Protein 3VRD (pdb70)

B-factor: mean 13.29, std 7.55, range [4.63, 49.97]

Nearest PDB structures (foldseek):
  3vrd-assembly1_A  TM=1.006E+00  e=2.576E-30  Thermochromatium tepidum
  1fcd-assembly2_D  TM=9.834E-01  e=3.022E-23  Allochromatium vinosum
  8smr-assembly1_N  TM=8.362E-01  e=1.449E-08  Pseudomonas aeruginosa
  6q2u-assembly1_A  TM=7.845E-01  e=2.714E-07  Pseudomonas aeruginosa
  5lo9-assembly1_A  TM=7.992E-01  e=4.091E-06  Marichromatium purpuratum 984

InterPro domains:
  IPR009056 Cytochrome c-like domain [PS51007] (23-102)
  IPR024167 Cytochrome c4-like [PIRSF000005] (6-199)
  IPR036909 Cytochrome c-like domain superfamily [G3DSA:1.10.760.10] (26-103)
  IPR036909 Cytochrome c-like domain superfamily [G3DSA:1.10.760.10] (104-199)
  IPR036909 Cytochrome c-like domain superfamily [SSF46626] (32-138)
  IPR036909 Cytochrome c-like domain superfamily [SSF46626] (108-198)
  IPR050597 Cytochrome c Oxidase Subunit [PTHR33751] (10-199)

Organism: Thermochromatium tepidum (NCBI:txid1050)

Radius of gyration: 24.68 Å; Cα contacts (8 Å, |Δi|>4): 1311; chains: 2; bounding box: 66×58×65 Å

Foldseek 3Di:
DDALCSLPVVVCVQQNVLQPRQDLARKRQAQAFLVLQLVVLVCLCVQLAPDPPSVVVSVVDDSVNSNRNSVSRNPGDYDQADDDADPVLQVLLVVLCVVQPCVQQPVQQPNDPPDHRGDHQASINLNNVVVVVVCPVVSSHDDDVSNVVSVVVQCVVPNPSNVSSNSRNSSVRD/DFEEEEAAQPLQRLLLQLLLCVVPVVYAYEYEAQDQKAFDLVVLLLCLLPNDPRVVRIDGFPLVVVSVYHYHNFHFDEADLVQQWTATPVGDIDHHQFYEYEHAKDFPQCQQPQGDPVCCLQAPQSLGPDVSSVSSSVLLVPFAQLFEEEEADDDDDDLFCVSLLNQLSSLSNCVVPRQNYAYEYQYCAQATDCRLQSQVVQVVPAVPPHPSGNYHYDHPDFRHFRYDNSVQQWTAHPVGDIDHGSHYHYNGDIAADPRCVNHVQPDPVRAGEAQQQAQAGPGRGRYHYAANRHDQPPDGRHSQQSSLSSNSNSQCNSQVVVVHHRDFGKGKDKWRQSYQQFIKMWIFIWGQPPVSRHIDTDPPDTGMQDSPDDSVVGRVRNVVSVVCVVVSSVSSRD

Solvent-accessible surface area: 23220 Å² total

Secondary structure (DSSP, 8-state):
---HHHHHGGGHHHH-GGG----SSSPP-TT--HHHHHHHHHHHHHTSS--SSHHHHHTTS-HHHHHHHHHHHHHS----------GGGHHHHHHHHHHHTTTTSGGGG---TT-SS----TTS-HHHHHHHHHHHHTTSS---HHHHHHHHHHHHHHHHHHHHHHHHHHHH--/--EEEEE--SHHHHHHHHHHHHH-TTSEEEEE-S-SSEE-STTHHHHHHTSS-GGGGEE-SHHHHHTT-EEE-S-EEEEETTTTEEEETTS-EEE-SEEEE---EEE-GGGSBT--SGGGGTS---SS-SHHHHHHHHHHHHSPTT-EEEEE--SSS----HHHHHHHHHHHHHHHH-TT-EEEEE-SSSS-TTHHHHHHHHHHHS-TTSTT-SEEEE-TTTT-EEEEETTTTEEEETTS-EEE-SEEEE---EEE-HHHHHTT---TTSSB-B-TTT-BBSSSTTEEE-GGGB--TTS-SSHHHHHHHHHHHHHHHHHHHHTPPP----EEE--EEEETTEEE-EEEEEEE-TTSSSEEEPTT--EES-TT--HHHHHHHHHHHHHHHHHHHHHHH-

CATH classification: 1.10.760.10 (+1 more: 1.10.760.10)

Sequence (572 aa):
EPTAEMLANNCAGCHGTRGNSAGPASPSIAQMDPAVFVEVMEQFKSGEIQSTIMGRIAKGYSTADFQKMAEYFKKQQTYQPVKQSFDKALVAKGTKLHDKYCEKCHVESGKPLADQDEYHILAGQWTPYLRYAIEDFRAERRPMEKKMASKLKELLKAEGEDGLDALFAFYASQQGRKVVVVGGGTGGATAAKYIKLADPSIEVTLIEPNETYYTCYMSNEVIGGDRELASLRVGYDGLRAHGIQVVHDSALGIDPDKKLVKTAGGAEFAYDRCVVAPGIDLLYDKIEGYSEALAAKLPHAWKAGEQTALLRRQLESMDDGGVVIIAPPAPPFRPPGPYERASQIAHYLKAHKSKSKVIILDNSQTFSKQAQFTKGWERLYGFGTENALIEWHPGPDAAVVKTDTEAMTVETSFGETFKAAVINLIPPQRAGKIAQSASLTNDSGWCPVDIRTFESSLQPGIHVIGDACNAAPMPKSAYSANSQAKVAAAAVVALLKGEEPGTPSYLNTYSILAPGYGISIAAVYRPNAEGKAIEAVPDSGGITPVDAPDWVLEREVQYAHSWYNNIVHDTFG

Structure (mmCIF, N/CA/C/O backbone):
data_3VRD
#
_entry.id   3VRD
#
_cell.length_a   140.617
_cell.length_b   140.617
_cell.length_c   57.720
_cell.angle_alpha   90.00
_cell.angle_beta   90.00
_cell.angle_gamma   90.00
#
_symmetry.space_group_name_H-M   'I 4'
#
loop_
_entity.id
_entity.type
_entity.pdbx_description
1 polymer 'Flavocytochrome c heme subunit'
2 polymer 'Flavocytochrome c flavin subunit'
3 non-polymer 'HEME C'
4 non-polymer GLYCEROL
5 non-polymer 'NITRATE ION'
6 non-polymer 'FLAVIN-ADENINE DINUCLEOTIDE'
7 water water
#
loop_
_atom_site.group_PDB
_atom_site.id
_atom_site.type_symbol
_atom_site.label_atom_id
_atom_site.label_alt_id
_atom_site.label_comp_id
_atom_site.label_asym_id
_atom_site.label_entity_id
_atom_site.label_seq_id
_atom_site.pdbx_PDB_ins_code
_atom_site.Cartn_x
_atom_site.Cartn_y
_atom_site.Cartn_z
_atom_site.occupancy
_atom_site.B_iso_or_equiv
_atom_site.auth_seq_id
_atom_site.auth_comp_id
_atom_site.auth_asym_id
_atom_site.auth_atom_id
_atom_site.pdbx_PDB_model_num
ATOM 1 N N . GLU A 1 1 ? 14.267 89.668 26.935 1.00 19.68 1 GLU A N 1
ATOM 2 C CA . GLU A 1 1 ? 15.761 89.888 26.885 1.00 17.43 1 GLU A CA 1
ATOM 3 C C . GLU A 1 1 ? 16.395 88.701 27.650 1.00 15.33 1 GLU A C 1
ATOM 4 O O . GLU A 1 1 ? 15.830 88.228 28.614 1.00 17.20 1 GLU A O 1
ATOM 10 N N . PRO A 1 2 ? 17.592 88.239 27.173 1.00 11.47 2 PRO A N 1
ATOM 11 C CA . PRO A 1 2 ? 18.133 87.074 27.865 1.00 10.94 2 PRO A CA 1
ATOM 12 C C . PRO A 1 2 ? 18.538 87.348 29.313 1.00 9.29 2 PRO A C 1
ATOM 13 O O . PRO A 1 2 ? 19.115 88.468 29.610 1.00 11.42 2 PRO A O 1
ATOM 17 N N . THR A 1 3 ? 18.390 86.365 30.204 1.00 8.82 3 THR A N 1
ATOM 18 C CA . THR A 1 3 ? 18.846 86.496 31.576 1.00 9.02 3 THR A CA 1
ATOM 19 C C . THR A 1 3 ? 20.327 86.403 31.651 1.00 8.79 3 THR A C 1
ATOM 20 O O . THR A 1 3 ? 20.994 86.018 30.650 1.00 8.38 3 THR A O 1
ATOM 24 N N . ALA A 1 4 ? 20.869 86.887 32.794 1.00 9.04 4 ALA A N 1
ATOM 25 C CA . ALA A 1 4 ? 22.340 86.719 32.955 1.00 8.75 4 ALA A CA 1
ATOM 26 C C . ALA A 1 4 ? 22.827 85.317 32.704 1.00 8.68 4 ALA A C 1
ATOM 27 O O . ALA A 1 4 ? 23.922 85.155 32.165 1.00 9.51 4 ALA A O 1
ATOM 29 N N . GLU A 1 5 ? 22.079 84.318 33.177 1.00 9.56 5 GLU A N 1
ATOM 30 C CA . GLU A 1 5 ? 22.601 82.937 33.064 1.00 9.56 5 GLU A CA 1
ATOM 31 C C . GLU A 1 5 ? 22.444 82.496 31.561 1.00 8.24 5 GLU A C 1
ATOM 32 O O . GLU A 1 5 ? 23.344 81.772 31.054 1.00 7.29 5 GLU A O 1
ATOM 38 N N . MET A 1 6 ? 21.385 82.879 30.872 1.00 7.81 6 MET A N 1
ATOM 39 C CA . MET A 1 6 ? 21.212 82.522 29.473 1.00 7.86 6 MET A CA 1
ATOM 40 C C . MET A 1 6 ? 22.414 83.119 28.652 1.00 8.58 6 MET A C 1
ATOM 41 O O . MET A 1 6 ? 22.943 82.465 27.752 1.00 8.62 6 MET A O 1
ATOM 46 N N . LEU A 1 7 ? 22.886 84.336 29.015 1.00 7.02 7 LEU A N 1
ATOM 47 C CA . LEU A 1 7 ? 23.988 84.980 28.356 1.00 8.33 7 LEU A CA 1
ATOM 48 C C . LEU A 1 7 ? 25.285 84.257 28.787 1.00 8.34 7 LEU A C 1
ATOM 49 O O . LEU A 1 7 ? 26.034 83.777 27.918 1.00 8.95 7 LEU A O 1
ATOM 54 N N . ALA A 1 8 ? 25.512 84.071 30.095 1.00 8.00 8 ALA A N 1
ATOM 55 C CA . ALA A 1 8 ? 26.848 83.608 30.516 1.00 7.04 8 ALA A CA 1
ATOM 56 C C . ALA A 1 8 ? 27.056 82.174 30.371 1.00 7.70 8 ALA A C 1
ATOM 57 O O . ALA A 1 8 ? 28.187 81.753 30.333 1.00 8.34 8 ALA A O 1
ATOM 59 N N . ASN A 1 9 ? 25.994 81.358 30.278 1.00 8.52 9 ASN A N 1
ATOM 60 C CA . ASN A 1 9 ? 26.289 79.901 30.253 1.00 7.73 9 ASN A CA 1
ATOM 61 C C . ASN A 1 9 ? 26.934 79.510 28.963 1.00 7.87 9 ASN A C 1
ATOM 62 O O . ASN A 1 9 ? 27.638 78.473 28.957 1.00 7.78 9 ASN A O 1
ATOM 67 N N . ASN A 1 10 ? 26.863 80.330 27.942 1.00 7.59 10 ASN A N 1
ATOM 68 C CA . ASN A 1 10 ? 27.577 80.033 26.651 1.00 7.13 10 ASN A CA 1
ATOM 69 C C . ASN A 1 10 ? 29.060 80.283 26.785 1.00 7.91 10 ASN A C 1
ATOM 70 O O . ASN A 1 10 ? 29.803 79.837 25.858 1.00 9.48 10 ASN A O 1
ATOM 75 N N . CYS A 1 11 ? 29.532 80.903 27.889 1.00 6.35 11 CYS A N 1
ATOM 76 C CA . CYS A 1 11 ? 30.974 81.163 27.922 1.00 7.60 11 CYS A CA 1
ATOM 77 C C . CYS A 1 11 ? 31.761 79.943 28.431 1.00 6.97 11 CYS A C 1
ATOM 78 O O . CYS A 1 11 ? 32.988 79.892 28.323 1.00 7.10 11 CYS A O 1
ATOM 81 N N . ALA A 1 12 ? 31.053 78.991 28.986 1.00 6.05 12 ALA A N 1
ATOM 82 C CA . ALA A 1 12 ? 31.680 77.875 29.730 1.00 6.71 12 ALA A CA 1
ATOM 83 C C . ALA A 1 12 ? 32.490 76.978 28.793 1.00 6.47 12 ALA A C 1
ATOM 84 O O . ALA A 1 12 ? 33.406 76.304 29.203 1.00 6.06 12 ALA A O 1
ATOM 86 N N . GLY A 1 13 ? 32.097 76.918 27.528 1.00 6.16 13 GLY A N 1
ATOM 87 C CA . GLY A 1 13 ? 32.839 76.049 26.575 1.00 6.23 13 GLY A CA 1
ATOM 88 C C . GLY A 1 13 ? 34.327 76.481 26.517 1.00 5.64 13 GLY A C 1
ATOM 89 O O . GLY A 1 13 ? 35.166 75.582 26.378 1.00 6.15 13 GLY A O 1
ATOM 90 N N . CYS A 1 14 ? 34.656 77.772 26.582 1.00 5.98 14 CYS A N 1
ATOM 91 C CA . CYS A 1 14 ? 36.034 78.201 26.643 1.00 7.58 14 CYS A CA 1
ATOM 92 C C . CYS A 1 14 ? 36.588 78.557 28.043 1.00 7.49 14 CYS A C 1
ATOM 93 O O . CYS A 1 14 ? 37.796 78.450 28.200 1.00 9.04 14 CYS A O 1
ATOM 96 N N . HIS A 1 15 ? 35.705 78.990 28.965 1.00 6.78 15 HIS A N 1
ATOM 97 C CA . HIS A 1 15 ? 36.213 79.420 30.321 1.00 7.56 15 HIS A CA 1
ATOM 98 C C . HIS A 1 15 ? 35.851 78.491 31.464 1.00 6.93 15 HIS A C 1
ATOM 99 O O . HIS A 1 15 ? 36.238 78.754 32.569 1.00 8.84 15 HIS A O 1
ATOM 106 N N . GLY A 1 16 ? 35.080 77.405 31.170 1.00 6.26 16 GLY A N 1
ATOM 107 C CA . GLY A 1 16 ? 34.736 76.441 32.196 1.00 7.66 16 GLY A CA 1
ATOM 108 C C . GLY A 1 16 ? 33.387 76.805 32.850 1.00 8.31 16 GLY A C 1
ATOM 109 O O . GLY A 1 16 ? 32.924 77.985 32.940 1.00 8.12 16 GLY A O 1
ATOM 110 N N . THR A 1 17 ? 32.737 75.801 33.384 1.00 7.88 17 THR A N 1
ATOM 111 C CA . THR A 1 17 ? 31.529 76.094 34.160 1.00 9.97 17 THR A CA 1
ATOM 112 C C . THR A 1 17 ? 31.860 77.123 35.283 1.00 9.84 17 THR A C 1
ATOM 113 O O . THR A 1 17 ? 32.839 76.964 35.972 1.00 9.62 17 THR A O 1
ATOM 117 N N . ARG A 1 18 ? 30.960 78.101 35.428 1.00 9.36 18 ARG A N 1
ATOM 118 C CA . ARG A 1 18 ? 31.027 79.179 36.417 1.00 10.30 18 ARG A CA 1
ATOM 119 C C . ARG A 1 18 ? 32.247 80.025 36.253 1.00 10.66 18 ARG A C 1
ATOM 120 O O . ARG A 1 18 ? 32.647 80.688 37.237 1.00 11.63 18 ARG A O 1
ATOM 128 N N . GLY A 1 19 ? 32.968 79.841 35.117 1.00 8.68 19 GLY A N 1
ATOM 129 C CA . GLY A 1 19 ? 34.148 80.713 34.917 1.00 8.91 19 GLY A CA 1
ATOM 130 C C . GLY A 1 19 ? 35.402 80.072 35.500 1.00 8.74 19 GLY A C 1
ATOM 131 O O . GLY A 1 19 ? 36.465 80.747 35.519 1.00 8.60 19 GLY A O 1
ATOM 132 N N . ASN A 1 20 ? 35.404 78.818 35.978 1.00 9.82 20 ASN A N 1
ATOM 133 C CA . ASN A 1 20 ? 36.637 78.190 36.438 1.00 10.31 20 ASN A CA 1
ATOM 134 C C . ASN A 1 20 ? 37.205 77.279 35.351 1.00 9.62 20 ASN A C 1
ATOM 135 O O . ASN A 1 20 ? 36.617 76.297 34.981 1.00 9.39 20 ASN A O 1
ATOM 140 N N . SER A 1 21 ? 38.283 77.706 34.756 1.00 9.28 21 SER A N 1
ATOM 141 C CA . SER A 1 21 ? 38.728 77.049 33.513 1.00 7.96 21 SER A CA 1
ATOM 142 C C . SER A 1 21 ? 39.684 75.911 33.828 1.00 7.84 21 SER A C 1
ATOM 143 O O . SER A 1 21 ? 40.482 76.021 34.755 1.00 8.60 21 SER A O 1
ATOM 146 N N . ALA A 1 22 ? 39.551 74.833 33.073 1.00 7.11 22 ALA A N 1
ATOM 147 C CA . ALA A 1 22 ? 40.341 73.597 33.242 1.00 7.86 22 ALA A CA 1
ATOM 148 C C . ALA A 1 22 ? 41.666 73.761 32.528 1.00 8.46 22 ALA A C 1
ATOM 149 O O . ALA A 1 22 ? 42.504 72.880 32.599 1.00 10.12 22 ALA A O 1
ATOM 151 N N . GLY A 1 23 ? 41.943 74.915 31.894 1.00 7.84 23 GLY A N 1
ATOM 152 C CA . GLY A 1 23 ? 43.236 75.160 31.232 1.00 8.00 23 GLY A CA 1
ATOM 153 C C . GLY A 1 23 ? 43.354 74.351 29.953 1.00 7.58 23 GLY A C 1
ATOM 154 O O . GLY A 1 23 ? 42.444 73.599 29.533 1.00 7.56 23 GLY A O 1
ATOM 155 N N . PRO A 1 24 ? 44.512 74.419 29.291 1.00 8.18 24 PRO A N 1
ATOM 156 C CA . PRO A 1 24 ? 45.777 74.895 29.919 1.00 7.28 24 PRO A CA 1
ATOM 157 C C . PRO A 1 24 ? 45.975 76.411 29.849 1.00 7.89 24 PRO A C 1
ATOM 158 O O . PRO A 1 24 ? 46.892 76.911 30.479 1.00 9.56 24 PRO A O 1
ATOM 162 N N . ALA A 1 25 ? 45.180 77.112 29.079 1.00 7.36 25 ALA A N 1
ATOM 163 C CA . ALA A 1 25 ? 45.515 78.514 28.797 1.00 6.20 25 ALA A CA 1
ATOM 164 C C . ALA A 1 25 ? 44.322 79.443 28.888 1.00 6.81 25 ALA A C 1
ATOM 165 O O . ALA A 1 25 ? 44.524 80.601 29.226 1.00 7.86 25 ALA A O 1
ATOM 167 N N . SER A 1 26 ? 43.119 79.030 28.516 1.00 6.51 26 SER A N 1
ATOM 168 C CA . SER A 1 26 ? 42.025 80.034 28.554 1.00 7.27 26 SER A CA 1
ATOM 169 C C . SER A 1 26 ? 41.773 80.455 29.993 1.00 7.29 26 SER A C 1
ATOM 170 O O . SER A 1 26 ? 41.803 79.632 30.904 1.00 7.61 26 SER A O 1
ATOM 173 N N . PRO A 1 27 ? 41.608 81.770 30.248 1.00 6.53 27 PRO A N 1
ATOM 174 C CA . PRO A 1 27 ? 41.685 82.225 31.658 1.00 6.73 27 PRO A CA 1
ATOM 175 C C . PRO A 1 27 ? 40.428 81.832 32.481 1.00 7.38 27 PRO A C 1
ATOM 176 O O . PRO A 1 27 ? 39.292 81.825 31.934 1.00 7.05 27 PRO A O 1
ATOM 180 N N . SER A 1 28 ? 40.639 81.583 33.738 1.00 6.71 28 SER A N 1
ATOM 181 C CA . SER A 1 28 ? 39.481 81.648 34.664 1.00 7.53 28 SER A CA 1
ATOM 182 C C . SER A 1 28 ? 38.963 83.073 34.811 1.00 8.24 28 SER A C 1
ATOM 183 O O . SER A 1 28 ? 39.764 84.034 34.999 1.00 10.04 28 SER A O 1
ATOM 186 N N . ILE A 1 29 ? 37.645 83.210 34.817 1.00 8.88 29 ILE A N 1
ATOM 187 C CA . ILE A 1 29 ? 37.029 84.516 34.946 1.00 8.59 29 ILE A CA 1
ATOM 188 C C . ILE A 1 29 ? 36.078 84.562 36.137 1.00 9.77 29 ILE A C 1
ATOM 189 O O . ILE A 1 29 ? 35.442 85.574 36.357 1.00 9.19 29 ILE A O 1
ATOM 194 N N . ALA A 1 30 ? 35.957 83.425 36.814 1.00 9.28 30 ALA A N 1
ATOM 195 C CA . ALA A 1 30 ? 35.128 83.460 38.041 1.00 9.28 30 ALA A CA 1
ATOM 196 C C . ALA A 1 30 ? 35.592 84.562 39.013 1.00 9.89 30 ALA A C 1
ATOM 197 O O . ALA A 1 30 ? 36.793 84.619 39.315 1.00 10.70 30 ALA A O 1
ATOM 199 N N . GLN A 1 31 ? 34.589 85.294 39.569 1.00 10.71 31 GLN A N 1
ATOM 200 C CA . GLN A 1 31 ? 34.851 86.243 40.744 1.00 10.10 31 GLN A CA 1
ATOM 201 C C . GLN A 1 31 ? 35.588 87.443 40.249 1.00 10.88 31 GLN A C 1
ATOM 202 O O . GLN A 1 31 ? 36.173 88.138 41.084 1.00 11.09 31 GLN A O 1
ATOM 208 N N . MET A 1 32 ? 35.595 87.738 38.944 1.00 9.67 32 MET A N 1
ATOM 209 C CA . MET A 1 32 ? 36.259 88.929 38.528 1.00 9.25 32 MET A CA 1
ATOM 210 C C . MET A 1 32 ? 35.490 90.138 39.094 1.00 9.22 32 MET A C 1
ATOM 211 O O . MET A 1 32 ? 34.287 90.104 39.295 1.00 9.57 32 MET A O 1
ATOM 216 N N . ASP A 1 33 ? 36.229 91.225 39.323 1.00 8.48 33 ASP A N 1
ATOM 217 C CA . ASP A 1 33 ? 35.556 92.468 39.643 1.00 10.15 33 ASP A CA 1
ATOM 218 C C . ASP A 1 33 ? 34.693 92.931 38.540 1.00 10.37 33 ASP A C 1
ATOM 219 O O . ASP A 1 33 ? 35.138 92.923 37.393 1.00 10.25 33 ASP A O 1
ATOM 224 N N . PRO A 1 34 ? 33.436 93.337 38.816 1.00 10.60 34 PRO A N 1
ATOM 225 C CA . PRO A 1 34 ? 32.509 93.620 37.727 1.00 11.52 34 PRO A CA 1
ATOM 226 C C . PRO A 1 34 ? 32.905 94.837 36.880 1.00 10.88 34 PRO A C 1
ATOM 227 O O . PRO A 1 34 ? 32.597 94.867 35.673 1.00 12.17 34 PRO A O 1
ATOM 231 N N . ALA A 1 35 ? 33.535 95.852 37.498 1.00 10.54 35 ALA A N 1
ATOM 232 C CA . ALA A 1 35 ? 33.958 96.967 36.655 1.00 10.70 35 ALA A CA 1
ATOM 233 C C . ALA A 1 35 ? 35.139 96.591 35.716 1.00 10.12 35 ALA A C 1
ATOM 234 O O . ALA A 1 35 ? 35.208 97.071 34.556 1.00 12.36 35 ALA A O 1
ATOM 236 N N . VAL A 1 36 ? 36.058 95.808 36.260 1.00 9.71 36 VAL A N 1
ATOM 237 C CA . VAL A 1 36 ? 37.140 95.181 35.457 1.00 9.37 36 VAL A CA 1
ATOM 238 C C . VAL A 1 36 ? 36.545 94.369 34.302 1.00 10.07 36 VAL A C 1
ATOM 239 O O . VAL A 1 36 ? 36.997 94.487 33.214 1.00 9.46 36 VAL A O 1
ATOM 243 N N . PHE A 1 37 ? 35.604 93.474 34.620 1.00 8.89 37 PHE A N 1
ATOM 244 C CA . PHE A 1 37 ? 35.042 92.645 33.623 1.00 9.40 37 PHE A CA 1
ATOM 245 C C . PHE A 1 37 ? 34.402 93.440 32.513 1.00 9.34 37 PHE A C 1
ATOM 246 O O . PHE A 1 37 ? 34.595 93.139 31.364 1.00 10.06 37 PHE A O 1
ATOM 254 N N . VAL A 1 38 ? 33.539 94.429 32.842 1.00 8.34 38 VAL A N 1
ATOM 255 C CA . VAL A 1 38 ? 32.805 95.173 31.838 1.00 9.23 38 VAL A CA 1
ATOM 256 C C . VAL A 1 38 ? 33.822 95.921 31.008 1.00 8.70 38 VAL A C 1
ATOM 257 O O . VAL A 1 38 ? 33.720 95.934 29.799 1.00 10.06 38 VAL A O 1
ATOM 261 N N . GLU A 1 39 ? 34.802 96.529 31.678 1.00 9.88 39 GLU A N 1
ATOM 262 C CA . GLU A 1 39 ? 35.780 97.296 30.855 1.00 11.40 39 GLU A CA 1
ATOM 263 C C . GLU A 1 39 ? 36.567 96.395 29.873 1.00 9.25 39 GLU A C 1
ATOM 264 O O . GLU A 1 39 ? 36.790 96.830 28.713 1.00 9.32 39 GLU A O 1
ATOM 270 N N . VAL A 1 40 ? 36.971 95.207 30.322 1.00 7.25 40 VAL A N 1
ATOM 271 C CA . VAL A 1 40 ? 37.761 94.393 29.427 1.00 7.80 40 VAL A CA 1
ATOM 272 C C . VAL A 1 40 ? 36.901 93.901 28.225 1.00 8.35 40 VAL A C 1
ATOM 273 O O . VAL A 1 40 ? 37.313 93.989 27.091 1.00 7.71 40 VAL A O 1
ATOM 277 N N . MET A 1 41 ? 35.636 93.570 28.500 1.00 7.64 41 MET A N 1
ATOM 278 C CA . MET A 1 41 ? 34.742 93.177 27.430 1.00 7.87 41 MET A CA 1
ATOM 279 C C . MET A 1 41 ? 34.585 94.324 26.422 1.00 7.86 41 MET A C 1
ATOM 280 O O . MET A 1 41 ? 34.562 94.100 25.223 1.00 6.92 41 MET A O 1
ATOM 285 N N . GLU A 1 42 ? 34.334 95.562 26.954 1.00 8.42 42 GLU A N 1
ATOM 286 C CA . GLU A 1 42 ? 34.231 96.678 26.033 1.00 8.74 42 GLU A CA 1
ATOM 287 C C . GLU A 1 42 ? 35.491 96.937 25.235 1.00 8.42 42 GLU A C 1
ATOM 288 O O . GLU A 1 42 ? 35.345 97.301 24.075 1.00 9.16 42 GLU A O 1
ATOM 294 N N . GLN A 1 43 ? 36.649 96.697 25.807 1.00 8.91 43 GLN A N 1
ATOM 295 C CA . GLN A 1 43 ? 37.854 96.926 25.045 1.00 9.05 43 GLN A CA 1
ATOM 296 C C . GLN A 1 43 ? 38.196 95.814 24.038 1.00 7.84 43 GLN A C 1
ATOM 297 O O . GLN A 1 43 ? 38.756 96.056 22.973 1.00 7.31 43 GLN A O 1
ATOM 303 N N . PHE A 1 44 ? 37.711 94.619 24.334 1.00 8.01 44 PHE A N 1
ATOM 304 C CA . PHE A 1 44 ? 37.857 93.563 23.293 1.00 7.51 44 PHE A CA 1
ATOM 305 C C . PHE A 1 44 ? 36.927 93.908 22.103 1.00 7.28 44 PHE A C 1
ATOM 306 O O . PHE A 1 44 ? 37.289 93.769 20.962 1.00 7.68 44 PHE A O 1
ATOM 314 N N . LYS A 1 45 ? 35.735 94.361 22.427 1.00 7.16 45 LYS A N 1
ATOM 315 C CA . LYS A 1 45 ? 34.727 94.682 21.460 1.00 7.86 45 LYS A CA 1
ATOM 316 C C . LYS A 1 45 ? 35.139 95.868 20.551 1.00 8.70 45 LYS A C 1
ATOM 317 O O . LYS A 1 45 ? 34.955 95.867 19.276 1.00 10.17 45 LYS A O 1
ATOM 323 N N . SER A 1 46 ? 35.761 96.875 21.155 1.00 8.42 46 SER A N 1
ATOM 324 C CA . SER A 1 46 ? 36.150 98.031 20.321 1.00 9.69 46 SER A CA 1
ATOM 325 C C . SER A 1 46 ? 37.428 97.757 19.616 1.00 10.69 46 SER A C 1
ATOM 326 O O . SER A 1 46 ? 37.855 98.523 18.715 1.00 12.73 46 SER A O 1
ATOM 329 N N . GLY A 1 47 ? 38.116 96.699 19.976 1.00 9.28 47 GLY A N 1
ATOM 330 C CA . GLY A 1 47 ? 39.466 96.422 19.331 1.00 12.11 47 GLY A CA 1
ATOM 331 C C . GLY A 1 47 ? 40.637 97.154 20.021 1.00 12.50 47 GLY A C 1
ATOM 332 O O . GLY A 1 47 ? 41.825 96.981 19.646 1.00 11.36 47 GLY A O 1
ATOM 333 N N . GLU A 1 48 ? 40.364 97.873 21.108 1.00 12.97 48 GLU A N 1
ATOM 334 C CA . GLU A 1 48 ? 41.467 98.441 21.949 1.00 11.14 48 GLU A CA 1
ATOM 335 C C . GLU A 1 48 ? 42.410 97.406 22.512 1.00 11.85 48 GLU A C 1
ATOM 336 O O . GLU A 1 48 ? 43.629 97.637 22.599 1.00 14.06 48 GLU A O 1
ATOM 342 N N . ILE A 1 49 ? 41.864 96.255 22.849 1.00 10.61 49 ILE A N 1
ATOM 343 C CA . ILE A 1 49 ? 42.662 95.102 23.221 1.00 11.68 49 ILE A CA 1
ATOM 344 C C . ILE A 1 49 ? 42.677 94.150 21.986 1.00 13.15 49 ILE A C 1
ATOM 345 O O . ILE A 1 49 ? 41.583 93.718 21.506 1.00 15.39 49 ILE A O 1
ATOM 350 N N . GLN A 1 50 ? 43.852 93.809 21.465 1.00 10.60 50 GLN A N 1
ATOM 351 C CA . GLN A 1 50 ? 43.894 92.921 20.342 1.00 9.92 50 GLN A CA 1
ATOM 352 C C . GLN A 1 50 ? 43.711 91.483 20.932 1.00 9.53 50 GLN A C 1
ATOM 353 O O . GLN A 1 50 ? 44.084 91.172 22.062 1.00 11.80 50 GLN A O 1
ATOM 359 N N . SER A 1 51 ? 43.141 90.594 20.137 1.00 8.22 51 SER A N 1
ATOM 360 C CA . SER A 1 51 ? 42.771 89.319 20.785 1.00 8.60 51 SER A CA 1
ATOM 361 C C . SER A 1 51 ? 42.783 88.235 19.680 1.00 8.38 51 SER A C 1
ATOM 362 O O . SER A 1 51 ? 42.750 88.524 18.447 1.00 9.19 51 SER A O 1
ATOM 365 N N . THR A 1 52 ? 42.859 86.975 20.150 1.00 6.97 52 THR A N 1
ATOM 366 C CA . THR A 1 52 ? 42.707 85.875 19.130 1.00 7.46 52 THR A CA 1
ATOM 367 C C . THR A 1 52 ? 41.217 85.719 18.777 1.00 7.67 52 THR A C 1
ATOM 368 O O . THR A 1 52 ? 40.917 85.426 17.628 1.00 8.47 52 THR A O 1
ATOM 372 N N . ILE A 1 53 ? 40.309 85.847 19.763 1.00 6.39 53 ILE A N 1
ATOM 373 C CA . ILE A 1 53 ? 38.890 85.570 19.447 1.00 6.80 53 ILE A CA 1
ATOM 374 C C . ILE A 1 53 ? 37.940 86.395 20.296 1.00 6.45 53 ILE A C 1
ATOM 375 O O . ILE A 1 53 ? 36.802 86.552 19.905 1.00 6.70 53 ILE A O 1
ATOM 380 N N . MET A 1 54 ? 38.384 86.973 21.415 1.00 6.02 54 MET A N 1
ATOM 381 C CA . MET A 1 54 ? 37.405 87.710 22.216 1.00 7.08 54 MET A CA 1
ATOM 382 C C . MET A 1 54 ? 36.837 88.932 21.540 1.00 8.06 54 MET A C 1
ATOM 383 O O . MET A 1 54 ? 35.713 89.345 21.930 1.00 9.29 54 MET A O 1
ATOM 388 N N . GLY A 1 55 ? 37.531 89.598 20.636 1.00 6.81 55 GLY A N 1
ATOM 389 C CA . GLY A 1 55 ? 36.832 90.667 19.923 1.00 8.37 55 GLY A CA 1
ATOM 390 C C . GLY A 1 55 ? 35.674 90.164 19.077 1.00 8.14 55 GLY A C 1
ATOM 391 O O . GLY A 1 55 ? 34.597 90.770 19.048 1.00 8.18 55 GLY A O 1
ATOM 392 N N . ARG A 1 56 ? 35.888 89.027 18.391 1.00 7.09 56 ARG A N 1
ATOM 393 C CA . ARG A 1 56 ? 34.815 88.415 17.628 1.00 7.51 56 ARG A CA 1
ATOM 394 C C . ARG A 1 56 ? 33.626 88.042 18.548 1.00 6.91 56 ARG A C 1
ATOM 395 O O . ARG A 1 56 ? 32.464 88.118 18.058 1.00 7.90 56 ARG A O 1
ATOM 403 N N . ILE A 1 57 ? 33.918 87.600 19.789 1.00 6.46 57 ILE A N 1
ATOM 404 C CA . ILE A 1 57 ? 32.829 87.181 20.659 1.00 6.44 57 ILE A CA 1
ATOM 405 C C . ILE A 1 57 ? 32.135 88.413 21.265 1.00 7.38 57 ILE A C 1
ATOM 406 O O . ILE A 1 57 ? 30.910 88.530 21.281 1.00 6.57 57 ILE A O 1
ATOM 411 N N . ALA A 1 58 ? 32.939 89.276 21.876 1.00 7.18 58 ALA A N 1
ATOM 412 C CA . ALA A 1 58 ? 32.326 90.423 22.618 1.00 7.11 58 ALA A CA 1
ATOM 413 C C . ALA A 1 58 ? 31.529 91.304 21.692 1.00 8.00 58 ALA A C 1
ATOM 414 O O . ALA A 1 58 ? 30.562 91.977 22.146 1.00 8.15 58 ALA A O 1
ATOM 416 N N . LYS A 1 59 ? 31.916 91.435 20.410 1.00 7.50 59 LYS A N 1
ATOM 417 C CA . LYS A 1 59 ? 31.075 92.174 19.398 1.00 8.28 59 LYS A CA 1
ATOM 418 C C . LYS A 1 59 ? 29.622 91.677 19.274 1.00 7.60 59 LYS A C 1
ATOM 419 O O . LYS A 1 59 ? 28.742 92.426 18.924 1.00 9.20 59 LYS A O 1
ATOM 425 N N . GLY A 1 60 ? 29.358 90.471 19.719 1.00 7.51 60 GLY A N 1
ATOM 426 C CA . GLY A 1 60 ? 28.008 89.872 19.709 1.00 7.85 60 GLY A CA 1
ATOM 427 C C . GLY A 1 60 ? 27.093 90.342 20.859 1.00 8.51 60 GLY A C 1
ATOM 428 O O . GLY A 1 60 ? 25.930 89.921 20.823 1.00 9.25 60 GLY A O 1
ATOM 429 N N . TYR A 1 61 ? 27.584 91.187 21.771 1.00 7.87 61 TYR A N 1
ATOM 430 C CA . TYR A 1 61 ? 26.858 91.566 22.960 1.00 8.06 61 TYR A CA 1
ATOM 431 C C . TYR A 1 61 ? 26.820 93.020 23.161 1.00 9.06 61 TYR A C 1
ATOM 432 O O . TYR A 1 61 ? 27.680 93.763 22.626 1.00 9.15 61 TYR A O 1
ATOM 441 N N . SER A 1 62 ? 25.787 93.461 23.937 1.00 8.69 62 SER A N 1
ATOM 442 C CA . SER A 1 62 ? 25.667 94.901 24.336 1.00 9.44 62 SER A CA 1
ATOM 443 C C . SER A 1 62 ? 26.329 95.209 25.643 1.00 9.46 62 SER A C 1
ATOM 444 O O . SER A 1 62 ? 26.612 94.298 26.454 1.00 8.40 62 SER A O 1
ATOM 447 N N . THR A 1 63 ? 26.405 96.513 25.969 1.00 9.40 63 THR A N 1
ATOM 448 C CA . THR A 1 63 ? 26.831 96.933 27.304 1.00 10.92 63 THR A CA 1
ATOM 449 C C . THR A 1 63 ? 25.980 96.299 28.446 1.00 9.41 63 THR A C 1
ATOM 450 O O . THR A 1 63 ? 26.499 95.811 29.441 1.00 9.05 63 THR A O 1
ATOM 454 N N . ALA A 1 64 ? 24.658 96.311 28.232 1.00 10.28 64 ALA A N 1
ATOM 455 C CA . ALA A 1 64 ? 23.784 95.790 29.268 1.00 11.39 64 ALA A CA 1
ATOM 456 C C . ALA A 1 64 ? 24.042 94.288 29.466 1.00 9.73 64 ALA A C 1
ATOM 457 O O . ALA A 1 64 ? 24.000 93.837 30.588 1.00 10.66 64 ALA A O 1
ATOM 459 N N . ASP A 1 65 ? 24.324 93.564 28.343 1.00 10.11 65 ASP A N 1
ATOM 460 C CA . ASP A 1 65 ? 24.633 92.141 28.436 1.00 8.96 65 ASP A CA 1
ATOM 461 C C . ASP A 1 65 ? 25.977 91.938 29.229 1.00 8.87 65 ASP A C 1
ATOM 462 O O . ASP A 1 65 ? 26.047 91.124 30.126 1.00 9.40 65 ASP A O 1
ATOM 467 N N . PHE A 1 66 ? 26.952 92.824 28.980 1.00 9.11 66 PHE A N 1
ATOM 468 C CA . PHE A 1 66 ? 28.243 92.737 29.751 1.00 9.01 66 PHE A CA 1
ATOM 469 C C . PHE A 1 66 ? 27.981 92.992 31.244 1.00 9.65 66 PHE A C 1
ATOM 470 O O . PHE A 1 66 ? 28.579 92.330 32.061 1.00 10.04 66 PHE A O 1
ATOM 478 N N . GLN A 1 67 ? 27.059 93.965 31.567 1.00 9.33 67 GLN A N 1
ATOM 479 C CA . GLN A 1 67 ? 26.839 94.236 32.966 1.00 11.60 67 GLN A CA 1
ATOM 480 C C . GLN A 1 67 ? 26.083 93.049 33.628 1.00 11.92 67 GLN A C 1
ATOM 481 O O . GLN A 1 67 ? 26.442 92.692 34.756 1.00 12.66 67 GLN A O 1
ATOM 487 N N . LYS A 1 68 ? 25.176 92.389 32.910 1.00 11.53 68 LYS A N 1
ATOM 488 C CA . LYS A 1 68 ? 24.501 91.161 33.462 1.00 11.49 68 LYS A CA 1
ATOM 489 C C . LYS A 1 68 ? 25.497 90.061 33.689 1.00 10.36 68 LYS A C 1
ATOM 490 O O . LYS A 1 68 ? 25.479 89.378 34.710 1.00 10.93 68 LYS A O 1
ATOM 496 N N . MET A 1 69 ? 26.355 89.835 32.646 1.00 8.34 69 MET A N 1
ATOM 497 C CA . MET A 1 69 ? 27.351 88.799 32.789 1.00 9.21 69 MET A CA 1
ATOM 498 C C . MET A 1 69 ? 28.356 89.098 33.906 1.00 9.63 69 MET A C 1
ATOM 499 O O . MET A 1 69 ? 28.738 88.162 34.668 1.00 10.25 69 MET A O 1
ATOM 504 N N . ALA A 1 70 ? 28.719 90.369 34.104 1.00 9.48 70 ALA A N 1
ATOM 505 C CA . ALA A 1 70 ? 29.634 90.735 35.176 1.00 10.93 70 ALA A CA 1
ATOM 506 C C . ALA A 1 70 ? 29.078 90.367 36.536 1.00 11.03 70 ALA A C 1
ATOM 507 O O . ALA A 1 70 ? 29.820 89.807 37.378 1.00 10.02 70 ALA A O 1
ATOM 509 N N . GLU A 1 71 ? 27.763 90.617 36.689 1.00 11.59 71 GLU A N 1
ATOM 510 C CA . GLU A 1 71 ? 27.113 90.163 37.960 1.00 12.96 71 GLU A CA 1
ATOM 511 C C . GLU A 1 71 ? 27.189 88.652 38.187 1.00 13.52 71 GLU A C 1
ATOM 512 O O . GLU A 1 71 ? 27.457 88.171 39.288 1.00 13.93 71 GLU A O 1
ATOM 518 N N . TYR A 1 72 ? 26.966 87.887 37.079 1.00 11.45 72 TYR A N 1
ATOM 519 C CA . TYR A 1 72 ? 27.010 86.456 37.197 1.00 12.10 72 TYR A CA 1
ATOM 520 C C . TYR A 1 72 ? 28.388 85.979 37.624 1.00 10.65 72 TYR A C 1
ATOM 521 O O . TYR A 1 72 ? 28.566 85.171 38.527 1.00 10.83 72 TYR A O 1
ATOM 530 N N . PHE A 1 73 ? 29.415 86.516 36.963 1.00 8.90 73 PHE A N 1
ATOM 531 C CA . PHE A 1 73 ? 30.706 86.029 37.261 1.00 9.41 73 PHE A CA 1
ATOM 532 C C . PHE A 1 73 ? 31.231 86.472 38.649 1.00 9.69 73 PHE A C 1
ATOM 533 O O . PHE A 1 73 ? 31.909 85.716 39.324 1.00 10.60 73 PHE A O 1
ATOM 541 N N . LYS A 1 74 ? 30.882 87.656 39.029 1.00 11.64 74 LYS A N 1
ATOM 542 C CA A LYS A 1 74 ? 31.258 88.207 40.331 0.70 13.27 74 LYS A CA 1
ATOM 543 C CA B LYS A 1 74 ? 31.320 88.166 40.312 0.30 11.73 74 LYS A CA 1
ATOM 544 C C . LYS A 1 74 ? 30.702 87.307 41.436 1.00 14.48 74 LYS A C 1
ATOM 545 O O . LYS A 1 74 ? 31.349 87.129 42.479 1.00 16.55 74 LYS A O 1
ATOM 556 N N . GLN A 1 75 ? 29.503 86.760 41.211 1.00 12.60 75 GLN A N 1
ATOM 557 C CA . GLN A 1 75 ? 28.906 85.849 42.210 1.00 13.38 75 GLN A CA 1
ATOM 558 C C . GLN A 1 75 ? 29.513 84.488 42.302 1.00 13.02 75 GLN A C 1
ATOM 559 O O . GLN A 1 75 ? 29.259 83.753 43.284 1.00 14.24 75 GLN A O 1
ATOM 565 N N . GLN A 1 76 ? 30.376 84.120 41.350 1.00 10.47 76 GLN A N 1
ATOM 566 C CA . GLN A 1 76 ? 31.037 82.845 41.457 1.00 11.07 76 GLN A CA 1
ATOM 567 C C . GLN A 1 76 ? 32.250 82.815 42.358 1.00 12.17 76 GLN A C 1
ATOM 568 O O . GLN A 1 76 ? 32.816 83.876 42.676 1.00 14.79 76 GLN A O 1
ATOM 574 N N . THR A 1 77 ? 32.698 81.649 42.801 1.00 12.10 77 THR A N 1
ATOM 575 C CA . THR A 1 77 ? 33.844 81.587 43.664 1.00 13.34 77 THR A CA 1
ATOM 576 C C . THR A 1 77 ? 35.119 81.200 42.847 1.00 13.11 77 THR A C 1
ATOM 577 O O . THR A 1 77 ? 35.178 80.131 42.237 1.00 13.80 77 THR A O 1
ATOM 581 N N . TYR A 1 78 ? 36.101 82.111 42.762 1.00 12.87 78 TYR A N 1
ATOM 582 C CA . TYR A 1 78 ? 37.300 81.755 42.037 1.00 12.85 78 TYR A CA 1
ATOM 583 C C . TYR A 1 78 ? 38.078 80.644 42.715 1.00 12.80 78 TYR A C 1
ATOM 584 O O . TYR A 1 78 ? 38.196 80.682 44.012 1.00 15.18 78 TYR A O 1
ATOM 593 N N . GLN A 1 79 ? 38.506 79.631 41.927 1.00 14.14 79 GLN A N 1
ATOM 594 C CA . GLN A 1 79 ? 39.325 78.537 42.460 1.00 16.54 79 GLN A CA 1
ATOM 595 C C . GLN A 1 79 ? 40.781 78.627 41.828 1.00 18.19 79 GLN A C 1
ATOM 596 O O . GLN A 1 79 ? 40.911 78.426 40.614 1.00 16.28 79 GLN A O 1
ATOM 602 N N . PRO A 1 80 ? 41.862 78.906 42.622 1.00 14.67 80 PRO A N 1
ATOM 603 C CA . PRO A 1 80 ? 43.218 78.839 42.110 1.00 12.89 80 PRO A CA 1
ATOM 604 C C . PRO A 1 80 ? 43.439 77.548 41.462 1.00 14.65 80 PRO A C 1
ATOM 605 O O . PRO A 1 80 ? 42.969 76.507 41.999 1.00 13.71 80 PRO A O 1
ATOM 609 N N . VAL A 1 81 ? 44.065 77.553 40.267 1.00 10.77 81 VAL A N 1
ATOM 610 C CA . VAL A 1 81 ? 44.103 76.337 39.508 1.00 12.92 81 VAL A CA 1
ATOM 611 C C . VAL A 1 81 ? 45.189 75.388 40.008 1.00 13.48 81 VAL A C 1
ATOM 612 O O . VAL A 1 81 ? 46.238 75.795 40.528 1.00 13.59 81 VAL A O 1
ATOM 616 N N . LYS A 1 82 ? 44.924 74.108 39.836 1.00 16.75 82 LYS A N 1
ATOM 617 C CA . LYS A 1 82 ? 45.955 73.095 40.073 1.00 20.94 82 LYS A CA 1
ATOM 618 C C . LYS A 1 82 ? 46.834 72.962 38.823 1.00 20.76 82 LYS A C 1
ATOM 619 O O . LYS A 1 82 ? 46.445 72.398 37.721 1.00 21.12 82 LYS A O 1
ATOM 625 N N . GLN A 1 83 ? 48.030 73.561 38.906 1.00 15.74 83 GLN A N 1
ATOM 626 C CA . GLN A 1 83 ? 48.899 73.481 37.760 1.00 12.69 83 GLN A CA 1
ATOM 627 C C . GLN A 1 83 ? 50.316 73.321 38.368 1.00 13.87 83 GLN A C 1
ATOM 628 O O . GLN A 1 83 ? 50.538 73.695 39.498 1.00 15.00 83 GLN A O 1
ATOM 634 N N . SER A 1 84 ? 51.204 72.806 37.568 1.00 14.93 84 SER A N 1
ATOM 635 C CA . SER A 1 84 ? 52.633 72.781 37.925 1.00 15.00 84 SER A CA 1
ATOM 636 C C . SER A 1 84 ? 53.271 74.171 38.015 1.00 17.57 84 SER A C 1
ATOM 637 O O . SER A 1 84 ? 52.852 75.107 37.334 1.00 15.47 84 SER A O 1
ATOM 640 N N . PHE A 1 85 ? 54.388 74.248 38.770 1.00 16.52 85 PHE A N 1
ATOM 641 C CA . PHE A 1 85 ? 55.154 75.494 38.806 1.00 17.43 85 PHE A CA 1
ATOM 642 C C . PHE A 1 85 ? 56.531 75.102 39.263 1.00 21.90 85 PHE A C 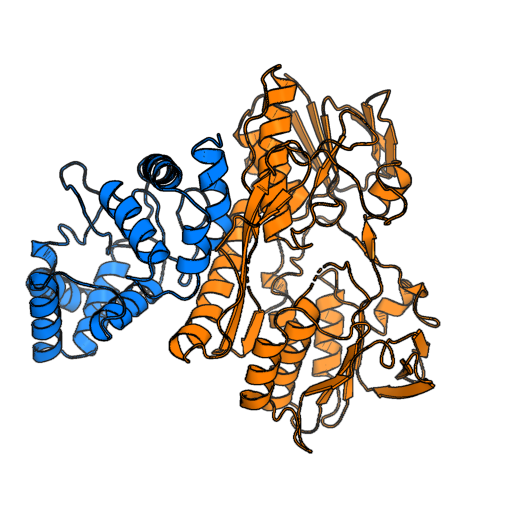1
ATOM 643 O O . PHE A 1 85 ? 56.698 73.975 39.845 1.00 24.27 85 PHE A O 1
ATOM 651 N N . ASP A 1 86 ? 57.475 76.019 39.049 1.00 22.30 86 ASP A N 1
ATOM 652 C CA . ASP A 1 86 ? 58.875 75.751 39.363 1.00 21.16 86 ASP A CA 1
ATOM 653 C C . ASP A 1 86 ? 59.139 76.171 40.821 1.00 24.11 86 ASP A C 1
ATOM 654 O O . ASP A 1 86 ? 59.285 77.368 41.198 1.00 19.84 86 ASP A O 1
ATOM 659 N N . LYS A 1 87 ? 59.134 75.172 41.708 1.00 23.12 87 LYS A N 1
ATOM 660 C CA . LYS A 1 87 ? 59.126 75.466 43.118 1.00 20.32 87 LYS A CA 1
ATOM 661 C C . LYS A 1 87 ? 60.456 76.197 43.548 1.00 18.79 87 LYS A C 1
ATOM 662 O O . LYS A 1 87 ? 60.476 76.974 44.490 1.00 19.71 87 LYS A O 1
ATOM 668 N N . ALA A 1 88 ? 61.539 75.830 42.885 1.00 18.77 88 ALA A N 1
ATOM 669 C CA . ALA A 1 88 ? 62.850 76.495 43.073 1.00 20.36 88 ALA A CA 1
ATOM 670 C C . ALA A 1 88 ? 62.824 77.957 42.876 1.00 26.15 88 ALA A C 1
ATOM 671 O O . ALA A 1 88 ? 63.703 78.670 43.428 1.00 27.25 88 ALA A O 1
ATOM 673 N N . LEU A 1 89 ? 61.846 78.456 42.093 1.00 22.28 89 LEU A N 1
ATOM 674 C CA . LEU A 1 89 ? 61.807 79.898 41.830 1.00 20.17 89 LEU A CA 1
ATOM 675 C C . LEU A 1 89 ? 60.849 80.647 42.658 1.00 17.27 89 LEU A C 1
ATOM 676 O O . LEU A 1 89 ? 60.831 81.867 42.608 1.00 22.09 89 LEU A O 1
ATOM 681 N N . VAL A 1 90 ? 60.065 79.975 43.467 1.00 17.20 90 VAL A N 1
ATOM 682 C CA . VAL A 1 90 ? 59.095 80.679 44.278 1.00 14.55 90 VAL A CA 1
ATOM 683 C C . VAL A 1 90 ? 59.523 81.780 45.290 1.00 16.44 90 VAL A C 1
ATOM 684 O O . VAL A 1 90 ? 58.891 82.862 45.477 1.00 16.91 90 VAL A O 1
ATOM 688 N N . ALA A 1 91 ? 60.645 81.589 45.961 1.00 17.87 91 ALA A N 1
ATOM 689 C CA . ALA A 1 91 ? 60.958 82.630 46.914 1.00 18.55 91 ALA A CA 1
ATOM 690 C C . ALA A 1 91 ? 61.485 83.894 46.190 1.00 18.16 91 ALA A C 1
ATOM 691 O O . ALA A 1 91 ? 61.213 84.954 46.645 1.00 18.31 91 ALA A O 1
ATOM 693 N N . LYS A 1 92 ? 62.206 83.720 45.103 1.00 21.86 92 LYS A N 1
ATOM 694 C CA . LYS A 1 92 ? 62.653 84.811 44.272 1.00 19.61 92 LYS A CA 1
ATOM 695 C C . LYS A 1 92 ? 61.410 85.570 43.727 1.00 19.28 92 LYS A C 1
ATOM 696 O O . LYS A 1 92 ? 61.293 86.801 43.764 1.00 20.27 92 LYS A O 1
ATOM 702 N N . GLY A 1 93 ? 60.445 84.774 43.284 1.00 19.59 93 GLY A N 1
ATOM 703 C CA . GLY A 1 93 ? 59.244 85.451 42.757 1.00 19.19 93 GLY A CA 1
ATOM 704 C C . GLY A 1 93 ? 58.432 86.171 43.757 1.00 15.52 93 GLY A C 1
ATOM 705 O O . GLY A 1 93 ? 57.774 87.170 43.465 1.00 17.37 93 GLY A O 1
ATOM 706 N N . THR A 1 94 ? 58.412 85.667 44.991 1.00 16.74 94 THR A N 1
ATOM 707 C CA . THR A 1 94 ? 57.732 86.371 46.023 1.00 15.38 94 THR A CA 1
ATOM 708 C C . THR A 1 94 ? 58.414 87.782 46.197 1.00 18.55 94 THR A C 1
ATOM 709 O O . THR A 1 94 ? 57.715 88.782 46.364 1.00 16.90 94 THR A O 1
ATOM 713 N N . LYS A 1 95 ? 59.757 87.774 46.196 1.00 20.29 95 LYS A N 1
ATOM 714 C CA . LYS A 1 95 ? 60.457 89.041 46.453 1.00 19.02 95 LYS A CA 1
ATOM 715 C C . LYS A 1 95 ? 60.229 90.008 45.279 1.00 16.94 95 LYS A C 1
ATOM 716 O O . LYS A 1 95 ? 59.921 91.179 45.492 1.00 19.00 95 LYS A O 1
ATOM 722 N N . LEU A 1 96 ? 60.252 89.447 44.057 1.00 17.15 96 LEU A N 1
ATOM 723 C CA . LEU A 1 96 ? 59.955 90.332 42.914 1.00 15.37 96 LEU A CA 1
ATOM 724 C C . LEU A 1 96 ? 58.564 90.935 42.920 1.00 14.37 9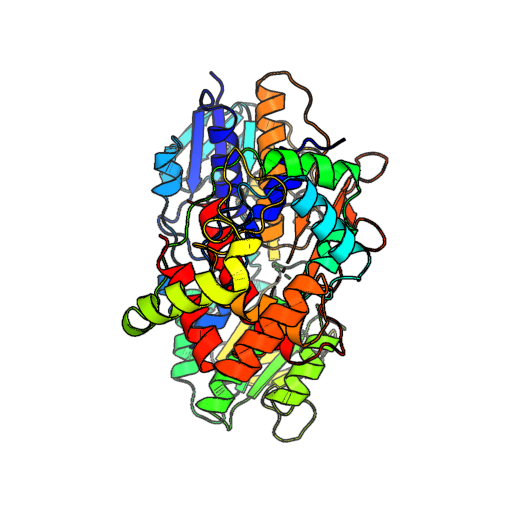6 LEU A C 1
ATOM 725 O O . LEU A 1 96 ? 58.377 92.082 42.604 1.00 13.87 96 LEU A O 1
ATOM 730 N N . HIS A 1 97 ? 57.531 90.114 43.247 1.00 13.65 97 HIS A N 1
ATOM 731 C CA . HIS A 1 97 ? 56.183 90.621 43.289 1.00 12.95 97 HIS A CA 1
ATOM 732 C C . HIS A 1 97 ? 56.072 91.686 44.310 1.00 14.48 97 HIS A C 1
ATOM 733 O O . HIS A 1 97 ? 55.538 92.757 44.105 1.00 13.75 97 HIS A O 1
ATOM 740 N N . ASP A 1 98 ? 56.688 91.400 45.499 1.00 16.69 98 ASP A N 1
ATOM 741 C CA . ASP A 1 98 ? 56.678 92.386 46.609 1.00 18.67 98 ASP A CA 1
ATOM 742 C C . ASP A 1 98 ? 57.317 93.722 46.236 1.00 17.31 98 ASP A C 1
ATOM 743 O O . ASP A 1 98 ? 56.815 94.739 46.603 1.00 17.45 98 ASP A O 1
ATOM 748 N N . LYS A 1 99 ? 58.340 93.670 45.431 1.00 15.77 99 LYS A N 1
ATOM 749 C CA . LYS A 1 99 ? 59.085 94.898 45.034 1.00 15.53 99 LYS A CA 1
ATOM 750 C C . LYS A 1 99 ? 58.421 95.665 43.893 1.00 17.95 99 LYS A C 1
ATOM 751 O O . LYS A 1 99 ? 58.533 96.884 43.820 1.00 21.36 99 LYS A O 1
ATOM 757 N N . TYR A 1 100 ? 57.759 94.968 42.976 1.00 14.90 100 TYR A N 1
ATOM 758 C CA . TYR A 1 100 ? 57.378 95.639 41.697 1.00 14.83 100 TYR A CA 1
ATOM 759 C C . TYR A 1 100 ? 55.855 95.700 41.509 1.00 14.25 100 TYR A C 1
ATOM 760 O O . TYR A 1 100 ? 55.290 96.508 40.800 1.00 14.85 100 TYR A O 1
ATOM 769 N N . CYS A 1 101 ? 55.137 94.769 42.142 1.00 12.97 101 CYS A N 1
ATOM 770 C CA . CYS A 1 101 ? 53.702 94.619 41.705 1.00 12.84 101 CYS A CA 1
ATOM 771 C C . CYS A 1 101 ? 52.596 94.696 42.763 1.00 12.84 101 CYS A C 1
ATOM 772 O O . CYS A 1 101 ? 51.425 95.080 42.498 1.00 12.75 101 CYS A O 1
ATOM 775 N N . GLU A 1 102 ? 53.006 94.330 43.996 1.00 13.11 102 GLU A N 1
ATOM 776 C CA . GLU A 1 102 ? 52.102 94.280 45.155 1.00 14.49 102 GLU A CA 1
ATOM 777 C C . GLU A 1 102 ? 51.391 95.588 45.437 1.00 14.52 102 GLU A C 1
ATOM 778 O O . GLU A 1 102 ? 50.275 95.613 45.956 1.00 16.61 102 GLU A O 1
ATOM 784 N N . LYS A 1 103 ? 52.030 96.725 45.064 1.00 16.45 103 LYS A N 1
ATOM 785 C CA . LYS A 1 103 ? 51.395 97.976 45.284 1.00 18.15 103 LYS A CA 1
ATOM 786 C C . LYS A 1 103 ? 49.974 98.075 44.699 1.00 17.29 103 LYS A C 1
ATOM 787 O O . LYS A 1 103 ? 49.091 98.693 45.231 1.00 18.90 103 LYS A O 1
ATOM 793 N N . CYS A 1 104 ? 49.797 97.449 43.568 1.00 14.27 104 CYS A N 1
ATOM 794 C CA . CYS A 1 104 ? 48.494 97.466 42.863 1.00 12.11 104 CYS A CA 1
ATOM 795 C C . CYS A 1 104 ? 47.802 96.075 42.915 1.00 10.73 104 CYS A C 1
ATOM 796 O O . CYS A 1 104 ? 46.589 96.114 43.108 1.00 12.73 104 CYS A O 1
ATOM 799 N N . HIS A 1 105 ? 48.562 94.999 42.743 1.00 10.26 105 HIS A N 1
ATOM 800 C CA . HIS A 1 105 ? 48.066 93.575 42.742 1.00 10.01 105 HIS A CA 1
ATOM 801 C C . HIS A 1 105 ? 48.250 93.144 44.189 1.00 9.42 105 HIS A C 1
ATOM 802 O O . HIS A 1 105 ? 49.164 92.372 44.488 1.00 10.70 105 HIS A O 1
ATOM 809 N N . VAL A 1 106 ? 47.309 93.600 44.970 1.00 11.97 106 VAL A N 1
ATOM 810 C CA . VAL A 1 106 ? 47.406 93.417 46.466 1.00 13.39 106 VAL A CA 1
ATOM 811 C C . VAL A 1 106 ? 47.135 91.933 46.751 1.00 13.01 106 VAL A C 1
ATOM 812 O O . VAL A 1 106 ? 46.158 91.355 46.221 1.00 14.16 106 VAL A O 1
ATOM 816 N N . GLU A 1 107 ? 47.999 91.282 47.515 1.00 14.20 107 GLU A N 1
ATOM 817 C CA . GLU A 1 107 ? 47.952 89.832 47.721 1.00 15.08 107 GLU A CA 1
ATOM 818 C C . GLU A 1 107 ? 47.884 89.133 46.363 1.00 15.32 107 GLU A C 1
ATOM 819 O O . GLU A 1 107 ? 47.118 88.198 46.185 1.00 14.89 107 GLU A O 1
ATOM 825 N N . SER A 1 108 ? 48.636 89.667 45.371 1.00 13.86 108 SER A N 1
ATOM 826 C CA . SER A 1 108 ? 48.640 88.968 44.074 1.00 12.76 108 SER A CA 1
ATOM 827 C C . SER A 1 108 ? 47.269 89.112 43.331 1.00 12.27 108 SER A C 1
ATOM 828 O O . SER A 1 108 ? 47.022 88.305 42.426 1.00 12.17 108 SER A O 1
ATOM 831 N N . GLY A 1 109 ? 46.487 90.114 43.654 1.00 10.83 109 GLY A N 1
ATOM 832 C CA . GLY A 1 109 ? 45.302 90.429 42.929 1.00 11.53 109 GLY A CA 1
ATOM 833 C C . GLY A 1 109 ? 44.147 89.509 43.323 1.00 12.49 109 GLY A C 1
ATOM 834 O O . GLY A 1 109 ? 43.075 89.524 42.635 1.00 12.34 109 GLY A O 1
ATOM 835 N N . LYS A 1 110 ? 44.227 88.833 44.477 1.00 14.93 110 LYS A N 1
ATOM 836 C CA . LYS A 1 110 ? 43.120 87.904 44.850 1.00 15.32 110 LYS A CA 1
ATOM 837 C C . LYS A 1 110 ? 41.875 88.731 45.022 1.00 14.58 110 LYS A C 1
ATOM 838 O O . LYS A 1 110 ? 41.950 89.881 45.319 1.00 15.31 110 LYS A O 1
ATOM 844 N N . PRO A 1 111 ? 40.689 88.159 44.812 1.00 13.96 111 PRO A N 1
ATOM 845 C CA . PRO A 1 111 ? 39.399 88.812 44.905 1.00 15.58 111 PRO A CA 1
ATOM 846 C C . PRO A 1 111 ? 38.957 89.054 46.377 1.00 23.00 111 PRO A C 1
ATOM 847 O O . PRO A 1 111 ? 37.959 88.462 46.904 1.00 22.05 111 PRO A O 1
ATOM 851 N N . LEU A 1 112 ? 39.610 90.018 46.990 1.00 21.47 112 LEU A N 1
ATOM 852 C CA . LEU A 1 112 ? 39.414 90.328 48.429 1.00 25.62 112 LEU A CA 1
ATOM 853 C C . LEU A 1 112 ? 38.275 91.271 48.579 1.00 26.61 112 LEU A C 1
ATOM 854 O O . LEU A 1 112 ? 38.104 92.216 47.803 1.00 26.82 112 LEU A O 1
ATOM 859 N N . ALA A 1 113 ? 37.525 91.001 49.655 1.00 28.70 113 ALA A N 1
ATOM 860 C CA . ALA A 1 113 ? 36.300 91.723 49.956 1.00 32.67 113 ALA A CA 1
ATOM 861 C C . ALA A 1 113 ? 36.537 93.217 50.039 1.00 32.76 113 ALA A C 1
ATOM 862 O O . ALA A 1 113 ? 35.714 94.002 49.609 1.00 37.13 113 ALA A O 1
ATOM 864 N N . ASP A 1 114 ? 37.685 93.619 50.589 1.00 28.67 114 ASP A N 1
ATOM 865 C CA . ASP A 1 114 ? 37.955 95.043 50.679 1.00 32.41 114 ASP A CA 1
ATOM 866 C C . ASP A 1 114 ? 38.887 95.617 49.617 1.00 33.40 114 ASP A C 1
ATOM 867 O O . ASP A 1 114 ? 39.442 96.696 49.817 1.00 33.39 114 ASP A O 1
ATOM 872 N N . GLN A 1 115 ? 39.081 94.895 48.499 1.00 30.26 115 GLN A N 1
ATOM 873 C CA . GLN A 1 115 ? 39.743 95.485 47.320 1.00 29.46 115 GLN A CA 1
ATOM 874 C C . GLN A 1 115 ? 38.671 95.734 46.232 1.00 30.39 115 GLN A C 1
ATOM 875 O O . GLN A 1 115 ? 37.795 94.883 45.974 1.00 32.38 115 GLN A O 1
ATOM 881 N N . ASP A 1 116 ? 38.733 96.902 45.625 1.00 28.26 116 ASP A N 1
ATOM 882 C CA . ASP A 1 116 ? 37.991 97.120 44.405 1.00 30.14 116 ASP A CA 1
ATOM 883 C C . ASP A 1 116 ? 38.935 97.136 43.221 1.00 25.99 116 ASP A C 1
ATOM 884 O O . ASP A 1 116 ? 40.029 97.646 43.300 1.00 23.60 116 ASP A O 1
ATOM 889 N N . GLU A 1 117 ? 38.444 96.608 42.099 1.00 23.75 117 GLU A N 1
ATOM 890 C CA . GLU A 1 117 ? 39.165 96.586 40.869 1.00 23.91 117 GLU A CA 1
ATOM 891 C C . GLU A 1 117 ? 40.504 95.900 40.925 1.00 20.90 117 GLU A C 1
ATOM 892 O O . GLU A 1 117 ? 41.483 96.366 40.289 1.00 18.48 117 GLU A O 1
ATOM 898 N N . TYR A 1 118 ? 40.494 94.748 41.583 1.00 15.93 118 TYR A N 1
ATOM 899 C CA . TYR A 1 118 ? 41.597 93.852 41.539 1.00 12.17 118 TYR A CA 1
ATOM 900 C C . TYR A 1 118 ? 41.652 93.100 40.202 1.00 10.63 118 TYR A C 1
ATOM 901 O O . TYR A 1 118 ? 40.647 93.061 39.469 1.00 14.13 118 TYR A O 1
ATOM 910 N N . HIS A 1 119 ? 42.857 92.637 39.887 1.00 12.02 119 HIS A N 1
ATOM 911 C CA . HIS A 1 119 ? 43.232 91.947 38.611 1.00 10.48 119 HIS A CA 1
ATOM 912 C C . HIS A 1 119 ? 43.957 90.712 39.052 1.00 11.58 119 HIS A C 1
ATOM 913 O O . HIS A 1 119 ? 45.070 90.789 39.614 1.00 9.89 119 HIS A O 1
ATOM 920 N N . ILE A 1 120 ? 43.315 89.561 38.888 1.00 11.30 120 ILE A N 1
ATOM 921 C CA . ILE A 1 120 ? 43.726 88.350 39.607 1.00 10.79 120 ILE A CA 1
ATOM 922 C C . ILE A 1 120 ? 44.996 87.709 39.031 1.00 11.36 120 ILE A C 1
ATOM 923 O O . ILE A 1 120 ? 44.977 87.279 37.861 1.00 13.67 120 ILE A O 1
ATOM 928 N N . LEU A 1 121 ? 46.107 87.617 39.788 1.00 9.97 121 LEU A N 1
ATOM 929 C CA . LEU A 1 121 ? 47.240 86.936 39.250 1.00 10.86 121 LEU A CA 1
ATOM 930 C C . LEU A 1 121 ? 47.459 85.532 39.878 1.00 9.77 121 LEU A C 1
ATOM 931 O O . LEU A 1 121 ? 47.790 84.496 39.242 1.00 9.96 121 LEU A O 1
ATOM 936 N N . ALA A 1 122 ? 47.400 85.557 41.222 1.00 11.31 122 ALA A N 1
ATOM 937 C CA . ALA A 1 122 ? 47.504 84.311 42.041 1.00 9.93 122 ALA A CA 1
ATOM 938 C C . ALA A 1 122 ? 46.553 83.211 41.450 1.00 10.09 122 ALA A C 1
ATOM 939 O O . ALA A 1 122 ? 45.327 83.521 41.325 1.00 11.69 122 ALA A O 1
ATOM 941 N N . GLY A 1 123 ? 47.080 82.035 41.187 1.00 9.99 123 GLY A N 1
ATOM 942 C CA . GLY A 1 123 ? 46.262 80.847 40.813 1.00 9.24 123 GLY A CA 1
ATOM 943 C C . GLY A 1 123 ? 45.623 80.948 39.456 1.00 11.18 123 GLY A C 1
ATOM 944 O O . GLY A 1 123 ? 44.929 80.022 39.072 1.00 10.01 123 GLY A O 1
ATOM 945 N N . GLN A 1 124 ? 45.945 81.951 38.677 1.00 8.25 124 GLN A N 1
ATOM 946 C CA . GLN A 1 124 ? 45.520 81.983 37.262 1.00 8.23 124 GLN A CA 1
ATOM 947 C C . GLN A 1 124 ? 46.407 81.125 36.369 1.00 7.89 124 GLN A C 1
ATOM 948 O O . GLN A 1 124 ? 47.566 80.907 36.714 1.00 8.93 124 GLN A O 1
ATOM 954 N N . TRP A 1 125 ? 45.912 80.547 35.266 1.00 7.51 125 TRP A N 1
ATOM 955 C CA . TRP A 1 125 ? 46.722 79.792 34.364 1.00 7.64 125 TRP A CA 1
ATOM 956 C C . TRP A 1 125 ? 48.004 80.478 33.943 1.00 7.08 125 TRP A C 1
ATOM 957 O O . TRP A 1 125 ? 47.941 81.591 33.474 1.00 7.12 125 TRP A O 1
ATOM 968 N N . THR A 1 126 ? 49.130 79.781 34.124 1.00 8.10 126 THR A N 1
ATOM 969 C CA . THR A 1 126 ? 50.411 80.465 33.810 1.00 9.82 126 THR A CA 1
ATOM 970 C C . THR A 1 126 ? 50.527 80.829 32.348 1.00 10.06 126 THR A C 1
ATOM 971 O O . THR A 1 126 ? 50.960 81.944 32.089 1.00 8.47 126 THR A O 1
ATOM 975 N N . PRO A 1 127 ? 50.106 79.975 31.403 1.00 9.26 127 PRO A N 1
ATOM 976 C CA . PRO A 1 127 ? 50.251 80.401 30.003 1.00 7.75 127 PRO A CA 1
ATOM 977 C C . PRO A 1 127 ? 49.448 81.662 29.746 1.00 7.47 127 PRO A C 1
ATOM 978 O O . PRO A 1 127 ? 49.909 82.543 28.956 1.00 7.17 127 PRO A O 1
ATOM 982 N N . TYR A 1 128 ? 48.276 81.828 30.335 1.00 7.04 128 TYR A N 1
ATOM 983 C CA . TYR A 1 128 ? 47.495 83.055 30.132 1.00 6.95 128 TYR A CA 1
ATOM 984 C C . TYR A 1 128 ? 48.256 84.279 30.672 1.00 7.05 128 TYR A C 1
ATOM 985 O O . TYR A 1 128 ? 48.339 85.282 29.976 1.00 7.28 128 TYR A O 1
ATOM 994 N N . LEU A 1 129 ? 48.806 84.164 31.876 1.00 7.00 129 LEU A N 1
ATOM 995 C CA . LEU A 1 129 ? 49.594 85.315 32.417 1.00 8.29 129 LEU A CA 1
ATOM 996 C C . LEU A 1 129 ? 50.801 85.580 31.546 1.00 8.67 129 LEU A C 1
ATOM 997 O O . LEU A 1 129 ? 51.119 86.794 31.338 1.00 8.27 129 LEU A O 1
ATOM 1002 N N . ARG A 1 130 ? 51.440 84.542 30.998 1.00 7.77 130 ARG A N 1
ATOM 1003 C CA . ARG A 1 130 ? 52.603 84.794 30.038 1.00 8.86 130 ARG A CA 1
ATOM 1004 C C . ARG A 1 130 ? 52.068 85.538 28.795 1.00 8.07 130 ARG A C 1
ATOM 1005 O O . ARG A 1 130 ? 52.694 86.479 28.302 1.00 7.87 130 ARG A O 1
ATOM 1013 N N . TYR A 1 131 ? 50.956 85.051 28.186 1.00 6.63 131 TYR A N 1
ATOM 1014 C CA . TYR A 1 131 ? 50.397 85.798 27.061 1.00 6.85 131 TYR A CA 1
ATOM 1015 C C . TYR A 1 131 ? 50.011 87.206 27.439 1.00 6.99 131 TYR A C 1
ATOM 1016 O O . TYR A 1 131 ? 50.209 88.108 26.590 1.00 7.04 131 TYR A O 1
ATOM 1025 N N . ALA A 1 132 ? 49.491 87.454 28.643 1.00 7.21 132 ALA A N 1
ATOM 1026 C CA . ALA A 1 132 ? 49.068 88.820 28.958 1.00 7.00 132 ALA A CA 1
ATOM 1027 C C . ALA A 1 132 ? 50.298 89.714 29.052 1.00 7.12 132 ALA A C 1
ATOM 1028 O O . ALA A 1 132 ? 50.257 90.856 28.525 1.00 7.48 132 ALA A O 1
ATOM 1030 N N . ILE A 1 133 ? 51.344 89.248 29.746 1.00 7.42 133 ILE A N 1
ATOM 1031 C CA . ILE A 1 133 ? 52.510 90.147 29.832 1.00 7.79 133 ILE A CA 1
ATOM 1032 C C . ILE A 1 133 ? 53.175 90.280 28.440 1.00 7.68 133 ILE A C 1
ATOM 1033 O O . ILE A 1 133 ? 53.653 91.381 28.096 1.00 7.71 133 ILE A O 1
ATOM 1038 N N . GLU A 1 134 ? 53.124 89.269 27.589 1.00 7.34 134 GLU A N 1
ATOM 1039 C CA . GLU A 1 134 ? 53.534 89.469 26.106 1.00 7.23 134 GLU A CA 1
ATOM 1040 C C . GLU A 1 134 ? 52.730 90.564 25.435 1.00 8.37 134 GLU A C 1
ATOM 1041 O O . GLU A 1 134 ? 53.283 91.441 24.797 1.00 7.12 134 GLU A O 1
ATOM 1047 N N . ASP A 1 135 ? 51.423 90.614 25.707 1.00 7.58 135 ASP A N 1
ATOM 1048 C CA . ASP A 1 135 ? 50.549 91.594 25.107 1.00 7.18 135 ASP A CA 1
ATOM 1049 C C . ASP A 1 135 ? 50.867 93.027 25.711 1.00 7.61 135 ASP A C 1
ATOM 1050 O O . ASP A 1 135 ? 50.937 93.999 24.922 1.00 8.94 135 ASP A O 1
ATOM 1055 N N . PHE A 1 136 ? 51.157 93.101 27.010 1.00 7.87 136 PHE A N 1
ATOM 1056 C CA . PHE A 1 136 ? 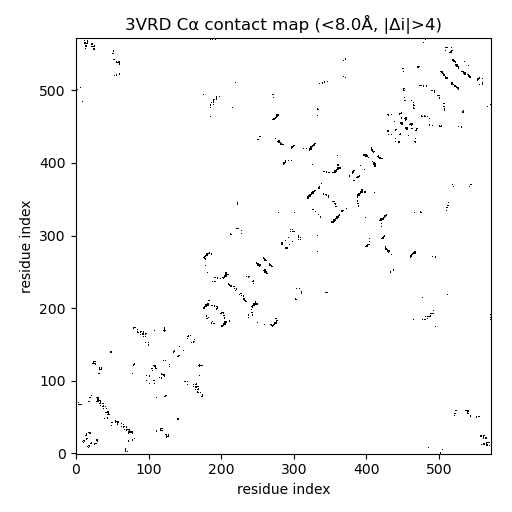51.531 94.434 27.563 1.00 8.07 136 PHE A CA 1
ATOM 1057 C C . PHE A 1 136 ? 52.824 94.889 26.920 1.00 7.55 136 PHE A C 1
ATOM 1058 O O . PHE A 1 136 ? 52.906 96.079 26.562 1.00 7.36 136 PHE A O 1
ATOM 1066 N N . ARG A 1 137 ? 53.798 94.003 26.903 1.00 8.00 137 ARG A N 1
ATOM 1067 C CA . ARG A 1 137 ? 55.105 94.373 26.308 1.00 9.13 137 ARG A CA 1
ATOM 1068 C C . ARG A 1 137 ? 55.040 94.730 24.852 1.00 7.50 137 ARG A C 1
ATOM 1069 O O . ARG A 1 137 ? 55.851 95.564 24.358 1.00 9.29 137 ARG A O 1
ATOM 1077 N N . ALA A 1 138 ? 54.133 94.110 24.068 1.00 7.51 138 ALA A N 1
ATOM 1078 C CA . ALA A 1 138 ? 53.870 94.523 22.708 1.00 7.20 138 ALA A CA 1
ATOM 1079 C C . ALA A 1 138 ? 52.944 95.700 22.477 1.00 8.43 138 ALA A C 1
ATOM 1080 O O . ALA A 1 138 ? 52.672 96.095 21.308 1.00 9.85 138 ALA A O 1
ATOM 1082 N N . GLU A 1 139 ? 52.344 96.157 23.565 1.00 8.56 139 GLU A N 1
ATOM 1083 C CA . GLU A 1 139 ? 51.283 97.183 23.549 1.00 8.79 139 GLU A CA 1
ATOM 1084 C C . GLU A 1 139 ? 50.077 96.764 22.721 1.00 9.17 139 GLU A C 1
ATOM 1085 O O . GLU A 1 139 ? 49.412 97.578 22.087 1.00 11.28 139 GLU A O 1
ATOM 1091 N N . ARG A 1 140 ? 49.793 95.468 22.800 1.00 9.54 140 ARG A N 1
ATOM 1092 C CA . ARG A 1 140 ? 48.504 94.980 22.226 1.00 9.70 140 ARG A CA 1
ATOM 1093 C C . ARG A 1 140 ? 47.320 95.256 23.082 1.00 10.82 140 ARG A C 1
ATOM 1094 O O . ARG A 1 140 ? 46.168 95.228 22.563 1.00 10.21 140 ARG A O 1
ATOM 1102 N N . ARG A 1 141 ? 47.530 95.602 24.350 1.00 8.74 141 ARG A N 1
ATOM 1103 C CA . ARG A 1 141 ? 46.472 96.086 25.221 1.00 9.65 141 ARG A CA 1
ATOM 1104 C C . ARG A 1 141 ? 47.141 97.149 26.115 1.00 11.28 141 ARG A C 1
ATOM 1105 O O . ARG A 1 141 ? 48.365 97.120 26.271 1.00 13.22 141 ARG A O 1
ATOM 1113 N N . PRO A 1 142 ? 46.360 98.065 26.553 1.00 12.68 142 PRO A N 1
ATOM 1114 C CA . PRO A 1 142 ? 46.937 99.240 27.275 1.00 13.31 142 PRO A CA 1
ATOM 1115 C C . PRO A 1 142 ? 47.252 98.871 28.728 1.00 14.42 142 PRO A C 1
ATOM 1116 O O . PRO A 1 142 ? 46.577 97.991 29.367 1.00 12.58 142 PRO A O 1
ATOM 1120 N N . MET A 1 143 ? 48.227 99.576 29.293 1.00 13.36 143 MET A N 1
ATOM 1121 C CA . MET A 1 143 ? 48.511 99.480 30.722 1.00 16.39 143 MET A CA 1
ATOM 1122 C C . MET A 1 143 ? 48.732 100.868 31.277 1.00 15.73 143 MET A C 1
ATOM 1123 O O . MET A 1 143 ? 49.239 101.760 30.555 1.00 16.30 143 MET A O 1
ATOM 1128 N N . GLU A 1 144 ? 48.401 101.010 32.551 1.00 17.65 144 GLU A N 1
ATOM 1129 C CA . GLU A 1 144 ? 48.648 102.292 33.171 1.00 19.10 144 GLU A CA 1
ATOM 1130 C C . GLU A 1 144 ? 50.160 102.484 33.106 1.00 14.76 144 GLU A C 1
ATOM 1131 O O . GLU A 1 144 ? 51.012 101.540 33.190 1.00 13.67 144 GLU A O 1
ATOM 1137 N N . LYS A 1 145 ? 50.553 103.757 33.060 1.00 14.75 145 LYS A N 1
ATOM 1138 C CA . LYS A 1 145 ? 51.938 104.080 33.038 1.00 13.21 145 LYS A CA 1
ATOM 1139 C C . LYS A 1 145 ? 52.643 103.622 34.273 1.00 13.02 145 LYS A C 1
ATOM 1140 O O . LYS A 1 145 ? 53.769 103.221 34.165 1.00 13.22 145 LYS A O 1
ATOM 1146 N N . LYS A 1 146 ? 51.963 103.702 35.427 1.00 13.97 146 LYS A N 1
ATOM 1147 C CA . LYS A 1 146 ? 52.578 103.179 36.658 1.00 19.22 146 LYS A CA 1
ATOM 1148 C C . LYS A 1 146 ? 52.814 101.638 36.666 1.00 16.24 146 LYS A C 1
ATOM 1149 O O . LYS A 1 146 ? 53.768 101.151 37.201 1.00 19.04 146 LYS A O 1
ATOM 1155 N N . MET A 1 147 ? 51.983 100.838 35.952 1.00 14.31 147 MET A N 1
ATOM 1156 C CA . MET A 1 147 ? 52.367 99.410 35.736 1.00 13.57 147 MET A CA 1
ATOM 1157 C C . MET A 1 147 ? 53.497 99.252 34.739 1.00 11.06 147 MET A C 1
ATOM 1158 O O . MET A 1 147 ? 54.434 98.446 34.911 1.00 12.32 147 MET A O 1
ATOM 1163 N N . ALA A 1 148 ? 53.465 100.069 33.689 1.00 10.61 148 ALA A N 1
ATOM 1164 C CA . ALA A 1 148 ? 54.519 100.001 32.669 1.00 10.44 148 ALA A CA 1
ATOM 1165 C C . ALA A 1 148 ? 55.884 100.256 33.288 1.00 11.15 148 ALA A C 1
ATOM 1166 O O . ALA A 1 148 ? 56.822 99.564 32.977 1.00 12.69 148 ALA A O 1
ATOM 1168 N N . SER A 1 149 ? 55.976 101.286 34.117 1.00 12.46 149 SER A N 1
ATOM 1169 C CA . SER A 1 149 ? 57.318 101.538 34.597 1.00 12.98 149 SER A CA 1
ATOM 1170 C C . SER A 1 149 ? 57.833 100.444 35.524 1.00 14.70 149 SER A C 1
ATOM 1171 O O . SER A 1 149 ? 58.967 100.087 35.464 1.00 14.13 149 SER A O 1
ATOM 1174 N N . LYS A 1 150 ? 56.942 99.853 36.332 1.00 14.19 150 LYS A N 1
ATOM 1175 C CA . LYS A 1 150 ? 57.377 98.722 37.202 1.00 13.54 150 LYS A CA 1
ATOM 1176 C C . LYS A 1 150 ? 57.742 97.526 36.379 1.00 13.21 150 LYS A C 1
ATOM 1177 O O . LYS A 1 150 ? 58.713 96.777 36.662 1.00 13.51 150 LYS A O 1
ATOM 1183 N N . LEU A 1 151 ? 56.906 97.238 35.373 1.00 15.30 151 LEU A N 1
ATOM 1184 C CA . LEU A 1 151 ? 57.296 96.078 34.564 1.00 14.01 151 LEU A CA 1
ATOM 1185 C C . LEU A 1 151 ? 58.668 96.293 33.885 1.00 12.81 151 LEU A C 1
ATOM 1186 O O . LEU A 1 151 ? 59.515 95.345 33.827 1.00 15.46 151 LEU A O 1
ATOM 1191 N N . LYS A 1 152 ? 58.880 97.508 33.328 1.00 13.87 152 LYS A N 1
ATOM 1192 C CA . LYS A 1 152 ? 60.157 97.869 32.713 1.00 15.84 152 LYS A CA 1
ATOM 1193 C C . LYS A 1 152 ? 61.300 97.797 33.712 1.00 16.56 152 LYS A C 1
ATOM 1194 O O . LYS A 1 152 ? 62.337 97.243 33.410 1.00 16.47 152 LYS A O 1
ATOM 1200 N N . GLU A 1 153 ? 61.096 98.332 34.913 1.00 17.46 153 GLU A N 1
ATOM 1201 C CA . GLU A 1 153 ? 62.112 98.252 35.988 1.00 18.26 153 GLU A CA 1
ATOM 1202 C C . GLU A 1 153 ? 62.402 96.819 36.395 1.00 17.30 153 GLU A C 1
ATOM 1203 O O . GLU A 1 153 ? 63.565 96.450 36.540 1.00 17.77 153 GLU A O 1
ATOM 1209 N N . LEU A 1 154 ? 61.353 95.955 36.542 1.00 16.19 154 LEU A N 1
ATOM 1210 C CA . LEU A 1 154 ? 61.652 94.503 36.790 1.00 13.91 154 LEU A CA 1
ATOM 1211 C C . LEU A 1 154 ? 62.490 93.889 35.686 1.00 14.65 154 LEU A C 1
ATOM 1212 O O . LEU A 1 154 ? 63.430 93.176 35.957 1.00 16.30 154 LEU A O 1
ATOM 1217 N N . LEU A 1 155 ? 62.143 94.114 34.395 1.00 13.71 155 LEU A N 1
ATOM 1218 C CA . LEU A 1 155 ? 62.881 93.527 33.295 1.00 15.80 155 LEU A CA 1
ATOM 1219 C C . LEU A 1 155 ? 64.320 94.091 33.225 1.00 15.91 155 LEU A C 1
ATOM 1220 O O . LEU A 1 155 ? 65.229 93.304 32.951 1.00 16.41 155 LEU A O 1
ATOM 1225 N N . LYS A 1 156 ? 64.473 95.397 33.451 1.00 19.97 156 LYS A N 1
ATOM 1226 C CA . LYS A 1 156 ? 65.828 96.019 33.394 1.00 20.12 156 LYS A CA 1
ATOM 1227 C C . LYS A 1 156 ? 66.641 95.382 34.548 1.00 22.07 156 LYS A C 1
ATOM 1228 O O . LYS A 1 156 ? 67.826 95.034 34.390 1.00 23.72 156 LYS A O 1
ATOM 1234 N N . ALA A 1 157 ? 66.042 95.179 35.707 1.00 21.64 157 ALA A N 1
ATOM 1235 C CA . ALA A 1 157 ? 66.798 94.550 36.808 1.00 22.50 157 ALA A CA 1
ATOM 1236 C C . ALA A 1 157 ? 66.990 93.002 36.843 1.00 24.22 157 ALA A C 1
ATOM 1237 O O . ALA A 1 157 ? 67.988 92.501 37.391 1.00 22.95 157 ALA A O 1
ATOM 1239 N N . GLU A 1 158 ? 66.052 92.238 36.274 1.00 21.61 158 GLU A N 1
ATOM 1240 C CA . GLU A 1 158 ? 65.996 90.763 36.479 1.00 22.35 158 GLU A CA 1
ATOM 1241 C C . GLU A 1 158 ? 65.931 89.956 35.181 1.00 24.47 158 GLU A C 1
ATOM 1242 O O . GLU A 1 158 ? 66.067 88.716 35.198 1.00 29.24 158 GLU A O 1
ATOM 1248 N N . GLY A 1 159 ? 65.658 90.623 34.038 1.00 25.86 159 GLY A N 1
ATOM 1249 C CA . GLY A 1 159 ? 65.452 89.871 32.800 1.00 24.28 159 GLY A CA 1
ATOM 1250 C C . GLY A 1 159 ? 64.235 88.974 32.765 1.00 21.98 159 GLY A C 1
ATOM 1251 O O . GLY A 1 159 ? 63.328 89.064 33.641 1.00 24.05 159 GLY A O 1
ATOM 1252 N N . GLU A 1 160 ? 64.285 88.051 31.804 1.00 19.33 160 GLU A N 1
ATOM 1253 C CA . GLU A 1 160 ? 63.221 87.057 31.532 1.00 22.36 160 GLU A CA 1
ATOM 1254 C C . GLU A 1 160 ? 63.142 86.108 32.729 1.00 24.54 160 GLU A C 1
ATOM 1255 O O . GLU A 1 160 ? 62.078 85.577 33.113 1.00 21.36 160 GLU A O 1
ATOM 1261 N N . ASP A 1 161 ? 64.326 85.841 33.311 1.00 23.64 161 ASP A N 1
ATOM 1262 C CA . ASP A 1 161 ? 64.343 84.976 34.479 1.00 21.18 161 ASP A CA 1
ATOM 1263 C C . ASP A 1 161 ? 63.495 85.559 35.586 1.00 18.28 161 ASP A C 1
ATOM 1264 O O . ASP A 1 161 ? 62.857 84.757 36.365 1.00 20.73 161 ASP A O 1
ATOM 1269 N N . GLY A 1 162 ? 63.351 86.902 35.644 1.00 19.53 162 GLY A N 1
ATOM 1270 C CA . GLY A 1 162 ? 62.543 87.578 36.653 1.00 16.27 162 GLY A CA 1
ATOM 1271 C C . GLY A 1 162 ? 61.039 87.245 36.390 1.00 14.17 162 GLY A C 1
ATOM 1272 O O . GLY A 1 162 ? 60.272 87.040 37.311 1.00 14.39 162 GLY A O 1
ATOM 1273 N N . LEU A 1 163 ? 60.666 87.256 35.154 1.00 14.50 163 LEU A N 1
ATOM 1274 C CA . LEU A 1 163 ? 59.286 86.859 34.818 1.00 13.79 163 LEU A CA 1
ATOM 1275 C C . LEU A 1 163 ? 59.063 85.414 35.215 1.00 14.66 163 LEU A C 1
ATOM 1276 O O . LEU A 1 163 ? 58.024 85.153 35.756 1.00 13.06 163 LEU A O 1
ATOM 1281 N N . ASP A 1 164 ? 59.993 84.493 34.914 1.00 14.39 164 ASP A N 1
ATOM 1282 C CA . ASP A 1 164 ? 59.738 83.047 35.246 1.00 17.36 164 ASP A CA 1
ATOM 1283 C C . ASP A 1 164 ? 59.524 82.948 36.694 1.00 18.54 164 ASP A C 1
ATOM 1284 O O . ASP A 1 164 ? 58.659 82.198 37.137 1.00 17.55 164 ASP A O 1
ATOM 1289 N N . ALA A 1 165 ? 60.297 83.724 37.483 1.00 16.12 165 ALA A N 1
ATOM 1290 C CA . ALA A 1 165 ? 60.073 83.699 38.892 1.00 15.30 165 ALA A CA 1
ATOM 1291 C C . ALA A 1 165 ? 58.724 84.232 39.356 1.00 12.25 165 ALA A C 1
ATOM 1292 O O . ALA A 1 165 ? 58.053 83.602 40.210 1.00 13.21 165 ALA A O 1
ATOM 1294 N N . LEU A 1 166 ? 58.266 85.354 38.831 1.00 13.55 166 LEU A N 1
ATOM 1295 C CA . LEU A 1 166 ? 56.982 85.871 39.161 1.00 13.30 166 LEU A CA 1
ATOM 1296 C C . LEU A 1 166 ? 55.874 84.829 38.831 1.00 11.71 166 LEU A C 1
ATOM 1297 O O . LEU A 1 166 ? 54.987 84.602 39.657 1.00 13.20 166 LEU A O 1
ATOM 1302 N N . PHE A 1 167 ? 55.956 84.225 37.630 1.00 11.08 167 PHE A N 1
ATOM 1303 C CA . PHE A 1 167 ? 54.903 83.292 37.276 1.00 13.49 167 PHE A CA 1
ATOM 1304 C C . PHE A 1 167 ? 54.908 82.088 38.289 1.00 12.53 167 PHE A C 1
ATOM 1305 O O . PHE A 1 167 ? 53.816 81.603 38.644 1.00 12.38 167 PHE A O 1
ATOM 1313 N N . ALA A 1 168 ? 56.075 81.543 38.638 1.00 12.26 168 ALA A N 1
ATOM 1314 C CA . ALA A 1 168 ? 56.098 80.425 39.570 1.00 12.76 168 ALA A CA 1
ATOM 1315 C C . ALA A 1 168 ? 55.515 80.846 40.887 1.00 14.15 168 ALA A C 1
ATOM 1316 O O . ALA A 1 168 ? 54.737 80.072 41.489 1.00 14.83 168 ALA A O 1
ATOM 1318 N N . PHE A 1 169 ? 55.776 82.050 41.351 1.00 13.53 169 PHE A N 1
ATOM 1319 C CA . PHE A 1 169 ? 55.140 82.513 42.538 1.00 13.37 169 PHE A CA 1
ATOM 1320 C C . PHE A 1 169 ? 53.605 82.585 42.418 1.00 14.80 169 PHE A C 1
ATOM 1321 O O . PHE A 1 169 ? 52.875 82.125 43.262 1.00 14.06 169 PHE A O 1
ATOM 1329 N N . TYR A 1 170 ? 53.080 83.229 41.362 1.00 12.71 170 TYR A N 1
ATOM 1330 C CA . TYR A 1 170 ? 51.636 83.306 41.265 1.00 11.12 170 TYR A CA 1
ATOM 1331 C C . TYR A 1 170 ? 51.004 81.918 41.166 1.00 10.92 170 TYR A C 1
ATOM 1332 O O . TYR A 1 170 ? 49.909 81.732 41.747 1.00 13.47 170 TYR A O 1
ATOM 1341 N N . ALA A 1 171 ? 51.675 80.994 40.505 1.00 11.52 171 ALA A N 1
ATOM 1342 C CA . ALA A 1 171 ? 51.083 79.658 40.271 1.00 10.22 171 ALA A CA 1
ATOM 1343 C C . ALA A 1 171 ? 51.151 78.896 41.637 1.00 12.18 171 ALA A C 1
ATOM 1344 O O . ALA A 1 171 ? 50.290 77.999 41.833 1.00 12.91 171 ALA A O 1
ATOM 1346 N N . SER A 1 172 ? 52.119 79.231 42.521 1.00 13.22 172 SER A N 1
ATOM 1347 C CA . SER A 1 172 ? 52.265 78.423 43.708 1.00 13.73 172 SER A CA 1
ATOM 1348 C C . SER A 1 172 ? 51.144 78.720 44.685 1.00 14.51 172 SER A C 1
ATOM 1349 O O . SER A 1 172 ? 51.010 77.913 45.652 1.00 15.59 172 SER A O 1
ATOM 1352 N N . GLN A 1 173 ? 50.313 79.769 44.496 1.00 13.39 173 GLN A N 1
ATOM 1353 C CA . GLN A 1 173 ? 49.259 80.211 45.344 1.00 15.03 173 GLN A CA 1
ATOM 1354 C C . GLN A 1 173 ? 47.993 79.423 45.002 1.00 15.85 173 GLN A C 1
ATOM 1355 O O . GLN A 1 173 ? 47.059 79.955 44.395 1.00 17.05 173 GLN A O 1
ATOM 1361 N N . GLN A 1 174 ? 48.063 78.134 45.323 1.00 16.84 174 GLN A N 1
ATOM 1362 C CA . GLN A 1 174 ? 46.927 77.227 45.039 1.00 21.01 174 GLN A CA 1
ATOM 1363 C C . GLN A 1 174 ? 46.631 76.398 46.280 1.00 28.34 174 GLN A C 1
ATOM 1364 O O . GLN A 1 174 ? 45.715 75.596 46.170 1.00 29.61 174 GLN A O 1
ATOM 1371 N N . GLY B 2 2 ? 6.263 66.925 41.219 1.00 39.48 2 GLY B N 1
ATOM 1372 C CA . GLY B 2 2 ? 7.478 66.211 40.655 1.00 30.71 2 GLY B CA 1
ATOM 1373 C C . GLY B 2 2 ? 7.134 65.686 39.248 1.00 31.14 2 GLY B C 1
ATOM 1374 O O . GLY B 2 2 ? 6.191 64.911 39.095 1.00 33.20 2 GLY B O 1
ATOM 1375 N N . ARG B 2 3 ? 7.901 66.128 38.238 1.00 22.63 3 ARG B N 1
ATOM 1376 C CA . ARG B 2 3 ? 7.607 65.922 36.800 1.00 15.33 3 ARG B CA 1
ATOM 1377 C C . ARG B 2 3 ? 8.750 65.086 36.174 1.00 14.76 3 ARG B C 1
ATOM 1378 O O . ARG B 2 3 ? 9.735 64.833 36.880 1.00 14.76 3 ARG B O 1
ATOM 1386 N N . LYS B 2 4 ? 8.554 64.589 34.962 1.00 12.63 4 LYS B N 1
ATOM 1387 C CA . LYS B 2 4 ? 9.510 63.578 34.417 1.00 11.88 4 LYS B CA 1
ATOM 1388 C C . LYS B 2 4 ? 10.040 64.054 33.090 1.00 10.23 4 LYS B C 1
ATOM 1389 O O . LYS B 2 4 ? 9.270 64.507 32.224 1.00 9.88 4 LYS B O 1
ATOM 1395 N N . VAL B 2 5 ? 11.352 63.869 32.867 1.00 7.90 5 VAL B N 1
ATOM 1396 C CA . VAL B 2 5 ? 11.936 64.132 31.529 1.00 8.43 5 VAL B CA 1
ATOM 1397 C C . VAL B 2 5 ? 12.766 62.901 31.093 1.00 8.28 5 VAL B C 1
ATOM 1398 O O . VAL B 2 5 ? 13.474 62.340 31.971 1.00 8.26 5 VAL B O 1
ATOM 1402 N N . VAL B 2 6 ? 12.654 62.498 29.837 1.00 7.36 6 VAL B N 1
ATOM 1403 C CA . VAL B 2 6 ? 13.506 61.466 29.333 1.00 7.48 6 VAL B CA 1
ATOM 1404 C C . VAL B 2 6 ? 14.314 62.125 28.260 1.00 7.59 6 VAL B C 1
ATOM 1405 O O . VAL B 2 6 ? 13.818 62.846 27.391 1.00 8.95 6 VAL B O 1
ATOM 1409 N N . VAL B 2 7 ? 15.619 61.853 28.273 1.00 7.28 7 VAL B N 1
ATOM 1410 C CA . VAL B 2 7 ? 16.619 62.348 27.283 1.00 6.77 7 VAL B CA 1
ATOM 1411 C C . VAL B 2 7 ? 17.033 61.138 26.496 1.00 7.46 7 VAL B C 1
ATOM 1412 O O . VAL B 2 7 ? 17.537 60.183 27.104 1.00 6.43 7 VAL B O 1
ATOM 1416 N N . VAL B 2 8 ? 16.880 61.232 25.196 1.00 6.79 8 VAL B N 1
ATOM 1417 C CA . VAL B 2 8 ? 17.328 60.160 24.298 1.00 7.05 8 VAL B CA 1
ATOM 1418 C C . VAL B 2 8 ? 18.609 60.605 23.640 1.00 7.07 8 VAL B C 1
ATOM 1419 O O . VAL B 2 8 ? 18.605 61.489 22.798 1.00 9.17 8 VAL B O 1
ATOM 1423 N N . GLY B 2 9 ? 19.699 59.928 24.057 1.00 6.56 9 GLY B N 1
ATOM 1424 C CA . GLY B 2 9 ? 21.068 60.295 23.486 1.00 8.16 9 GLY B CA 1
ATOM 1425 C C . GLY B 2 9 ? 21.874 60.892 24.653 1.00 8.83 9 GLY B C 1
ATOM 1426 O O . GLY B 2 9 ? 21.434 61.886 25.233 1.00 9.87 9 GLY B O 1
ATOM 1427 N N . GLY B 2 10 ? 23.054 60.340 24.954 1.00 7.28 10 GLY B N 1
ATOM 1428 C CA . GLY B 2 10 ? 23.926 60.921 25.942 1.00 8.04 10 GLY B CA 1
ATOM 1429 C C . GLY B 2 10 ? 25.241 61.458 25.376 1.00 7.17 10 GLY B C 1
ATOM 1430 O O . GLY B 2 10 ? 26.294 61.348 26.051 1.00 7.88 10 GLY B O 1
ATOM 1431 N N . GLY B 2 11 ? 25.199 61.980 24.170 1.00 7.32 11 GLY B N 1
ATOM 1432 C CA . GLY B 2 11 ? 26.362 62.726 23.640 1.00 6.15 11 GLY B CA 1
ATOM 1433 C C . GLY B 2 11 ? 26.370 64.223 24.031 1.00 6.31 11 GLY B C 1
ATOM 1434 O O . GLY B 2 11 ? 25.808 64.595 25.045 1.00 6.64 11 GLY B O 1
ATOM 1435 N N . THR B 2 12 ? 26.926 65.078 23.183 1.00 6.05 12 THR B N 1
ATOM 1436 C CA . THR B 2 12 ? 27.159 66.427 23.714 1.00 5.85 12 THR B CA 1
ATOM 1437 C C . THR B 2 12 ? 25.796 67.101 23.968 1.00 6.73 12 THR B C 1
ATOM 1438 O O . THR B 2 12 ? 25.605 67.770 24.996 1.00 7.07 12 THR B O 1
ATOM 1442 N N . GLY B 2 13 ? 24.827 66.941 23.041 1.00 5.58 13 GLY B N 1
ATOM 1443 C CA . GLY B 2 13 ? 23.506 67.625 23.312 1.00 6.42 13 GLY B CA 1
ATOM 1444 C C . GLY B 2 13 ? 22.754 67.021 24.472 1.00 6.44 13 GLY B C 1
ATOM 1445 O O . GLY B 2 13 ? 22.282 67.714 25.356 1.00 7.02 13 GLY B O 1
ATOM 1446 N N . GLY B 2 14 ? 22.557 65.727 24.466 1.00 6.63 14 GLY B N 1
ATOM 1447 C CA . GLY B 2 14 ? 21.733 65.076 25.502 1.00 6.47 14 GLY B CA 1
ATOM 1448 C C . GLY B 2 14 ? 22.353 65.159 26.890 1.00 5.65 14 GLY B C 1
ATOM 1449 O O . GLY B 2 14 ? 21.621 65.420 27.896 1.00 5.78 14 GLY B O 1
ATOM 1450 N N . ALA B 2 15 ? 23.681 64.979 26.994 1.00 5.86 15 ALA B N 1
ATOM 1451 C CA . ALA B 2 15 ? 24.271 65.098 28.373 1.00 5.95 15 ALA B CA 1
ATOM 1452 C C . ALA B 2 15 ? 24.158 66.557 28.904 1.00 6.54 15 ALA B C 1
ATOM 1453 O O . ALA B 2 15 ? 23.783 66.780 30.055 1.00 5.40 15 ALA B O 1
ATOM 1455 N N . THR B 2 16 ? 24.458 67.530 28.039 1.00 5.73 16 THR B N 1
ATOM 1456 C CA . THR B 2 16 ? 24.273 68.919 28.411 1.00 5.36 16 THR B CA 1
ATOM 1457 C C . THR B 2 16 ? 22.848 69.211 28.840 1.00 6.14 16 THR B C 1
ATOM 1458 O O . THR B 2 16 ? 22.638 69.855 29.895 1.00 6.87 16 THR B O 1
ATOM 1462 N N . ALA B 2 17 ? 21.891 68.722 28.058 1.00 5.83 17 ALA B N 1
ATOM 1463 C CA . ALA B 2 17 ? 20.489 69.090 28.416 1.00 5.76 17 ALA B CA 1
ATOM 1464 C C . ALA B 2 17 ? 20.107 68.381 29.746 1.00 7.07 17 ALA B C 1
ATOM 1465 O O . ALA B 2 17 ? 19.430 68.987 30.612 1.00 7.39 17 ALA B O 1
ATOM 1467 N N . ALA B 2 18 ? 20.482 67.094 29.926 1.00 6.65 18 ALA B N 1
ATOM 1468 C CA . ALA B 2 18 ? 20.094 66.440 31.122 1.00 7.45 18 ALA B CA 1
ATOM 1469 C C . ALA B 2 18 ? 20.711 67.134 32.337 1.00 7.17 18 ALA B C 1
ATOM 1470 O O . ALA B 2 18 ? 20.021 67.328 33.354 1.00 7.69 18 ALA B O 1
ATOM 1472 N N . LYS B 2 19 ? 22.015 67.474 32.233 1.00 6.47 19 LYS B N 1
ATOM 1473 C CA . LYS B 2 19 ? 22.673 68.156 33.305 1.00 7.12 19 LYS B CA 1
ATOM 1474 C C . LYS B 2 19 ? 22.018 69.500 33.671 1.00 6.94 19 LYS B C 1
ATOM 1475 O O . LYS B 2 19 ? 21.783 69.810 34.863 1.00 7.88 19 LYS B O 1
ATOM 1481 N N . TYR B 2 20 ? 21.728 70.321 32.640 1.00 7.02 20 TYR B N 1
ATOM 1482 C CA . TYR B 2 20 ? 21.283 71.659 32.904 1.00 7.24 20 TYR B CA 1
ATOM 1483 C C . TYR B 2 20 ? 19.813 71.627 33.291 1.00 8.29 20 TYR B C 1
ATOM 1484 O O . TYR B 2 20 ? 19.331 72.600 33.966 1.00 8.53 20 TYR B O 1
ATOM 1493 N N . ILE B 2 21 ? 19.006 70.596 32.914 1.00 7.05 21 ILE B N 1
ATOM 1494 C CA . ILE B 2 21 ? 17.646 70.509 33.437 1.00 8.54 21 ILE B CA 1
ATOM 1495 C C . ILE B 2 21 ? 17.697 70.134 34.921 1.00 9.61 21 ILE B C 1
ATOM 1496 O O . ILE B 2 21 ? 17.050 70.789 35.780 1.00 9.10 21 ILE B O 1
ATOM 1501 N N . LYS B 2 22 ? 18.496 69.090 35.275 1.00 10.46 22 LYS B N 1
ATOM 1502 C CA . LYS B 2 22 ? 18.480 68.576 36.597 1.00 12.65 22 LYS B CA 1
ATOM 1503 C C . LYS B 2 22 ? 19.014 69.643 37.512 1.00 13.71 22 LYS B C 1
ATOM 1504 O O . LYS B 2 22 ? 18.448 69.882 38.572 1.00 15.74 22 LYS B O 1
ATOM 1510 N N . LEU B 2 23 ? 20.047 70.387 37.108 1.00 14.53 23 LEU B N 1
ATOM 1511 C CA . LEU B 2 23 ? 20.632 71.363 38.054 1.00 15.64 23 LEU B CA 1
ATOM 1512 C C . LEU B 2 23 ? 19.723 72.577 38.261 1.00 15.89 23 LEU B C 1
ATOM 1513 O O . LEU B 2 23 ? 19.723 73.112 39.378 1.00 15.85 23 LEU B O 1
ATOM 1518 N N . ALA B 2 24 ? 18.922 72.953 37.247 1.00 12.97 24 ALA B N 1
ATOM 1519 C CA . ALA B 2 24 ? 17.978 74.076 37.369 1.00 12.78 24 ALA B CA 1
ATOM 1520 C C . ALA B 2 24 ? 16.799 73.759 38.238 1.00 13.51 24 ALA B C 1
ATOM 1521 O O . ALA B 2 24 ? 16.264 74.682 38.952 1.00 17.58 24 ALA B O 1
ATOM 1523 N N . ASP B 2 25 ? 16.330 72.538 38.154 1.00 12.28 25 ASP B N 1
ATOM 1524 C CA . ASP B 2 25 ? 15.271 72.109 39.056 1.00 13.35 25 ASP B CA 1
ATOM 1525 C C . ASP B 2 25 ? 15.468 70.646 39.399 1.00 14.20 25 ASP B C 1
ATOM 1526 O O . ASP B 2 25 ? 14.979 69.750 38.699 1.00 13.42 25 ASP B O 1
ATOM 1531 N N . PRO B 2 26 ? 16.140 70.409 40.529 1.00 14.26 26 PRO B N 1
ATOM 1532 C CA . PRO B 2 26 ? 16.392 69.032 40.967 1.00 13.72 26 PRO B CA 1
ATOM 1533 C C . PRO B 2 26 ? 15.161 68.234 41.340 1.00 14.33 26 PRO B C 1
ATOM 1534 O O . PRO B 2 26 ? 15.251 66.977 41.474 1.00 14.44 26 PRO B O 1
ATOM 1538 N N . SER B 2 27 ? 13.990 68.858 41.417 1.00 13.01 27 SER B N 1
ATOM 1539 C CA . SER B 2 27 ? 12.841 68.053 41.670 1.00 12.48 27 SER B CA 1
ATOM 1540 C C . SER B 2 27 ? 12.424 67.267 40.435 1.00 12.78 27 SER B C 1
ATOM 1541 O O . SER B 2 27 ? 11.591 66.332 40.564 1.00 14.65 27 SER B O 1
ATOM 1544 N N . ILE B 2 28 ? 12.925 67.657 39.236 1.00 12.07 28 ILE B N 1
ATOM 1545 C CA . ILE B 2 28 ? 12.550 66.882 38.048 1.00 12.70 28 ILE B CA 1
ATOM 1546 C C . ILE B 2 28 ? 13.255 65.571 38.061 1.00 11.76 28 ILE B C 1
ATOM 1547 O O . ILE B 2 28 ? 14.426 65.527 38.386 1.00 13.17 28 ILE B O 1
ATOM 1552 N N . GLU B 2 29 ? 12.520 64.524 37.741 1.00 11.80 29 GLU B N 1
ATOM 1553 C CA . GLU B 2 29 ? 13.123 63.215 37.458 1.00 11.52 29 GLU B CA 1
ATOM 1554 C C . GLU B 2 29 ? 13.670 63.135 36.086 1.00 11.49 29 GLU B C 1
ATOM 1555 O O . GLU B 2 29 ? 12.917 63.207 35.128 1.00 13.78 29 GLU B O 1
ATOM 1561 N N . VAL B 2 30 ? 14.999 62.924 35.933 1.00 8.96 30 VAL B N 1
ATOM 1562 C CA . VAL B 2 30 ? 15.607 62.945 34.596 1.00 8.18 30 VAL B CA 1
ATOM 1563 C C . VAL B 2 30 ? 16.315 61.605 34.294 1.00 7.69 30 VAL B C 1
ATOM 1564 O O . VAL B 2 30 ? 17.150 61.155 35.135 1.00 8.83 30 VAL B O 1
ATOM 1568 N N . THR B 2 31 ? 15.851 60.956 33.271 1.00 8.35 31 THR B N 1
ATOM 1569 C CA . THR B 2 31 ? 16.440 59.652 32.866 1.00 8.64 31 THR B CA 1
ATOM 1570 C C . THR B 2 31 ? 17.034 59.867 31.487 1.00 9.01 31 THR B C 1
ATOM 1571 O O . THR B 2 31 ? 16.338 60.342 30.563 1.00 10.18 31 THR B O 1
ATOM 1575 N N . LEU B 2 32 ? 18.294 59.469 31.355 1.00 8.18 32 LEU B N 1
ATOM 1576 C CA . LEU B 2 32 ? 19.023 59.579 30.092 1.00 9.11 32 LEU B CA 1
ATOM 1577 C C . LEU B 2 32 ? 19.235 58.154 29.571 1.00 8.48 32 LEU B C 1
ATOM 1578 O O . LEU B 2 32 ? 19.777 57.321 30.284 1.00 9.90 32 LEU B O 1
ATOM 1583 N N . ILE B 2 33 ? 18.829 57.975 28.307 1.00 7.99 33 ILE B N 1
ATOM 1584 C CA . ILE B 2 33 ? 18.982 56.673 27.570 1.00 9.08 33 ILE B CA 1
ATOM 1585 C C . ILE B 2 33 ? 20.104 56.800 26.602 1.00 8.03 33 ILE B C 1
ATOM 1586 O O . ILE B 2 33 ? 20.036 57.584 25.664 1.00 8.29 33 ILE B O 1
ATOM 1591 N N . GLU B 2 34 ? 21.149 55.954 26.750 1.00 7.60 34 GLU B N 1
ATOM 1592 C CA . GLU B 2 34 ? 22.260 55.976 25.787 1.00 8.80 34 GLU B CA 1
ATOM 1593 C C . GLU B 2 34 ? 22.879 54.543 25.720 1.00 8.95 34 GLU B C 1
ATOM 1594 O O . GLU B 2 34 ? 23.262 53.995 26.719 1.00 8.20 34 GLU B O 1
ATOM 1600 N N . PRO B 2 35 ? 23.031 54.006 24.518 1.00 9.54 35 PRO B N 1
ATOM 1601 C CA . PRO B 2 35 ? 23.512 52.618 24.507 1.00 10.23 35 PRO B CA 1
ATOM 1602 C C . PRO B 2 35 ? 24.955 52.427 24.829 1.00 11.27 35 PRO B C 1
ATOM 1603 O O . PRO B 2 35 ? 25.317 51.305 25.317 1.00 11.74 35 PRO B O 1
ATOM 1607 N N . ASN B 2 36 ? 25.793 53.419 24.630 1.00 10.76 36 ASN B N 1
ATOM 1608 C CA . ASN B 2 36 ? 27.191 53.161 24.828 1.00 11.02 36 ASN B CA 1
ATOM 1609 C C . ASN B 2 36 ? 27.642 53.580 26.216 1.00 11.10 36 ASN B C 1
ATOM 1610 O O . ASN B 2 36 ? 27.423 54.733 26.624 1.00 11.91 36 ASN B O 1
ATOM 1615 N N . GLU B 2 37 ? 28.293 52.689 26.974 1.00 12.35 37 GLU B N 1
ATOM 1616 C CA . GLU B 2 37 ? 28.646 53.090 28.360 1.00 13.25 37 GLU B CA 1
ATOM 1617 C C . GLU B 2 37 ? 29.825 54.022 28.409 1.00 11.29 37 GLU B C 1
ATOM 1618 O O . GLU B 2 37 ? 30.086 54.600 29.435 1.00 12.89 37 GLU B O 1
ATOM 1624 N N . THR B 2 38 ? 30.598 54.184 27.300 1.00 9.89 38 THR B N 1
ATOM 1625 C CA . THR B 2 38 ? 31.645 55.229 27.238 1.00 10.40 38 THR B CA 1
ATOM 1626 C C . THR B 2 38 ? 31.478 56.038 25.993 1.00 9.99 38 THR B C 1
ATOM 1627 O O . THR B 2 38 ? 31.230 55.466 24.901 1.00 11.72 38 THR B O 1
ATOM 1631 N N . TYR B 2 39 ? 31.416 57.360 26.175 1.00 8.44 39 TYR B N 1
ATOM 1632 C CA . TYR B 2 39 ? 31.294 58.212 25.018 1.00 8.02 39 TYR B CA 1
ATOM 1633 C C . TYR B 2 39 ? 32.691 58.570 24.448 1.00 8.31 39 TYR B C 1
ATOM 1634 O O . TYR B 2 39 ? 33.618 58.684 25.277 1.00 8.67 39 TYR B O 1
ATOM 1643 N N . TYR B 2 40 ? 32.849 58.696 23.130 1.00 7.22 40 TYR B N 1
ATOM 1644 C CA . TYR B 2 40 ? 34.126 59.178 22.588 1.00 8.30 40 TYR B CA 1
ATOM 1645 C C . TYR B 2 40 ? 33.845 60.502 21.913 1.00 6.62 40 TYR B C 1
ATOM 1646 O O . TYR B 2 40 ? 33.032 60.521 20.964 1.00 7.36 40 TYR B O 1
ATOM 1655 N N . THR B 2 41 ? 34.591 61.566 22.315 1.00 6.19 41 THR B N 1
ATOM 1656 C CA . THR B 2 41 ? 34.322 62.848 21.609 1.00 5.44 41 THR B CA 1
ATOM 1657 C C . THR B 2 41 ? 34.935 62.719 20.191 1.00 5.38 41 THR B C 1
ATOM 1658 O O . THR B 2 41 ? 36.110 62.301 19.997 1.00 5.89 41 THR B O 1
ATOM 1662 N N . CYS B 2 42 ? 34.208 63.153 19.169 1.00 5.66 42 CYS B N 1
ATOM 1663 C CA . CYS B 2 42 ? 34.798 63.195 17.811 1.00 5.76 42 CYS B CA 1
ATOM 1664 C C . CYS B 2 42 ? 35.615 64.483 17.695 1.00 5.44 42 CYS B C 1
ATOM 1665 O O . CYS B 2 42 ? 36.617 64.597 16.952 1.00 5.85 42 CYS B O 1
ATOM 1668 N N . TYR B 2 43 ? 35.142 65.492 18.446 1.00 5.64 43 TYR B N 1
ATOM 1669 C CA . TYR B 2 43 ? 36.027 66.669 18.565 1.00 5.67 43 TYR B CA 1
ATOM 1670 C C . TYR B 2 43 ? 37.352 66.234 19.296 1.00 5.74 43 TYR B C 1
ATOM 1671 O O . TYR B 2 43 ? 37.310 65.430 20.235 1.00 5.66 43 TYR B O 1
ATOM 1680 N N . MET B 2 44 ? 38.415 66.845 18.791 1.00 6.21 44 MET B N 1
ATOM 1681 C CA . MET B 2 44 ? 39.783 66.478 19.086 1.00 6.60 44 MET B CA 1
ATOM 1682 C C . MET B 2 44 ? 40.205 65.151 18.627 1.00 6.56 44 MET B C 1
ATOM 1683 O O . MET B 2 44 ? 41.372 64.791 18.817 1.00 7.17 44 MET B O 1
ATOM 1688 N N . SER B 2 45 ? 39.366 64.364 17.998 1.00 6.80 45 SER B N 1
ATOM 1689 C CA . SER B 2 45 ? 39.878 63.049 17.455 1.00 5.86 45 SER B CA 1
ATOM 1690 C C . SER B 2 45 ? 40.813 63.235 16.292 1.00 7.02 45 SER B C 1
ATOM 1691 O O . SER B 2 45 ? 41.619 62.301 16.042 1.00 6.95 45 SER B O 1
ATOM 1694 N N . ASN B 2 46 ? 40.749 64.338 15.591 1.00 6.89 46 ASN B N 1
ATOM 1695 C CA . ASN B 2 46 ? 41.735 64.485 14.542 1.00 6.65 46 ASN B CA 1
ATOM 1696 C C . ASN B 2 46 ? 43.148 64.618 15.083 1.00 7.94 46 ASN B C 1
ATOM 1697 O O . ASN B 2 46 ? 44.088 64.254 14.411 1.00 8.17 46 ASN B O 1
ATOM 1702 N N . GLU B 2 47 ? 43.293 65.081 16.328 1.00 7.45 47 GLU B N 1
ATOM 1703 C CA . GLU B 2 47 ? 44.696 65.141 16.972 1.00 7.55 47 GLU B CA 1
ATOM 1704 C C . GLU B 2 47 ? 45.129 63.734 17.302 1.00 7.44 47 GLU B C 1
ATOM 1705 O O . GLU B 2 47 ? 46.322 63.409 17.362 1.00 7.71 47 GLU B O 1
ATOM 1711 N N . VAL B 2 48 ? 44.174 62.822 17.524 1.00 6.55 48 VAL B N 1
ATOM 1712 C CA . VAL B 2 48 ? 44.537 61.412 17.738 1.00 6.60 48 VAL B CA 1
ATOM 1713 C C . VAL B 2 48 ? 44.988 60.826 16.411 1.00 6.84 48 VAL B C 1
ATOM 1714 O O . VAL B 2 48 ? 46.048 60.162 16.310 1.00 8.08 48 VAL B O 1
ATOM 1718 N N . ILE B 2 49 ? 44.280 61.203 15.311 1.00 7.18 49 ILE B N 1
ATOM 1719 C CA . ILE B 2 49 ? 44.623 60.622 13.985 1.00 7.91 49 ILE B CA 1
ATOM 1720 C C . ILE B 2 49 ? 45.992 61.202 13.611 1.00 8.90 49 ILE B C 1
ATOM 1721 O O . ILE B 2 49 ? 46.797 60.480 13.014 1.00 9.26 49 ILE B O 1
ATOM 1726 N N . GLY B 2 50 ? 46.286 62.471 13.983 1.00 8.78 50 GLY B N 1
ATOM 1727 C CA . GLY B 2 50 ? 47.603 63.103 13.654 1.00 8.40 50 GLY B CA 1
ATOM 1728 C C . GLY B 2 50 ? 48.741 62.546 14.508 1.00 8.87 50 GLY B C 1
ATOM 1729 O O . GLY B 2 50 ? 49.946 62.699 14.133 1.00 9.96 50 GLY B O 1
ATOM 1730 N N . GLY B 2 51 ? 48.427 61.969 15.643 1.00 7.82 51 GLY B N 1
ATOM 1731 C CA . GLY B 2 51 ? 49.523 61.356 16.519 1.00 9.87 51 GLY B CA 1
ATOM 1732 C C . GLY B 2 51 ? 49.837 62.136 17.782 1.00 10.80 51 GLY B C 1
ATOM 1733 O O . GLY B 2 51 ? 50.488 61.547 18.689 1.00 14.62 51 GLY B O 1
ATOM 1734 N N . ASP B 2 52 ? 49.389 63.389 17.893 1.00 12.11 52 ASP B N 1
ATOM 1735 C CA . ASP B 2 52 ? 49.782 64.130 19.096 1.00 14.30 52 ASP B CA 1
ATOM 1736 C C . ASP B 2 52 ? 48.824 63.985 20.278 1.00 15.12 52 ASP B C 1
ATOM 1737 O O . ASP B 2 52 ? 49.043 64.661 21.319 1.00 19.57 52 ASP B O 1
ATOM 1742 N N . ARG B 2 53 ? 47.765 63.221 20.147 1.00 8.58 53 ARG B N 1
ATOM 1743 C CA . ARG B 2 53 ? 46.893 63.002 21.263 1.00 8.51 53 ARG B CA 1
ATOM 1744 C C . ARG B 2 53 ? 46.589 61.494 21.317 1.00 7.54 53 ARG B C 1
ATOM 1745 O O . ARG B 2 53 ? 46.550 60.830 20.273 1.00 8.22 53 ARG B O 1
ATOM 1753 N N . GLU B 2 54 ? 46.373 60.955 22.520 1.00 7.98 54 GLU B N 1
ATOM 1754 C CA . GLU B 2 54 ? 46.051 59.501 22.712 1.00 8.62 54 GLU B CA 1
ATOM 1755 C C . GLU B 2 54 ? 44.521 59.309 22.669 1.00 7.73 54 GLU B C 1
ATOM 1756 O O . GLU B 2 54 ? 43.766 60.141 23.262 1.00 7.13 54 GLU B O 1
ATOM 1762 N N . LEU B 2 55 ? 44.114 58.188 22.126 1.00 7.35 55 LEU B N 1
ATOM 1763 C CA . LEU B 2 55 ? 42.763 57.872 21.991 1.00 7.57 55 LEU B CA 1
ATOM 1764 C C . LEU B 2 55 ? 41.990 57.880 23.338 1.00 7.39 55 LEU B C 1
ATOM 1765 O O . LEU B 2 55 ? 40.853 58.307 23.430 1.00 6.52 55 LEU B O 1
ATOM 1770 N N . ALA B 2 56 ? 42.621 57.405 24.429 1.00 6.66 56 ALA B N 1
ATOM 1771 C CA . ALA B 2 56 ? 41.886 57.284 25.681 1.00 6.61 56 ALA B CA 1
ATOM 1772 C C . ALA B 2 56 ? 41.539 58.716 26.203 1.00 7.84 56 ALA B C 1
ATOM 1773 O O . ALA B 2 56 ? 40.577 58.828 26.976 1.00 9.08 56 ALA B O 1
ATOM 1775 N N . SER B 2 57 ? 42.232 59.763 25.744 1.00 7.57 57 SER B N 1
ATOM 1776 C CA . SER B 2 57 ? 41.899 61.086 26.266 1.00 8.33 57 SER B CA 1
ATOM 1777 C C . SER B 2 57 ? 40.515 61.477 25.733 1.00 7.61 57 SER B C 1
ATOM 1778 O O . SER B 2 57 ? 39.923 62.432 26.322 1.00 9.54 57 SER B O 1
ATOM 1781 N N . LEU B 2 58 ? 39.987 60.808 24.699 1.00 6.70 58 LEU B N 1
ATOM 1782 C CA . LEU B 2 58 ? 38.657 61.248 24.140 1.00 6.46 58 LEU B CA 1
ATOM 1783 C C . LEU B 2 58 ? 37.518 60.584 24.873 1.00 7.22 58 LEU B C 1
ATOM 1784 O O . LEU B 2 58 ? 36.320 60.883 24.606 1.00 7.08 58 LEU B O 1
ATOM 1789 N N . ARG B 2 59 ? 37.842 59.649 25.764 1.00 7.63 59 ARG B N 1
ATOM 1790 C CA . ARG B 2 59 ? 36.722 58.866 26.478 1.00 9.25 59 ARG B CA 1
ATOM 1791 C C . ARG B 2 59 ? 36.052 59.699 27.523 1.00 9.98 59 ARG B C 1
ATOM 1792 O O . ARG B 2 59 ? 36.776 60.430 28.248 1.00 12.66 59 ARG B O 1
ATOM 1800 N N . VAL B 2 60 ? 34.728 59.568 27.643 1.00 9.64 60 VAL B N 1
ATOM 1801 C CA . VAL B 2 60 ? 33.973 60.225 28.771 1.00 9.23 60 VAL B CA 1
ATOM 1802 C C . VAL B 2 60 ? 32.984 59.224 29.331 1.00 8.82 60 VAL B C 1
ATOM 1803 O O . VAL B 2 60 ? 32.363 58.486 28.564 1.00 9.83 60 VAL B O 1
ATOM 1807 N N . GLY B 2 61 ? 32.925 59.181 30.673 1.00 8.78 61 GLY B N 1
ATOM 1808 C CA . GLY B 2 61 ? 32.013 58.314 31.362 1.00 8.65 61 GLY B CA 1
ATOM 1809 C C . GLY B 2 61 ? 30.778 59.064 31.795 1.00 7.88 61 GLY B C 1
ATOM 1810 O O . GLY B 2 61 ? 30.732 60.293 31.737 1.00 9.26 61 GLY B O 1
ATOM 1811 N N . TYR B 2 62 ? 29.860 58.303 32.454 1.00 8.88 62 TYR B N 1
ATOM 1812 C CA . TYR B 2 62 ? 28.643 58.906 32.929 1.00 8.30 62 TYR B CA 1
ATOM 1813 C C . TYR B 2 62 ? 28.506 59.074 34.433 1.00 9.67 62 TYR B C 1
ATOM 1814 O O . TYR B 2 62 ? 27.449 59.482 34.916 1.00 9.34 62 TYR B O 1
ATOM 1823 N N . ASP B 2 63 ? 29.593 58.866 35.183 1.00 10.08 63 ASP B N 1
ATOM 1824 C CA . ASP B 2 63 ? 29.508 59.131 36.604 1.00 13.16 63 ASP B CA 1
ATOM 1825 C C . ASP B 2 63 ? 29.307 60.579 36.993 1.00 9.53 63 ASP B C 1
ATOM 1826 O O . ASP B 2 63 ? 28.581 60.853 37.996 1.00 10.61 63 ASP B O 1
ATOM 1831 N N . GLY B 2 64 ? 29.759 61.535 36.129 1.00 8.58 64 GLY B N 1
ATOM 1832 C CA . GLY B 2 64 ? 29.531 62.925 36.382 1.00 10.07 64 GLY B CA 1
ATOM 1833 C C . GLY B 2 64 ? 28.015 63.188 36.279 1.00 9.30 64 GLY B C 1
ATOM 1834 O O . GLY B 2 64 ? 27.470 63.879 37.226 1.00 11.23 64 GLY B O 1
ATOM 1835 N N . LEU B 2 65 ? 27.310 62.612 35.268 1.00 8.10 65 LEU B N 1
ATOM 1836 C CA . LEU B 2 65 ? 25.911 62.957 35.254 1.00 8.75 65 LEU B CA 1
ATOM 1837 C C . LEU B 2 65 ? 25.168 62.204 36.435 1.00 8.69 65 LEU B C 1
ATOM 1838 O O . LEU B 2 65 ? 24.188 62.713 36.971 1.00 8.90 65 LEU B O 1
ATOM 1843 N N . ARG B 2 66 ? 25.515 60.949 36.676 1.00 8.51 66 ARG B N 1
ATOM 1844 C CA . ARG B 2 66 ? 24.797 60.235 37.794 1.00 9.67 66 ARG B CA 1
ATOM 1845 C C . ARG B 2 66 ? 24.992 61.049 39.080 1.00 9.50 66 ARG B C 1
ATOM 1846 O O . ARG B 2 66 ? 24.092 61.098 39.946 1.00 11.61 66 ARG B O 1
ATOM 1854 N N . ALA B 2 67 ? 26.186 61.693 39.257 1.00 9.15 67 ALA B N 1
ATOM 1855 C CA . ALA B 2 67 ? 26.404 62.495 40.505 1.00 11.06 67 ALA B CA 1
ATOM 1856 C C . ALA B 2 67 ? 25.470 63.710 40.626 1.00 11.44 67 ALA B C 1
ATOM 1857 O O . ALA B 2 67 ? 25.191 64.214 41.738 1.00 13.61 67 ALA B O 1
ATOM 1859 N N . HIS B 2 68 ? 24.979 64.236 39.489 1.00 10.39 68 HIS B N 1
ATOM 1860 C CA . HIS B 2 68 ? 23.952 65.246 39.496 1.00 11.09 68 HIS B CA 1
ATOM 1861 C C . HIS B 2 68 ? 22.539 64.765 39.670 1.00 12.54 68 HIS B C 1
ATOM 1862 O O . HIS B 2 68 ? 21.596 65.570 39.739 1.00 13.49 68 HIS B O 1
ATOM 1869 N N . GLY B 2 69 ? 22.368 63.453 39.793 1.00 11.09 69 GLY B N 1
ATOM 1870 C CA . GLY B 2 69 ? 21.025 62.897 40.094 1.00 11.62 69 GLY B CA 1
ATOM 1871 C C . GLY B 2 69 ? 20.319 62.518 38.831 1.00 11.34 69 GLY B C 1
ATOM 1872 O O . GLY B 2 69 ? 19.082 62.478 38.838 1.00 14.69 69 GLY B O 1
ATOM 1873 N N . ILE B 2 70 ? 21.008 62.301 37.727 1.00 8.70 70 ILE B N 1
ATOM 1874 C CA . ILE B 2 70 ? 20.381 61.783 36.496 1.00 8.77 70 ILE B CA 1
ATOM 1875 C C . ILE B 2 70 ? 20.492 60.260 36.480 1.00 8.27 70 ILE B C 1
ATOM 1876 O O . ILE B 2 70 ? 21.575 59.651 36.731 1.00 10.58 70 ILE B O 1
ATOM 1881 N N . GLN B 2 71 ? 19.397 59.566 36.156 1.00 8.89 71 GLN B N 1
ATOM 1882 C CA . GLN B 2 71 ? 19.464 58.107 36.024 1.00 10.76 71 GLN B CA 1
ATOM 1883 C C . GLN B 2 71 ? 19.927 57.861 34.591 1.00 10.99 71 GLN B C 1
ATOM 1884 O O . GLN B 2 71 ? 19.351 58.409 33.632 1.00 12.24 71 GLN B O 1
ATOM 1890 N N . VAL B 2 72 ? 20.946 57.046 34.388 1.00 10.85 72 VAL B N 1
ATOM 1891 C CA . VAL B 2 72 ? 21.482 56.814 33.051 1.00 11.49 72 VAL B CA 1
ATOM 1892 C C . VAL B 2 72 ? 21.173 55.330 32.762 1.00 11.88 72 VAL B C 1
ATOM 1893 O O . VAL B 2 72 ? 21.579 54.443 33.582 1.00 16.52 72 VAL B O 1
ATOM 1897 N N . VAL B 2 73 ? 20.461 55.069 31.687 1.00 9.77 73 VAL B N 1
ATOM 1898 C CA . VAL B 2 73 ? 20.059 53.733 31.311 1.00 11.13 73 VAL B CA 1
ATOM 1899 C C . VAL B 2 73 ? 20.793 53.405 30.016 1.00 10.66 73 VAL B C 1
ATOM 1900 O O . VAL B 2 73 ? 20.691 54.106 29.004 1.00 8.97 73 VAL B O 1
ATOM 1904 N N . HIS B 2 74 ? 21.603 52.329 30.035 1.00 9.99 74 HIS B N 1
ATOM 1905 C CA . HIS B 2 74 ? 22.328 51.944 28.840 1.00 9.92 74 HIS B CA 1
ATOM 1906 C C . HIS B 2 74 ? 21.501 51.000 28.034 1.00 10.81 74 HIS B C 1
ATOM 1907 O O . HIS B 2 74 ? 21.534 49.763 2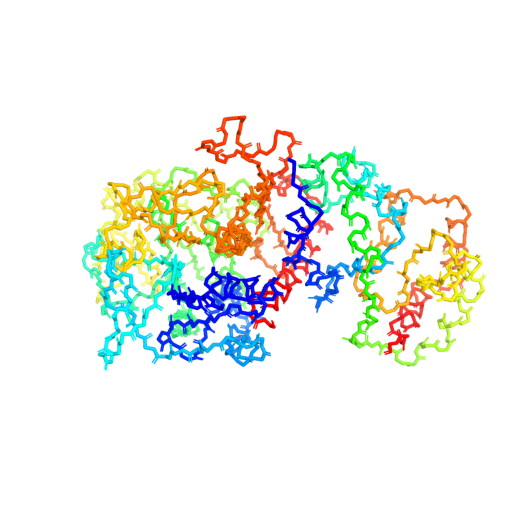8.261 1.00 13.81 74 HIS B O 1
ATOM 1914 N N . ASP B 2 75 ? 20.813 51.539 27.028 1.00 10.87 75 ASP B N 1
ATOM 1915 C CA . ASP B 2 75 ? 19.854 50.811 26.142 1.00 11.77 75 ASP B CA 1
ATOM 1916 C C . ASP B 2 75 ? 19.705 51.839 25.006 1.00 11.67 75 ASP B C 1
ATOM 1917 O O . ASP B 2 75 ? 20.224 52.969 25.095 1.00 10.12 75 ASP B O 1
ATOM 1922 N N . SER B 2 76 ? 19.041 51.411 23.942 1.00 12.64 76 SER B N 1
ATOM 1923 C CA . SER B 2 76 ? 18.676 52.304 22.783 1.00 13.26 76 SER B CA 1
ATOM 1924 C C . SER B 2 76 ? 17.168 52.515 22.836 1.00 13.63 76 SER B C 1
ATOM 1925 O O . SER B 2 76 ? 16.331 51.595 22.988 1.00 13.35 76 SER B O 1
ATOM 1928 N N . ALA B 2 77 ? 16.761 53.726 22.569 1.00 9.94 77 ALA B N 1
ATOM 1929 C CA . ALA B 2 77 ? 15.377 53.911 22.304 1.00 10.98 77 ALA B CA 1
ATOM 1930 C C . ALA B 2 77 ? 15.000 53.438 20.863 1.00 10.92 77 ALA B C 1
ATOM 1931 O O . ALA B 2 77 ? 15.704 53.732 19.811 1.00 11.74 77 ALA B O 1
ATOM 1933 N N . LEU B 2 78 ? 13.888 52.660 20.835 1.00 12.45 78 LEU B N 1
ATOM 1934 C CA . LEU B 2 78 ? 13.407 52.136 19.492 1.00 12.52 78 LEU B CA 1
ATOM 1935 C C . LEU B 2 78 ? 12.207 52.945 18.951 1.00 12.37 78 LEU B C 1
ATOM 1936 O O . LEU B 2 78 ? 11.974 52.957 17.712 1.00 15.60 78 LEU B O 1
ATOM 1941 N N . GLY B 2 79 ? 11.445 53.570 19.831 1.00 10.83 79 GLY B N 1
ATOM 1942 C CA . GLY B 2 79 ? 10.228 54.285 19.428 1.00 11.69 79 GLY B CA 1
ATOM 1943 C C . GLY B 2 79 ? 9.854 55.332 20.444 1.00 12.35 79 GLY B C 1
ATOM 1944 O O . GLY B 2 79 ? 10.198 55.228 21.583 1.00 12.50 79 GLY B O 1
ATOM 1945 N N . ILE B 2 80 ? 9.149 56.355 20.016 1.00 13.84 80 ILE B N 1
ATOM 1946 C CA . ILE B 2 80 ? 8.628 57.297 20.973 1.00 15.03 80 ILE B CA 1
ATOM 1947 C C . ILE B 2 80 ? 7.171 57.507 20.620 1.00 17.37 80 ILE B C 1
ATOM 1948 O O . ILE B 2 80 ? 6.853 57.968 19.472 1.00 18.57 80 ILE B O 1
ATOM 1953 N N . ASP B 2 81 ? 6.290 57.175 21.565 1.00 16.39 81 ASP B N 1
ATOM 1954 C CA . ASP B 2 81 ? 4.874 57.442 21.348 1.00 17.25 81 ASP B CA 1
ATOM 1955 C C . ASP B 2 81 ? 4.523 58.825 21.990 1.00 14.52 81 ASP B C 1
ATOM 1956 O O . ASP B 2 81 ? 4.517 58.929 23.162 1.00 15.62 81 ASP B O 1
ATOM 1961 N N . PRO B 2 82 ? 4.321 59.883 21.169 1.00 15.56 82 PRO B N 1
ATOM 1962 C CA . PRO B 2 82 ? 4.187 61.303 21.604 1.00 18.22 82 PRO B CA 1
ATOM 1963 C C . PRO B 2 82 ? 2.796 61.550 22.247 1.00 18.27 82 PRO B C 1
ATOM 1964 O O . PRO B 2 82 ? 2.583 62.550 22.908 1.00 18.28 82 PRO B O 1
ATOM 1968 N N . ASP B 2 83 ? 1.848 60.641 22.016 1.00 20.03 83 ASP B N 1
ATOM 1969 C CA . ASP B 2 83 ? 0.449 60.803 22.502 1.00 22.31 83 ASP B CA 1
ATOM 1970 C C . ASP B 2 83 ? 0.334 60.235 23.904 1.00 22.55 83 ASP B C 1
ATOM 1971 O O . ASP B 2 83 ? -0.127 60.951 24.784 1.00 23.02 83 ASP B O 1
ATOM 1976 N N . LYS B 2 84 ? 0.814 58.991 24.119 1.00 18.74 84 LYS B N 1
ATOM 1977 C CA . LYS B 2 84 ? 0.906 58.359 25.465 1.00 20.72 84 LYS B CA 1
ATOM 1978 C C . LYS B 2 84 ? 2.102 58.841 26.242 1.00 18.74 84 LYS B C 1
ATOM 1979 O O . LYS B 2 84 ? 2.229 58.655 27.479 1.00 18.92 84 LYS B O 1
ATOM 1985 N N . LYS B 2 85 ? 2.997 59.461 25.489 1.00 18.09 85 LYS B N 1
ATOM 1986 C CA . LYS B 2 85 ? 4.254 60.028 26.050 1.00 14.78 85 LYS B CA 1
ATOM 1987 C C . LYS B 2 85 ? 5.138 58.908 26.725 1.00 13.23 85 LYS B C 1
ATOM 1988 O O . LYS B 2 85 ? 5.392 58.949 27.933 1.00 11.76 85 LYS B O 1
ATOM 1994 N N . LEU B 2 86 ? 5.633 58.004 25.863 1.00 13.99 86 LEU B N 1
ATOM 1995 C CA . LEU B 2 86 ? 6.399 56.879 26.321 1.00 14.06 86 LEU B CA 1
ATOM 1996 C C . LEU B 2 86 ? 7.546 56.714 25.360 1.00 13.10 86 LEU B C 1
ATOM 1997 O O . LEU B 2 86 ? 7.365 56.678 24.183 1.00 13.76 86 LEU B O 1
ATOM 2002 N N . VAL B 2 87 ? 8.714 56.487 25.892 1.00 11.93 87 VAL B N 1
ATOM 2003 C CA . VAL B 2 87 ? 9.888 56.104 25.060 1.00 11.34 87 VAL B CA 1
ATOM 2004 C C . VAL B 2 87 ? 10.106 54.613 25.271 1.00 13.28 87 VAL B C 1
ATOM 2005 O O . VAL B 2 87 ? 10.297 54.154 26.373 1.00 13.54 87 VAL B O 1
ATOM 2009 N N . LYS B 2 88 ? 10.044 53.856 24.187 1.00 13.64 88 LYS B N 1
ATOM 2010 C CA . LYS B 2 88 ? 10.147 52.367 24.328 1.00 14.81 88 LYS B CA 1
ATOM 2011 C C . LYS B 2 88 ? 11.637 51.985 23.965 1.00 13.98 88 LYS B C 1
ATOM 2012 O O . LYS B 2 88 ? 12.168 52.498 22.909 1.00 12.65 88 LYS B O 1
ATOM 2018 N N . THR B 2 89 ? 12.252 51.088 24.739 1.00 13.29 89 THR B N 1
ATOM 2019 C CA . THR B 2 89 ? 13.698 50.705 24.475 1.00 13.26 89 THR B CA 1
ATOM 2020 C C . THR B 2 89 ? 13.876 49.333 23.898 1.00 15.97 89 THR B C 1
ATOM 2021 O O . THR B 2 89 ? 12.949 48.456 23.919 1.00 17.80 89 THR B O 1
ATOM 2025 N N . ALA B 2 90 ? 15.048 49.109 23.328 1.00 15.40 90 ALA B N 1
ATOM 2026 C CA . ALA B 2 90 ? 15.334 47.811 22.689 1.00 16.65 90 ALA B CA 1
ATOM 2027 C C . ALA B 2 90 ? 15.235 46.697 23.715 1.00 18.73 90 ALA B C 1
ATOM 2028 O O . ALA B 2 90 ? 14.831 45.566 23.382 1.00 21.83 90 ALA B O 1
ATOM 2030 N N . GLY B 2 91 ? 15.594 46.985 24.960 1.00 16.81 91 GLY B N 1
ATOM 2031 C CA . GLY B 2 91 ? 15.503 46.000 26.038 1.00 21.08 91 GLY B CA 1
ATOM 2032 C C . GLY B 2 91 ? 14.049 45.723 26.470 1.00 24.22 91 GLY B C 1
ATOM 2033 O O . GLY B 2 91 ? 13.837 44.866 27.372 1.00 27.48 91 GLY B O 1
ATOM 2034 N N . GLY B 2 92 ? 13.071 46.393 25.832 1.00 20.38 92 GLY B N 1
ATOM 2035 C CA . GLY B 2 92 ? 11.622 46.284 26.170 1.00 21.97 92 GLY B CA 1
ATOM 2036 C C . GLY B 2 92 ? 11.114 47.144 27.322 1.00 24.24 92 GLY B C 1
ATOM 2037 O O . GLY B 2 92 ? 9.961 47.000 27.745 1.00 24.28 92 GLY B O 1
ATOM 2038 N N . ALA B 2 93 ? 11.939 48.010 27.926 1.00 20.29 93 ALA B N 1
ATOM 2039 C CA . ALA B 2 93 ? 11.402 48.860 28.999 1.00 19.82 93 ALA B CA 1
ATOM 2040 C C . ALA B 2 93 ? 10.689 50.055 28.367 1.00 19.90 93 ALA B C 1
ATOM 2041 O O . ALA B 2 93 ? 10.841 50.342 27.168 1.00 18.06 93 ALA B O 1
ATOM 2043 N N . GLU B 2 94 ? 9.839 50.684 29.144 1.00 18.12 94 GLU B N 1
ATOM 2044 C CA . GLU B 2 94 ? 9.073 51.857 28.734 1.00 19.39 94 GLU B CA 1
ATOM 2045 C C . GLU B 2 94 ? 9.327 52.919 29.776 1.00 19.50 94 GLU B C 1
ATOM 2046 O O . GLU B 2 94 ? 9.384 52.636 31.009 1.00 23.68 94 GLU B O 1
ATOM 2052 N N . PHE B 2 95 ? 9.621 54.142 29.303 1.00 13.25 95 PHE B N 1
ATOM 2053 C CA . PHE B 2 95 ? 9.825 55.263 30.173 1.00 14.11 95 PHE B CA 1
ATOM 2054 C C . PHE B 2 95 ? 8.847 56.359 29.817 1.00 13.79 95 PHE B C 1
ATOM 2055 O O . PHE B 2 95 ? 8.905 56.957 28.711 1.00 13.67 95 PHE B O 1
ATOM 2063 N N . ALA B 2 96 ? 7.997 56.686 30.808 1.00 13.08 96 ALA B N 1
ATOM 2064 C CA . ALA B 2 96 ? 7.047 57.750 30.679 1.00 11.87 96 ALA B CA 1
ATOM 2065 C C . ALA B 2 96 ? 7.755 59.117 30.806 1.00 10.86 96 ALA B C 1
ATOM 2066 O O . ALA B 2 96 ? 8.743 59.258 31.519 1.00 12.80 96 ALA B O 1
ATOM 2068 N N . TYR B 2 97 ? 7.256 60.102 30.069 1.00 10.65 97 TYR B N 1
ATOM 2069 C CA . TYR B 2 97 ? 7.774 61.471 30.259 1.00 10.53 97 TYR B CA 1
ATOM 2070 C C . TYR B 2 97 ? 6.681 62.522 30.275 1.00 11.59 97 TYR B C 1
ATOM 2071 O O . TYR B 2 97 ? 5.585 62.283 29.706 1.00 11.58 97 TYR B O 1
ATOM 2080 N N . ASP B 2 98 ? 7.045 63.726 30.788 1.00 10.21 98 ASP B N 1
ATOM 2081 C CA . ASP B 2 98 ? 6.186 64.908 30.587 1.00 10.82 98 ASP B CA 1
ATOM 2082 C C . ASP B 2 98 ? 6.761 65.756 29.435 1.00 9.48 98 ASP B C 1
ATOM 2083 O O . ASP B 2 98 ? 6.016 66.261 28.565 1.00 10.43 98 ASP B O 1
ATOM 2088 N N . ARG B 2 99 ? 8.120 65.821 29.390 1.00 9.11 99 ARG B N 1
ATOM 2089 C CA . ARG B 2 99 ? 8.776 66.364 28.211 1.00 9.97 99 ARG B CA 1
ATOM 2090 C C . ARG B 2 99 ? 9.933 65.440 27.879 1.00 8.12 99 ARG B C 1
ATOM 2091 O O . ARG B 2 99 ? 10.494 64.817 28.772 1.00 9.23 99 ARG B O 1
ATOM 2099 N N . CYS B 2 100 ? 10.254 65.381 26.588 1.00 7.47 100 CYS B N 1
ATOM 2100 C CA . CYS B 2 100 ? 11.312 64.448 26.081 1.00 7.63 100 CYS B CA 1
ATOM 2101 C C . CYS B 2 100 ? 12.326 65.296 25.260 1.00 8.57 100 CYS B C 1
ATOM 2102 O O . CYS B 2 100 ? 11.932 66.094 24.413 1.00 9.80 100 CYS B O 1
ATOM 2105 N N . VAL B 2 101 ? 13.601 65.016 25.495 1.00 7.58 101 VAL B N 1
ATOM 2106 C CA . VAL B 2 101 ? 14.612 65.727 24.696 1.00 7.49 101 VAL B CA 1
ATOM 2107 C C . VAL B 2 101 ? 15.304 64.651 23.835 1.00 7.81 101 VAL B C 1
ATOM 2108 O O . VAL B 2 101 ? 15.764 63.611 24.372 1.00 7.91 101 VAL B O 1
ATOM 2112 N N . VAL B 2 102 ? 15.383 64.894 22.537 1.00 7.80 102 VAL B N 1
ATOM 2113 C CA . VAL B 2 102 ? 15.959 63.915 21.599 1.00 7.54 102 VAL B CA 1
ATOM 2114 C C . VAL B 2 102 ? 17.182 64.512 21.010 1.00 7.38 102 VAL B C 1
ATOM 2115 O O . VAL B 2 102 ? 17.123 65.601 20.387 1.00 6.94 102 VAL B O 1
ATOM 2119 N N . ALA B 2 103 ? 18.341 63.807 21.262 1.00 6.04 103 ALA B N 1
ATOM 2120 C CA . ALA B 2 103 ? 19.627 64.315 20.735 1.00 6.76 103 ALA B CA 1
ATOM 2121 C C . ALA B 2 103 ? 20.433 63.128 20.273 1.00 6.69 103 ALA B C 1
ATOM 2122 O O . ALA B 2 103 ? 21.402 62.722 20.934 1.00 5.33 103 ALA B O 1
ATOM 2124 N N . PRO B 2 104 ? 20.103 62.606 19.116 1.00 6.40 104 PRO B N 1
ATOM 2125 C CA . PRO B 2 104 ? 20.700 61.335 18.758 1.00 7.22 104 PRO B CA 1
ATOM 2126 C C . PRO B 2 104 ? 21.867 61.449 17.751 1.00 7.59 104 PRO B C 1
ATOM 2127 O O . PRO B 2 104 ? 22.408 60.433 17.313 1.00 8.04 104 PRO B O 1
ATOM 2131 N N . GLY B 2 105 ? 22.286 62.680 17.481 1.00 6.85 105 GLY B N 1
ATOM 2132 C CA . GLY B 2 105 ? 23.356 62.914 16.479 1.00 6.68 105 GLY B CA 1
ATOM 2133 C C . GLY B 2 105 ? 23.013 62.594 15.044 1.00 7.26 105 GLY B C 1
ATOM 2134 O O . GLY B 2 105 ? 21.893 62.999 14.632 1.00 7.86 105 GLY B O 1
ATOM 2135 N N . ILE B 2 106 ? 23.915 61.914 14.335 1.00 7.06 106 ILE B N 1
ATOM 2136 C CA . ILE B 2 106 ? 23.733 61.717 12.868 1.00 7.36 106 ILE B CA 1
ATOM 2137 C C . ILE B 2 106 ? 23.575 60.252 12.506 1.00 8.42 106 ILE B C 1
ATOM 2138 O O . ILE B 2 106 ? 24.035 59.372 13.217 1.00 8.83 106 ILE B O 1
ATOM 2143 N N . ASP B 2 107 ? 22.892 60.038 11.369 1.00 7.61 107 ASP B N 1
ATOM 2144 C CA . ASP B 2 107 ? 22.886 58.742 10.654 1.00 9.63 107 ASP B CA 1
ATOM 2145 C C . ASP B 2 107 ? 23.782 58.982 9.460 1.00 8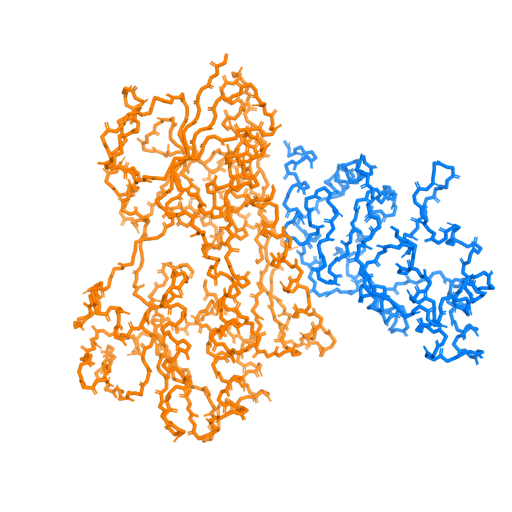.72 107 ASP B C 1
ATOM 2146 O O . ASP B 2 107 ? 23.568 59.875 8.619 1.00 8.91 107 ASP B O 1
ATOM 2151 N N . LEU B 2 108 ? 24.763 58.071 9.282 1.00 9.27 108 LEU B N 1
ATOM 2152 C CA . LEU B 2 108 ? 25.655 58.122 8.127 1.00 8.08 108 LEU B CA 1
ATOM 2153 C C . LEU B 2 108 ? 25.141 57.240 6.999 1.00 8.64 108 LEU B C 1
ATOM 2154 O O . LEU B 2 108 ? 24.740 56.103 7.229 1.00 8.96 108 LEU B O 1
ATOM 2159 N N . LEU B 2 109 ? 24.992 57.854 5.826 1.00 8.34 109 LEU B N 1
ATOM 2160 C CA . LEU B 2 109 ? 24.276 57.193 4.679 1.00 9.09 109 LEU B CA 1
ATOM 2161 C C . LEU B 2 109 ? 25.312 56.502 3.798 1.00 8.04 109 LEU B C 1
ATOM 2162 O O . LEU B 2 109 ? 25.636 56.963 2.723 1.00 9.45 109 LEU B O 1
ATOM 2167 N N . TYR B 2 110 ? 25.916 55.469 4.382 1.00 8.89 110 TYR B N 1
ATOM 2168 C CA . TYR B 2 110 ? 27.175 54.840 3.798 1.00 9.32 110 TYR B CA 1
ATOM 2169 C C . TYR B 2 110 ? 26.949 54.498 2.315 1.00 10.95 110 TYR B C 1
ATOM 2170 O O . TYR B 2 110 ? 27.769 54.811 1.471 1.00 10.25 110 TYR B O 1
ATOM 2179 N N . ASP B 2 111 ? 25.855 53.847 2.068 1.00 13.07 111 ASP B N 1
ATOM 2180 C CA . ASP B 2 111 ? 25.681 53.299 0.703 1.00 15.79 111 ASP B CA 1
ATOM 2181 C C . ASP B 2 111 ? 25.168 54.298 -0.306 1.00 14.14 111 ASP B C 1
ATOM 2182 O O . ASP B 2 111 ? 25.004 53.946 -1.462 1.00 13.18 111 ASP B O 1
ATOM 2187 N N . LYS B 2 112 ? 25.042 55.587 0.033 1.00 12.64 112 LYS B N 1
ATOM 2188 C CA . LYS B 2 112 ? 25.077 56.603 -1.018 1.00 12.63 112 LYS B CA 1
ATOM 2189 C C . LYS B 2 112 ? 26.327 56.664 -1.874 1.00 12.91 112 LYS B C 1
ATOM 2190 O O . LYS B 2 112 ? 26.284 57.253 -2.933 1.00 16.55 112 LYS B O 1
ATOM 2196 N N . ILE B 2 113 ? 27.467 56.183 -1.376 1.00 11.43 113 ILE B N 1
ATOM 2197 C CA . ILE B 2 113 ? 28.652 55.996 -2.167 1.00 10.47 113 ILE B CA 1
ATOM 2198 C C . ILE B 2 113 ? 28.561 54.525 -2.629 1.00 10.79 113 ILE B C 1
ATOM 2199 O O . ILE B 2 113 ? 28.577 53.599 -1.813 1.00 10.57 113 ILE B O 1
ATOM 2204 N N . GLU B 2 114 ? 28.435 54.362 -3.923 1.00 11.61 114 GLU B N 1
ATOM 2205 C CA . GLU B 2 114 ? 28.288 53.032 -4.490 1.00 13.78 114 GLU B CA 1
ATOM 2206 C C . GLU B 2 114 ? 29.517 52.227 -4.153 1.00 13.94 114 GLU B C 1
ATOM 2207 O O . GLU B 2 114 ? 30.634 52.701 -4.327 1.00 13.29 114 GLU B O 1
ATOM 2213 N N . GLY B 2 115 ? 29.321 51.022 -3.619 1.00 11.33 115 GLY B N 1
ATOM 2214 C CA . GLY B 2 115 ? 30.458 50.136 -3.187 1.00 11.25 115 GLY B CA 1
ATOM 2215 C C . GLY B 2 115 ? 30.779 50.253 -1.674 1.00 10.47 115 GLY B C 1
ATOM 2216 O O . GLY B 2 115 ? 31.560 49.440 -1.120 1.00 12.13 115 GLY B O 1
ATOM 2217 N N . TYR B 2 116 ? 30.189 51.266 -1.010 1.00 10.43 116 TYR B N 1
ATOM 2218 C CA . TYR B 2 116 ? 30.388 51.404 0.456 1.00 10.72 116 TYR B CA 1
ATOM 2219 C C . TYR B 2 116 ? 29.211 50.931 1.256 1.00 10.94 116 TYR B C 1
ATOM 2220 O O . TYR B 2 116 ? 28.107 50.765 0.680 1.00 12.10 116 TYR B O 1
ATOM 2229 N N . SER B 2 117 ? 29.374 50.640 2.522 1.00 9.50 117 SER B N 1
ATOM 2230 C CA . SER B 2 117 ? 28.254 50.205 3.328 1.00 10.17 117 SER B CA 1
ATOM 2231 C C . SER B 2 117 ? 28.653 50.326 4.736 1.00 9.13 117 SER B C 1
ATOM 2232 O O . SER B 2 117 ? 29.833 50.592 5.007 1.00 11.18 117 SER B O 1
ATOM 2235 N N . GLU B 2 118 ? 27.710 50.174 5.665 1.00 8.66 118 GLU B N 1
ATOM 2236 C CA . GLU B 2 118 ? 28.067 50.229 7.111 1.00 9.86 118 GLU B CA 1
ATOM 2237 C C . GLU B 2 118 ? 29.154 49.191 7.455 1.00 10.79 118 GLU B C 1
ATOM 2238 O O . GLU B 2 118 ? 30.110 49.459 8.142 1.00 10.90 118 GLU B O 1
ATOM 2244 N N . ALA B 2 119 ? 28.950 47.946 7.031 1.00 11.01 119 ALA B N 1
ATOM 2245 C CA . ALA B 2 119 ? 29.965 46.938 7.331 1.00 11.84 119 ALA B CA 1
ATOM 2246 C C . ALA B 2 119 ? 31.309 47.243 6.735 1.00 11.17 119 ALA B C 1
ATOM 2247 O O . ALA B 2 119 ? 32.394 46.946 7.338 1.00 10.83 119 ALA B O 1
ATOM 2249 N N . LEU B 2 120 ? 31.349 47.862 5.573 1.00 9.72 120 LEU B N 1
ATOM 2250 C CA . LEU B 2 120 ? 32.576 48.216 4.965 1.00 11.20 120 LEU B CA 1
ATOM 2251 C C . LEU B 2 120 ? 33.271 49.430 5.569 1.00 10.98 120 LEU B C 1
ATOM 2252 O O . LEU B 2 120 ? 34.370 49.723 5.154 1.00 10.55 120 LEU B O 1
ATOM 2257 N N . ALA B 2 121 ? 32.638 50.081 6.516 1.00 10.52 121 ALA B N 1
ATOM 2258 C CA . ALA B 2 121 ? 33.396 51.126 7.248 1.00 11.06 121 ALA B CA 1
ATOM 2259 C C . ALA B 2 121 ? 34.479 50.485 8.107 1.00 11.20 121 ALA B C 1
ATOM 2260 O O . ALA B 2 121 ? 35.362 51.201 8.612 1.00 9.84 121 ALA B O 1
ATOM 2262 N N . ALA B 2 122 ? 34.406 49.186 8.344 1.00 10.74 122 ALA B N 1
ATOM 2263 C CA . ALA B 2 122 ? 35.576 48.457 8.962 1.00 10.90 122 ALA B CA 1
ATOM 2264 C C . ALA B 2 122 ? 36.834 48.322 8.058 1.00 11.36 122 ALA B C 1
ATOM 2265 O O . ALA B 2 122 ? 37.935 48.049 8.611 1.00 11.24 122 ALA B O 1
ATOM 2267 N N . LYS B 2 123 ? 36.725 48.645 6.759 1.00 10.47 123 LYS B N 1
ATOM 2268 C CA . LYS B 2 123 ? 37.819 48.668 5.786 1.00 12.50 123 LYS B CA 1
ATOM 2269 C C . LYS B 2 123 ? 38.194 50.087 5.419 1.00 12.63 123 LYS B C 1
ATOM 2270 O O . LYS B 2 123 ? 39.430 50.402 5.364 1.00 11.81 123 LYS B O 1
ATOM 2276 N N . LEU B 2 124 ? 37.216 50.956 5.063 1.00 10.04 124 LEU B N 1
ATOM 2277 C CA . LEU B 2 124 ? 37.495 52.389 4.739 1.00 10.41 124 LEU B CA 1
ATOM 2278 C C . LEU B 2 124 ? 36.776 53.197 5.785 1.00 9.11 124 LEU B C 1
ATOM 2279 O O . LEU B 2 124 ? 35.566 53.343 5.723 1.00 9.69 124 LEU B O 1
ATOM 2284 N N . PRO B 2 125 ? 37.507 53.559 6.809 1.00 7.17 125 PRO B N 1
ATOM 2285 C CA . PRO B 2 125 ? 36.817 54.235 7.928 1.00 7.09 125 PRO B CA 1
ATOM 2286 C C . PRO B 2 125 ? 36.272 55.648 7.521 1.00 7.00 125 PRO B C 1
ATOM 2287 O O . PRO B 2 125 ? 36.814 56.388 6.632 1.00 7.50 125 PRO B O 1
ATOM 2291 N N . HIS B 2 126 ? 35.172 55.984 8.166 1.00 6.02 126 HIS B N 1
ATOM 2292 C CA . HIS B 2 126 ? 34.713 57.374 8.148 1.00 6.03 126 HIS B CA 1
ATOM 2293 C C . HIS B 2 126 ? 35.238 58.173 9.372 1.00 6.22 126 HIS B C 1
ATOM 2294 O O . HIS B 2 126 ? 35.570 59.370 9.209 1.00 6.37 126 HIS B O 1
ATOM 2301 N N . ALA B 2 127 ? 35.272 57.513 10.521 1.00 6.51 127 ALA B N 1
ATOM 2302 C CA . ALA B 2 127 ? 35.699 58.150 11.805 1.00 5.96 127 ALA B CA 1
ATOM 2303 C C . ALA B 2 127 ? 34.966 59.521 11.998 1.00 5.75 127 ALA B C 1
ATOM 2304 O O . ALA B 2 127 ? 35.589 60.530 12.471 1.00 6.49 127 ALA B O 1
ATOM 2306 N N . TRP B 2 128 ? 33.684 59.561 11.585 1.00 6.06 128 TRP B N 1
ATOM 2307 C CA . TRP B 2 128 ? 32.802 60.669 11.815 1.00 6.13 128 TRP B CA 1
ATOM 2308 C C . TRP B 2 128 ? 32.023 60.471 13.113 1.00 5.93 128 TRP B C 1
ATOM 2309 O O . TRP B 2 128 ? 31.213 61.389 13.505 1.00 6.42 128 TRP B O 1
ATOM 2320 N N . LYS B 2 129 ? 32.240 59.310 13.740 1.00 6.14 129 LYS B N 1
ATOM 2321 C CA . LYS B 2 129 ? 31.816 58.979 15.123 1.00 6.75 129 LYS B CA 1
ATOM 2322 C C . LYS B 2 129 ? 33.043 58.321 15.724 1.00 8.30 129 LYS B C 1
ATOM 2323 O O . LYS B 2 129 ? 33.723 57.552 15.066 1.00 11.63 129 LYS B O 1
ATOM 2329 N N . ALA B 2 130 ? 33.437 58.798 16.884 1.00 7.37 130 ALA B N 1
ATOM 2330 C CA . ALA B 2 130 ? 34.822 58.410 17.356 1.00 6.72 130 ALA B CA 1
ATOM 2331 C C . ALA B 2 130 ? 34.795 57.134 18.209 1.00 7.45 130 ALA B C 1
ATOM 2332 O O . ALA B 2 130 ? 33.712 56.619 18.581 1.00 7.44 130 ALA B O 1
ATOM 2334 N N . GLY B 2 131 ? 35.991 56.595 18.424 1.00 7.38 131 GLY B N 1
ATOM 2335 C CA . GLY B 2 131 ? 36.110 55.356 19.128 1.00 7.51 131 GLY B CA 1
ATOM 2336 C C . GLY B 2 131 ? 36.911 54.382 18.234 1.00 6.97 131 GLY B C 1
ATOM 2337 O O . GLY B 2 131 ? 37.960 54.737 17.789 1.00 6.54 131 GLY B O 1
ATOM 2338 N N . GLU B 2 132 ? 36.355 53.165 18.076 1.00 9.05 132 GLU B N 1
ATOM 2339 C CA . GLU B 2 132 ? 37.043 52.209 17.171 1.00 9.58 132 GLU B CA 1
ATOM 2340 C C . GLU B 2 132 ? 37.339 52.748 15.786 1.00 7.57 132 GLU B C 1
ATOM 2341 O O . GLU B 2 132 ? 38.353 52.410 15.184 1.00 8.13 132 GLU B O 1
ATOM 2347 N N . GLN B 2 133 ? 36.414 53.618 15.264 1.00 7.25 133 GLN B N 1
ATOM 2348 C CA . GLN B 2 133 ? 36.682 54.169 13.956 1.00 7.22 133 GLN B CA 1
ATOM 2349 C C . GLN B 2 133 ? 37.967 55.081 13.950 1.00 6.50 133 GLN B C 1
ATOM 2350 O O . GLN B 2 133 ? 38.765 55.109 12.997 1.00 7.54 133 GLN B O 1
ATOM 2356 N N . THR B 2 134 ? 38.141 55.871 15.012 1.00 6.04 134 THR B N 1
ATOM 2357 C CA . THR B 2 134 ? 39.343 56.751 15.178 1.00 6.09 134 THR B CA 1
ATOM 2358 C C . THR B 2 134 ? 40.554 55.816 15.267 1.00 6.98 134 THR B C 1
ATOM 2359 O O . THR B 2 134 ? 41.552 56.069 14.609 1.00 7.04 134 THR B O 1
ATOM 2363 N N . ALA B 2 135 ? 40.428 54.764 16.091 1.00 6.02 135 ALA B N 1
ATOM 2364 C CA . ALA B 2 135 ? 41.581 53.825 16.209 1.00 6.40 135 ALA B CA 1
ATOM 2365 C C . ALA B 2 135 ? 41.926 53.194 14.868 1.00 6.37 135 ALA B C 1
ATOM 2366 O O . ALA B 2 135 ? 43.123 53.026 14.503 1.00 6.20 135 ALA B O 1
ATOM 2368 N N . LEU B 2 136 ? 40.910 52.692 14.163 1.00 5.73 136 LEU B N 1
ATOM 2369 C CA . LEU B 2 136 ? 41.122 52.083 12.797 1.00 7.09 136 LEU B CA 1
ATOM 2370 C C . LEU B 2 136 ? 41.853 53.027 11.853 1.00 6.58 136 LEU B C 1
ATOM 2371 O O . LEU B 2 136 ? 42.827 52.665 11.211 1.00 7.88 136 LEU B O 1
ATOM 2376 N N . LEU B 2 137 ? 41.355 54.280 11.728 1.00 6.84 137 LEU B N 1
ATOM 2377 C CA . LEU B 2 137 ? 42.004 55.182 10.832 1.00 7.02 137 LEU B CA 1
ATOM 2378 C C . LEU B 2 137 ? 43.449 55.490 11.254 1.00 7.09 137 LEU B C 1
ATOM 2379 O O . LEU B 2 137 ? 44.375 55.475 10.424 1.00 7.06 137 LEU B O 1
ATOM 2384 N N . ARG B 2 138 ? 43.706 55.682 12.562 1.00 6.86 138 ARG B N 1
ATOM 2385 C CA . ARG B 2 138 ? 45.103 55.904 12.977 1.00 6.64 138 ARG B CA 1
ATOM 2386 C C . ARG B 2 138 ? 45.971 54.673 12.721 1.00 6.69 138 ARG B C 1
ATOM 2387 O O . ARG B 2 138 ? 47.122 54.856 12.329 1.00 8.12 138 ARG B O 1
ATOM 2395 N N . ARG B 2 139 ? 45.413 53.489 13.000 1.00 6.98 139 ARG B N 1
ATOM 2396 C CA . ARG B 2 139 ? 46.287 52.254 12.733 1.00 6.89 139 ARG B CA 1
ATOM 2397 C C . ARG B 2 139 ? 46.604 52.185 11.247 1.00 8.42 139 ARG B C 1
ATOM 2398 O O . ARG B 2 139 ? 47.741 51.809 10.845 1.00 7.82 139 ARG B O 1
ATOM 2406 N N . GLN B 2 140 ? 45.618 52.424 10.371 1.00 7.40 140 GLN B N 1
ATOM 2407 C CA . GLN B 2 140 ? 45.930 52.378 8.926 1.00 7.09 140 GLN B CA 1
ATOM 2408 C C . GLN B 2 140 ? 46.980 53.365 8.563 1.00 8.18 140 GLN B C 1
ATOM 2409 O O . GLN B 2 140 ? 47.862 53.063 7.731 1.00 8.55 140 GLN B O 1
ATOM 2415 N N . LEU B 2 141 ? 46.915 54.588 9.058 1.00 7.43 141 LEU B N 1
ATOM 2416 C CA . LEU B 2 141 ? 48.000 55.505 8.773 1.00 7.72 141 LEU B CA 1
ATOM 2417 C C . LEU B 2 141 ? 49.404 55.020 9.279 1.00 7.85 141 LEU B C 1
ATOM 2418 O O . LEU B 2 141 ? 50.450 55.237 8.599 1.00 7.59 141 LEU B O 1
ATOM 2423 N N . GLU B 2 142 ? 49.367 54.468 10.481 1.00 8.79 142 GLU B N 1
ATOM 2424 C CA . GLU B 2 142 ? 50.679 54.046 11.099 1.00 9.46 142 GLU B CA 1
ATOM 2425 C C . GLU B 2 142 ? 51.230 52.869 10.294 1.00 10.01 142 GLU B C 1
ATOM 2426 O O . GLU B 2 142 ? 52.466 52.741 10.281 1.00 10.31 142 GLU B O 1
ATOM 2432 N N . SER B 2 143 ? 50.361 52.037 9.694 1.00 9.32 143 SER B N 1
ATOM 2433 C CA . SER B 2 143 ? 50.849 50.903 8.899 1.00 8.90 143 SER B CA 1
ATOM 2434 C C . SER B 2 143 ? 51.074 51.186 7.404 1.00 11.05 143 SER B C 1
ATOM 2435 O O . SER B 2 143 ? 51.627 50.345 6.677 1.00 11.71 143 SER B O 1
ATOM 2438 N N . MET B 2 144 ? 50.732 52.401 6.948 1.00 10.59 144 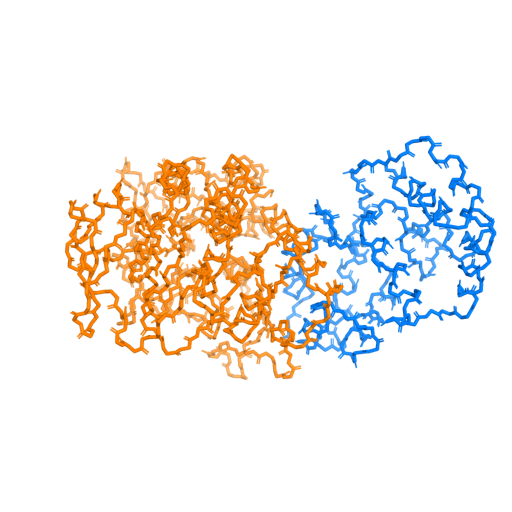MET B N 1
ATOM 2439 C CA . MET B 2 144 ? 50.794 52.740 5.553 1.00 12.03 144 MET B CA 1
ATOM 2440 C C . MET B 2 144 ? 52.264 52.861 5.150 1.00 10.91 144 MET B C 1
ATOM 2441 O O . MET B 2 144 ? 53.088 53.503 5.867 1.00 10.26 144 MET B O 1
ATOM 2446 N N . ASP B 2 145 ? 52.620 52.232 3.997 1.00 12.45 145 ASP B N 1
ATOM 2447 C CA . ASP B 2 145 ? 54.015 52.494 3.492 1.00 13.80 145 ASP B CA 1
ATOM 2448 C C . ASP B 2 145 ? 54.275 53.927 3.089 1.00 12.91 145 ASP B C 1
ATOM 2449 O O . ASP B 2 145 ? 53.395 54.566 2.505 1.00 14.02 145 ASP B O 1
ATOM 2454 N N . ASP B 2 146 ? 55.457 54.438 3.402 1.00 12.55 146 ASP B N 1
ATOM 2455 C CA . ASP B 2 146 ? 55.852 55.739 2.958 1.00 14.02 146 ASP B CA 1
ATOM 2456 C C . ASP B 2 146 ? 55.709 55.834 1.394 1.00 14.77 146 ASP B C 1
ATOM 2457 O O . ASP B 2 146 ? 56.286 54.994 0.637 1.00 17.28 146 ASP B O 1
ATOM 2462 N N . GLY B 2 147 ? 54.975 56.831 0.909 1.00 14.53 147 GLY B N 1
ATOM 2463 C CA . GLY B 2 147 ? 54.666 57.086 -0.546 1.00 13.60 147 GLY B CA 1
ATOM 2464 C C . GLY B 2 147 ? 53.177 56.769 -0.756 1.00 13.49 147 GLY B C 1
ATOM 2465 O O . GLY B 2 147 ? 52.635 57.087 -1.820 1.00 15.87 147 GLY B O 1
ATOM 2466 N N . GLY B 2 148 ? 52.500 56.170 0.222 1.00 13.42 148 GLY B N 1
ATOM 2467 C CA . GLY B 2 148 ? 51.114 55.809 0.017 1.00 14.31 148 GLY B CA 1
ATOM 2468 C C . GLY B 2 148 ? 50.266 57.089 0.016 1.00 13.56 148 GLY B C 1
ATOM 2469 O O . GLY B 2 148 ? 50.706 58.162 0.503 1.00 13.45 148 GLY B O 1
ATOM 2470 N N . VAL B 2 149 ? 49.085 57.013 -0.629 1.00 11.30 149 VAL B N 1
ATOM 2471 C CA . VAL B 2 149 ? 48.196 58.216 -0.738 1.00 11.67 149 VAL B CA 1
ATOM 2472 C C . VAL B 2 149 ? 47.081 57.923 0.244 1.00 9.78 149 VAL B C 1
ATOM 2473 O O . VAL B 2 149 ? 46.620 56.819 0.390 1.00 8.95 149 VAL B O 1
ATOM 2477 N N . VAL B 2 150 ? 46.643 59.045 0.859 1.00 9.17 150 VAL B N 1
ATOM 2478 C CA . VAL B 2 150 ? 45.531 59.023 1.791 1.00 9.57 150 VAL B CA 1
ATOM 2479 C C . VAL B 2 150 ? 44.443 59.842 1.125 1.00 10.04 150 VAL B C 1
ATOM 2480 O O . VAL B 2 150 ? 44.654 61.009 0.812 1.00 10.99 150 VAL B O 1
ATOM 2484 N N . ILE B 2 151 ? 43.257 59.303 0.978 1.00 7.85 151 ILE B N 1
ATOM 2485 C CA . ILE B 2 151 ? 42.133 60.112 0.452 1.00 9.06 151 ILE B CA 1
ATOM 2486 C C . ILE B 2 151 ? 41.228 60.511 1.605 1.00 7.42 151 ILE B C 1
ATOM 2487 O O . ILE B 2 151 ? 40.918 59.669 2.502 1.00 8.46 151 ILE B O 1
ATOM 2492 N N . ILE B 2 152 ? 40.776 61.792 1.563 1.00 6.98 152 ILE B N 1
ATOM 2493 C CA . ILE B 2 152 ? 39.651 62.264 2.386 1.00 6.63 152 ILE B CA 1
ATOM 2494 C C . ILE B 2 152 ? 38.518 62.719 1.498 1.00 6.79 152 ILE B C 1
ATOM 2495 O O . ILE B 2 152 ? 38.787 63.568 0.637 1.00 7.25 152 ILE B O 1
ATOM 2500 N N . ALA B 2 153 ? 37.338 62.164 1.717 1.00 7.49 153 ALA B N 1
ATOM 2501 C CA . ALA B 2 153 ? 36.239 62.528 0.786 1.00 7.55 153 ALA B CA 1
ATOM 2502 C C . ALA B 2 153 ? 35.047 63.051 1.529 1.00 8.22 153 ALA B C 1
ATOM 2503 O O . ALA B 2 153 ? 34.211 62.258 1.961 1.00 8.61 153 ALA B O 1
ATOM 2505 N N . PRO B 2 154 ? 35.014 64.345 1.729 1.00 8.44 154 PRO B N 1
ATOM 2506 C CA . PRO B 2 154 ? 33.765 64.934 2.396 1.00 9.15 154 PRO B CA 1
ATOM 2507 C C . PRO B 2 154 ? 32.529 64.889 1.506 1.00 10.69 154 PRO B C 1
ATOM 2508 O O . PRO B 2 154 ? 32.619 64.813 0.306 1.00 11.24 154 PRO B O 1
ATOM 2512 N N . PRO B 2 155 ? 31.363 64.879 2.139 1.00 8.97 155 PRO B N 1
ATOM 2513 C CA . PRO B 2 155 ? 30.115 64.813 1.472 1.00 10.49 155 PRO B CA 1
ATOM 2514 C C . PRO B 2 155 ? 29.629 66.249 1.181 1.00 10.40 155 PRO B C 1
ATOM 2515 O O . PRO B 2 155 ? 30.245 67.225 1.582 1.00 11.42 155 PRO B O 1
ATOM 2519 N N . ALA B 2 156 ? 28.442 66.339 0.551 1.00 11.52 156 ALA B N 1
ATOM 2520 C CA . ALA B 2 156 ? 27.867 67.662 0.379 1.00 12.62 156 ALA B CA 1
ATOM 2521 C C . ALA B 2 156 ? 27.303 68.124 1.727 1.00 11.38 156 ALA B C 1
ATOM 2522 O O . ALA B 2 156 ? 26.831 67.269 2.489 1.00 12.30 156 ALA B O 1
ATOM 2524 N N . PRO B 2 157 ? 27.331 69.446 2.020 1.00 12.17 157 PRO B N 1
ATOM 2525 C CA . PRO B 2 157 ? 26.613 69.936 3.209 1.00 13.64 157 PRO B CA 1
ATOM 2526 C C . PRO B 2 157 ? 25.062 69.739 3.174 1.00 14.37 157 PRO B C 1
ATOM 2527 O O . PRO B 2 157 ? 24.476 69.606 2.121 1.00 14.77 157 PRO B O 1
ATOM 2531 N N . PRO B 2 158 ? 24.451 69.674 4.308 1.00 12.01 158 PRO B N 1
ATOM 2532 C CA . PRO B 2 158 ? 25.026 69.898 5.663 1.00 10.04 158 PRO B CA 1
ATOM 2533 C C . PRO B 2 158 ? 25.600 68.596 6.15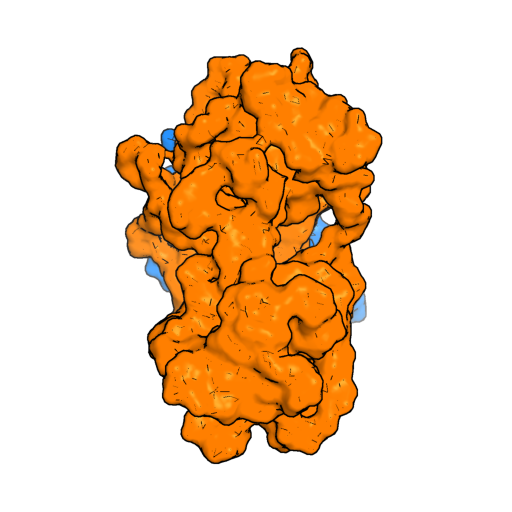3 1.00 8.63 158 PRO B C 1
ATOM 2534 O O . PRO B 2 158 ? 25.008 67.534 5.895 1.00 9.30 158 PRO B O 1
ATOM 2538 N N . PHE B 2 159 ? 26.673 68.737 6.924 1.00 7.03 159 PHE B N 1
ATOM 2539 C CA . PHE B 2 159 ? 27.204 67.557 7.613 1.00 6.45 159 PHE B CA 1
ATOM 2540 C C . PHE B 2 159 ? 27.786 68.040 8.934 1.00 7.22 159 PHE B C 1
ATOM 2541 O O . PHE B 2 159 ? 27.931 69.251 9.200 1.00 7.15 159 PHE B O 1
ATOM 2549 N N . ARG B 2 160 ? 28.029 67.074 9.826 1.00 6.56 160 ARG B N 1
ATOM 2550 C CA . ARG B 2 160 ? 28.721 67.319 11.099 1.00 6.81 160 ARG B CA 1
ATOM 2551 C C . ARG B 2 160 ? 30.106 67.977 10.930 1.00 7.24 160 ARG B C 1
ATOM 2552 O O . ARG B 2 160 ? 30.975 67.416 10.257 1.00 6.39 160 ARG B O 1
ATOM 2567 N N . PRO B 2 162 ? 31.640 71.360 9.683 1.00 6.69 162 PRO B N 1
ATOM 2568 C CA . PRO B 2 162 ? 32.115 71.822 8.388 1.00 6.48 162 PRO B CA 1
ATOM 2569 C C . PRO B 2 162 ? 33.634 71.833 8.216 1.00 6.57 162 PRO B C 1
ATOM 2570 O O . PRO B 2 162 ? 34.124 71.493 7.168 1.00 6.97 162 PRO B O 1
ATOM 2574 N N . PRO B 2 163 ? 34.452 72.288 9.242 1.00 6.37 163 PRO B N 1
ATOM 2575 C CA . PRO B 2 163 ? 35.921 72.385 8.940 1.00 6.37 163 PRO B CA 1
ATOM 2576 C C . PRO B 2 163 ? 36.579 71.060 9.233 1.00 6.46 163 PRO B C 1
ATOM 2577 O O . PRO B 2 163 ? 37.749 70.924 8.948 1.00 6.51 163 PRO B O 1
ATOM 2581 N N . GLY B 2 164 ? 35.862 70.100 9.780 1.00 6.29 164 GLY B N 1
ATOM 2582 C CA . GLY B 2 164 ? 36.471 68.852 10.321 1.00 6.35 164 GLY B CA 1
ATOM 2583 C C . GLY B 2 164 ? 37.277 68.117 9.298 1.00 6.47 164 GLY B C 1
ATOM 2584 O O . GLY B 2 164 ? 38.274 67.589 9.628 1.00 6.38 164 GLY B O 1
ATOM 2585 N N . PRO B 2 165 ? 36.791 67.969 8.055 1.00 5.96 165 PRO B N 1
ATOM 2586 C CA . PRO B 2 165 ? 37.619 67.200 7.063 1.00 6.07 165 PRO B CA 1
ATOM 2587 C C . PRO B 2 165 ? 38.935 67.842 6.770 1.00 6.97 165 PRO B C 1
ATOM 2588 O O . PRO B 2 165 ? 39.920 67.147 6.367 1.00 6.06 165 PRO B O 1
ATOM 2592 N N . TYR B 2 166 ? 38.960 69.150 6.869 1.00 7.27 166 TYR B N 1
ATOM 2593 C CA . TYR B 2 166 ? 40.105 69.968 6.516 1.00 6.52 166 TYR B CA 1
ATOM 2594 C C . TYR B 2 166 ? 41.116 70.102 7.679 1.00 6.70 166 TYR B C 1
ATOM 2595 O O . TYR B 2 166 ? 42.343 70.021 7.415 1.00 6.76 166 TYR B O 1
ATOM 2604 N N . GLU B 2 167 ? 40.619 70.144 8.885 1.00 6.36 167 GLU B N 1
ATOM 2605 C CA . GLU B 2 167 ? 41.525 69.906 10.052 1.00 5.79 167 GLU B CA 1
ATOM 2606 C C . GLU B 2 167 ? 42.075 68.532 9.911 1.00 6.68 167 GLU B C 1
ATOM 2607 O O . GLU B 2 167 ? 43.241 68.283 10.221 1.00 5.95 167 GLU B O 1
ATOM 2613 N N . ARG B 2 168 ? 41.234 67.578 9.503 1.00 5.54 168 ARG B N 1
ATOM 2614 C CA . ARG B 2 168 ? 41.771 66.181 9.421 1.00 6.17 168 ARG B CA 1
ATOM 2615 C C . ARG B 2 168 ? 42.929 66.129 8.431 1.00 6.26 168 ARG B C 1
ATOM 2616 O O . ARG B 2 168 ? 43.957 65.461 8.668 1.00 5.94 168 ARG B O 1
ATOM 2624 N N . ALA B 2 169 ? 42.721 66.692 7.265 1.00 5.83 169 ALA B N 1
ATOM 2625 C CA . ALA B 2 169 ? 43.848 66.686 6.277 1.00 6.67 169 ALA B CA 1
ATOM 2626 C C . ALA B 2 169 ? 45.119 67.332 6.815 1.00 7.62 169 ALA B C 1
ATOM 2627 O O . ALA B 2 169 ? 46.226 66.822 6.567 1.00 7.58 169 ALA B O 1
ATOM 2629 N N . SER B 2 170 ? 44.954 68.399 7.571 1.00 7.99 170 SER B N 1
ATOM 2630 C CA . SER B 2 170 ? 46.076 69.118 8.181 1.00 7.95 170 SER B CA 1
ATOM 2631 C C . SER B 2 170 ? 46.766 68.169 9.155 1.00 6.72 170 SER B C 1
ATOM 2632 O O . SER B 2 170 ? 47.986 68.072 9.198 1.00 7.37 170 SER B O 1
ATOM 2635 N N . GLN B 2 171 ? 46.004 67.527 10.036 1.00 6.75 171 GLN B N 1
ATOM 2636 C CA . GLN B 2 171 ? 46.574 66.604 11.037 1.00 7.33 171 GLN B CA 1
ATOM 2637 C C . GLN B 2 171 ? 47.272 65.385 10.387 1.00 7.17 171 GLN B C 1
ATOM 2638 O O . GLN B 2 171 ? 48.352 64.972 10.827 1.00 8.24 171 GLN B O 1
ATOM 2644 N N . ILE B 2 172 ? 46.671 64.823 9.367 1.00 7.66 172 ILE B N 1
ATOM 2645 C CA . ILE B 2 172 ? 47.307 63.726 8.608 1.00 7.16 172 ILE B CA 1
ATOM 2646 C C . ILE B 2 172 ? 48.590 64.245 7.935 1.00 7.22 172 ILE B C 1
ATOM 2647 O O . ILE B 2 172 ? 49.605 63.595 8.083 1.00 7.64 172 ILE B O 1
ATOM 2652 N N . ALA B 2 173 ? 48.544 65.431 7.368 1.00 7.60 173 ALA B N 1
ATOM 2653 C CA . ALA B 2 173 ? 49.803 65.966 6.788 1.00 7.56 173 ALA B CA 1
ATOM 2654 C C . ALA B 2 173 ? 50.871 66.192 7.879 1.00 7.89 173 ALA B C 1
ATOM 2655 O O . ALA B 2 173 ? 52.097 65.970 7.563 1.00 9.29 173 ALA B O 1
ATOM 2657 N N . HIS B 2 174 ? 50.480 66.627 9.099 1.00 7.62 174 HIS B N 1
ATOM 2658 C CA . HIS B 2 174 ? 51.465 66.814 10.191 1.00 8.09 174 HIS B CA 1
ATOM 2659 C C . HIS B 2 174 ? 52.129 65.505 10.437 1.00 9.60 174 HIS B C 1
ATOM 2660 O O . HIS B 2 174 ? 53.348 65.410 10.652 1.00 9.49 174 HIS B O 1
ATOM 2667 N N . TYR B 2 175 ? 51.330 64.426 10.474 1.00 8.46 175 TYR B N 1
ATOM 2668 C CA . TYR B 2 175 ? 51.931 63.105 10.664 1.00 7.92 175 TYR B CA 1
ATOM 2669 C C . TYR B 2 175 ? 52.829 62.700 9.490 1.00 8.57 175 TYR B C 1
ATOM 2670 O O . TYR B 2 175 ? 53.973 62.256 9.765 1.00 9.25 175 TYR B O 1
ATOM 2679 N N . LEU B 2 176 ? 52.396 62.855 8.266 1.00 8.01 176 LEU B N 1
ATOM 2680 C CA . LEU B 2 176 ? 53.246 62.419 7.106 1.00 8.25 176 LEU B CA 1
ATOM 2681 C C . LEU B 2 176 ? 54.514 63.243 7.092 1.00 9.69 176 LEU B C 1
ATOM 2682 O O . LEU B 2 176 ? 55.595 62.664 6.717 1.00 11.28 176 LEU B O 1
ATOM 2687 N N . LYS B 2 177 ? 54.412 64.541 7.378 1.00 9.82 177 LYS B N 1
ATOM 2688 C CA . LYS B 2 177 ? 55.616 65.435 7.204 1.00 10.18 177 LYS B CA 1
ATOM 2689 C C . LYS B 2 177 ? 56.721 64.867 8.109 1.00 13.26 177 LYS B C 1
ATOM 2690 O O . LYS B 2 177 ? 57.905 64.902 7.723 1.00 15.71 177 LYS B O 1
ATOM 2696 N N . ALA B 2 178 ? 56.376 64.401 9.297 1.00 11.91 178 ALA B N 1
ATOM 2697 C CA . ALA B 2 178 ? 57.409 63.961 10.278 1.00 13.22 178 ALA B CA 1
ATOM 2698 C C . ALA B 2 178 ? 57.796 62.490 10.081 1.00 15.95 178 ALA B C 1
ATOM 2699 O O . ALA B 2 178 ? 58.918 62.071 10.495 1.00 17.62 178 ALA B O 1
ATOM 2701 N N . HIS B 2 179 ? 56.855 61.690 9.575 1.00 11.08 179 HIS B N 1
ATOM 2702 C CA . HIS B 2 179 ? 57.033 60.197 9.622 1.00 13.41 179 HIS B CA 1
ATOM 2703 C C . HIS B 2 179 ? 56.939 59.470 8.296 1.00 17.12 179 HIS B C 1
ATOM 2704 O O . HIS B 2 179 ? 57.435 58.320 8.190 1.00 21.72 179 HIS B O 1
ATOM 2711 N N . LYS B 2 180 ? 56.327 60.091 7.289 1.00 14.68 180 LYS B N 1
ATOM 2712 C CA . LYS B 2 180 ? 56.082 59.376 5.994 1.00 16.03 180 LYS B CA 1
ATOM 2713 C C . LYS B 2 180 ? 56.114 60.441 4.917 1.00 15.37 180 LYS B C 1
ATOM 2714 O O . LYS B 2 180 ? 55.123 60.693 4.289 1.00 13.48 180 LYS B O 1
ATOM 2720 N N . SER B 2 181 ? 57.257 61.103 4.756 1.00 14.44 181 SER B N 1
ATOM 2721 C CA . SER B 2 181 ? 57.292 62.297 3.968 1.00 15.36 181 SER B CA 1
ATOM 2722 C C . SER B 2 181 ? 57.119 62.185 2.431 1.00 16.45 181 SER B C 1
ATOM 2723 O O . SER B 2 181 ? 56.901 63.209 1.714 1.00 15.25 181 SER B O 1
ATOM 2726 N N . LYS B 2 182 ? 57.100 60.963 1.937 1.00 14.99 182 LYS B N 1
ATOM 2727 C CA . LYS B 2 182 ? 56.786 60.764 0.518 1.00 14.40 182 LYS B CA 1
ATOM 2728 C C . LYS B 2 182 ? 55.303 60.628 0.221 1.00 15.92 182 LYS B C 1
ATOM 2729 O O . LYS B 2 182 ? 54.904 60.558 -0.935 1.00 14.97 182 LYS B O 1
ATOM 2735 N N . SER B 2 183 ? 54.513 60.599 1.305 1.00 12.34 183 SER B N 1
ATOM 2736 C CA . SER B 2 183 ? 53.088 60.405 1.130 1.00 12.17 183 SER B CA 1
ATOM 2737 C C . SER B 2 183 ? 52.360 61.685 0.872 1.00 12.06 183 SER B C 1
ATOM 2738 O O . SER B 2 183 ? 52.921 62.696 0.912 1.00 12.09 183 SER B O 1
ATOM 2741 N N . LYS B 2 184 ? 51.048 61.613 0.636 1.00 10.28 184 LYS B N 1
ATOM 2742 C CA . LYS B 2 184 ? 50.264 62.843 0.510 1.00 11.60 184 LYS B CA 1
ATOM 2743 C C . LYS B 2 184 ? 48.843 62.542 0.773 1.00 10.20 184 LYS B C 1
ATOM 2744 O O . LYS B 2 184 ? 48.380 61.366 0.651 1.00 11.37 184 LYS B O 1
ATOM 2750 N N . VAL B 2 185 ? 48.133 63.600 1.189 1.00 9.75 185 VAL B N 1
ATOM 2751 C CA . VAL B 2 185 ? 46.662 63.517 1.420 1.00 10.66 185 VAL B CA 1
ATOM 2752 C C . VAL B 2 185 ? 46.006 64.240 0.273 1.00 9.40 185 VAL B C 1
ATOM 2753 O O . VAL B 2 185 ? 46.406 65.350 -0.044 1.00 9.43 185 VAL B O 1
ATOM 2757 N N . ILE B 2 186 ? 45.060 63.558 -0.357 1.00 9.61 186 ILE B N 1
ATOM 2758 C CA . ILE B 2 186 ? 44.223 64.125 -1.438 1.00 10.22 186 ILE B CA 1
ATOM 2759 C C . ILE B 2 186 ? 42.817 64.280 -0.910 1.00 10.65 186 ILE B C 1
ATOM 2760 O O . ILE B 2 186 ? 42.214 63.319 -0.491 1.00 8.60 186 ILE B O 1
ATOM 2765 N N . ILE B 2 187 ? 42.340 65.498 -0.847 1.00 9.80 187 ILE B N 1
ATOM 2766 C CA . ILE B 2 187 ? 40.922 65.825 -0.519 1.00 8.44 187 ILE B CA 1
ATOM 2767 C C . ILE B 2 187 ? 40.066 65.906 -1.778 1.00 9.01 187 ILE B C 1
ATOM 2768 O O . ILE B 2 187 ? 40.345 66.720 -2.656 1.00 8.88 187 ILE B O 1
ATOM 2773 N N . LEU B 2 188 ? 39.050 65.020 -1.896 1.00 9.32 188 LEU B N 1
ATOM 2774 C CA . LEU B 2 188 ? 38.177 65.033 -3.090 1.00 8.64 188 LEU B CA 1
ATOM 2775 C C . LEU B 2 188 ? 36.837 65.550 -2.642 1.00 8.19 188 LEU B C 1
ATOM 2776 O O . LEU B 2 188 ? 36.093 64.851 -1.912 1.00 9.20 188 LEU B O 1
ATOM 2781 N N . ASP B 2 189 ? 36.561 66.784 -2.983 1.00 9.51 189 ASP B N 1
ATOM 2782 C CA . ASP B 2 189 ? 35.415 67.445 -2.379 1.00 10.03 189 ASP B CA 1
ATOM 2783 C C . ASP B 2 189 ? 34.120 67.373 -3.175 1.00 10.25 189 ASP B C 1
ATOM 2784 O O . ASP B 2 189 ? 34.124 67.295 -4.411 1.00 10.68 189 ASP B O 1
ATOM 2789 N N . ASN B 2 190 ? 32.999 67.402 -2.458 1.00 10.96 190 ASN B N 1
ATOM 2790 C CA . ASN B 2 190 ? 31.653 67.712 -3.028 1.00 11.97 190 ASN B CA 1
ATOM 2791 C C . ASN B 2 190 ? 31.399 69.183 -3.327 1.00 12.32 190 ASN B C 1
ATOM 2792 O O . ASN B 2 190 ? 30.599 69.485 -4.242 1.00 14.05 190 ASN B O 1
ATOM 2797 N N . SER B 2 191 ? 32.086 70.045 -2.621 1.00 11.37 191 SER B N 1
ATOM 2798 C CA . SER B 2 191 ? 31.765 71.464 -2.609 1.00 12.18 191 SER B CA 1
ATOM 2799 C C . SER B 2 191 ? 32.788 72.304 -3.324 1.00 12.84 191 SER B C 1
ATOM 2800 O O . SER B 2 191 ? 33.951 71.943 -3.434 1.00 14.24 191 SER B O 1
ATOM 2803 N N . GLN B 2 192 ? 32.328 73.420 -3.881 1.00 12.12 192 GLN B N 1
ATOM 2804 C CA . GLN B 2 192 ? 33.192 74.372 -4.542 1.00 12.50 192 GLN B CA 1
ATOM 2805 C C . GLN B 2 192 ? 34.108 75.189 -3.608 1.00 11.16 192 GLN B C 1
ATOM 2806 O O . GLN B 2 192 ? 35.116 75.717 -4.017 1.00 13.30 192 GLN B O 1
ATOM 2812 N N . THR B 2 193 ? 33.647 75.404 -2.385 1.00 12.45 193 THR B N 1
ATOM 2813 C CA . THR B 2 193 ? 34.383 76.147 -1.345 1.00 11.34 193 THR B CA 1
ATOM 2814 C C . THR B 2 193 ? 34.112 75.354 -0.066 1.00 11.84 193 THR B C 1
ATOM 2815 O O . THR B 2 193 ? 33.241 74.527 -0.011 1.00 13.04 193 THR B O 1
ATOM 2819 N N . PHE B 2 194 ? 34.885 75.650 0.972 1.00 10.47 194 PHE B N 1
ATOM 2820 C CA . PHE B 2 194 ? 34.686 74.939 2.256 1.00 9.02 194 PHE B CA 1
ATOM 2821 C C . PHE B 2 194 ? 35.002 75.903 3.400 1.00 8.09 194 PHE B C 1
ATOM 2822 O O . PHE B 2 194 ? 35.554 77.030 3.239 1.00 8.94 194 PHE B O 1
ATOM 2830 N N . SER B 2 195 ? 34.638 75.437 4.605 1.00 7.96 195 SER B N 1
ATOM 2831 C CA . SER B 2 195 ? 34.771 76.248 5.841 1.00 8.37 195 SER B CA 1
ATOM 2832 C C . SER B 2 195 ? 36.183 76.725 6.158 1.00 7.01 195 SER B C 1
ATOM 2833 O O . SER B 2 195 ? 37.125 75.880 6.107 1.00 7.51 195 SER B O 1
ATOM 2836 N N . LYS B 2 196 ? 36.387 78.030 6.297 1.00 6.83 196 LYS B N 1
ATOM 2837 C CA . LYS B 2 196 ? 37.724 78.588 6.585 1.00 6.76 196 LYS B CA 1
ATOM 2838 C C . LYS B 2 196 ? 38.707 78.326 5.457 1.00 7.98 196 LYS B C 1
ATOM 2839 O O . LYS B 2 196 ? 39.876 78.194 5.724 1.00 6.81 196 LYS B O 1
ATOM 2845 N N . GLN B 2 197 ? 38.208 78.164 4.254 1.00 8.63 197 GLN B N 1
ATOM 2846 C CA . GLN B 2 197 ? 39.089 77.742 3.148 1.00 7.81 197 GLN B CA 1
ATOM 2847 C C . GLN B 2 197 ? 40.321 78.657 2.959 1.00 8.50 197 GLN B C 1
ATOM 2848 O O . GLN B 2 197 ? 41.438 78.169 2.748 1.00 8.62 197 GLN B O 1
ATOM 2854 N N . ALA B 2 198 ? 40.147 79.977 3.056 1.00 9.21 198 ALA B N 1
ATOM 2855 C CA . ALA B 2 198 ? 41.318 80.851 2.782 1.00 9.10 198 ALA B CA 1
ATOM 2856 C C . ALA B 2 198 ? 42.387 80.651 3.816 1.00 8.97 198 ALA B C 1
ATOM 2857 O O . ALA B 2 198 ? 43.592 80.557 3.461 1.00 11.13 198 ALA B O 1
ATOM 2859 N N . GLN B 2 199 ? 41.922 80.475 5.073 1.00 8.80 199 GLN B N 1
ATOM 2860 C CA . GLN B 2 199 ? 42.809 80.338 6.197 1.00 7.94 199 GLN B CA 1
ATOM 2861 C C . GLN B 2 199 ? 43.481 78.935 6.126 1.00 7.62 199 GLN B C 1
ATOM 2862 O O . GLN B 2 199 ? 44.720 78.811 6.322 1.00 7.67 199 GLN B O 1
ATOM 2868 N N . PHE B 2 200 ? 42.721 77.875 5.867 1.00 7.91 200 PHE B N 1
ATOM 2869 C CA . PHE B 2 200 ? 43.340 76.604 5.738 1.00 8.27 200 PHE B CA 1
ATOM 2870 C C . PHE B 2 200 ? 44.386 76.604 4.553 1.00 8.70 200 PHE B C 1
ATOM 2871 O O . PHE B 2 200 ? 45.509 76.011 4.686 1.00 9.77 200 PHE B O 1
ATOM 2879 N N . THR B 2 201 ? 44.019 77.214 3.407 1.00 8.56 201 THR B N 1
ATOM 2880 C CA . THR B 2 201 ? 44.895 77.186 2.248 1.00 9.62 201 THR B CA 1
ATOM 2881 C C . THR B 2 201 ? 46.224 77.867 2.599 1.00 9.47 201 THR B C 1
ATOM 2882 O O . THR B 2 201 ? 47.284 77.334 2.241 1.00 10.61 201 THR B O 1
ATOM 2886 N N . LYS B 2 202 ? 46.167 78.979 3.294 1.00 9.81 202 LYS B N 1
ATOM 2887 C CA . LYS B 2 202 ? 47.396 79.703 3.574 1.00 10.82 202 LYS B CA 1
ATOM 2888 C C . LYS B 2 202 ? 48.232 78.815 4.500 1.00 11.40 202 LYS B C 1
ATOM 2889 O O . LYS B 2 202 ? 49.464 78.718 4.379 1.00 11.88 202 LYS B O 1
ATOM 2895 N N . GLY B 2 203 ? 47.618 78.199 5.517 1.00 9.46 203 GLY B N 1
ATOM 2896 C CA . GLY B 2 203 ? 48.330 77.341 6.403 1.00 9.63 203 GLY B CA 1
ATOM 2897 C C . GLY B 2 203 ? 48.968 76.137 5.694 1.00 9.28 203 GLY B C 1
ATOM 2898 O O . GLY B 2 203 ? 50.141 75.815 5.974 1.00 9.55 203 GLY B O 1
ATOM 2899 N N . TRP B 2 204 ? 48.256 75.574 4.738 1.00 8.69 204 TRP B N 1
ATOM 2900 C CA . TRP B 2 204 ? 48.823 74.438 3.972 1.00 8.22 204 TRP B CA 1
ATOM 2901 C C . TRP B 2 204 ? 49.967 74.917 3.060 1.00 9.82 204 TRP B C 1
ATOM 2902 O O . TRP B 2 204 ? 50.940 74.177 2.880 1.00 10.00 204 TRP B O 1
ATOM 2913 N N . GLU B 2 205 ? 49.885 76.134 2.514 1.00 11.87 205 GLU B N 1
ATOM 2914 C CA . GLU B 2 205 ? 51.028 76.681 1.758 1.00 12.52 205 GLU B CA 1
ATOM 2915 C C . GLU B 2 205 ? 52.266 76.801 2.604 1.00 13.40 205 GLU B C 1
ATOM 2916 O O . GLU B 2 205 ? 53.422 76.512 2.171 1.00 13.10 205 GLU B O 1
ATOM 2922 N N . ARG B 2 206 ? 52.102 77.191 3.851 1.00 12.25 206 ARG B N 1
ATOM 2923 C CA . ARG B 2 206 ? 53.220 77.423 4.764 1.00 12.27 206 ARG B CA 1
ATOM 2924 C C . ARG B 2 206 ? 53.746 76.239 5.395 1.00 13.58 206 ARG B C 1
ATOM 2925 O O . ARG B 2 206 ? 54.950 76.103 5.562 1.00 14.74 206 ARG B O 1
ATOM 2933 N N . LEU B 2 207 ? 52.860 75.266 5.675 1.00 11.69 207 LEU B N 1
ATOM 2934 C CA . LEU B 2 207 ? 53.321 74.058 6.360 1.00 12.21 207 LEU B CA 1
ATOM 2935 C C . LEU B 2 207 ? 53.622 72.821 5.489 1.00 11.22 207 LEU B C 1
ATOM 2936 O O . LEU B 2 207 ? 54.401 71.901 5.897 1.00 10.41 207 LEU B O 1
ATOM 2941 N N . TYR B 2 208 ? 52.837 72.639 4.449 1.00 11.30 208 TYR B N 1
ATOM 2942 C CA . TYR B 2 208 ? 52.665 71.350 3.826 1.00 10.23 208 TYR B CA 1
ATOM 2943 C C . TYR B 2 208 ? 52.934 71.419 2.309 1.00 11.16 208 TYR B C 1
ATOM 2944 O O . TYR B 2 208 ? 52.433 70.570 1.586 1.00 11.88 208 TYR B O 1
ATOM 2953 N N . GLY B 2 209 ? 53.585 72.491 1.842 1.00 11.24 209 GLY B N 1
ATOM 2954 C CA . GLY B 2 209 ? 53.900 72.529 0.399 1.00 12.23 209 GLY B CA 1
ATOM 2955 C C . GLY B 2 209 ? 52.724 72.729 -0.539 1.00 11.67 209 GLY B C 1
ATOM 2956 O O . GLY B 2 209 ? 52.807 72.338 -1.687 1.00 12.02 209 GLY B O 1
ATOM 2957 N N . PHE B 2 210 ? 51.533 73.187 -0.041 1.00 10.87 210 PHE B N 1
ATOM 2958 C CA . PHE B 2 210 ? 50.394 73.252 -0.929 1.00 10.37 210 PHE B CA 1
ATOM 2959 C C . PHE B 2 210 ? 50.696 74.094 -2.154 1.00 12.04 210 PHE B C 1
ATOM 2960 O O . PHE B 2 210 ? 51.282 75.186 -2.044 1.00 12.83 210 PHE B O 1
ATOM 2968 N N . GLY B 2 211 ? 50.168 73.566 -3.269 1.00 13.53 211 GLY B N 1
ATOM 2969 C CA . GLY B 2 211 ? 50.248 74.229 -4.599 1.00 15.62 211 GLY B CA 1
ATOM 2970 C C . GLY B 2 211 ? 51.644 73.980 -5.232 1.00 17.36 211 GLY B C 1
ATOM 2971 O O . GLY B 2 211 ? 51.925 74.610 -6.261 1.00 21.08 211 GLY B O 1
ATOM 2972 N N . THR B 2 212 ? 52.429 73.021 -4.743 1.00 13.61 212 THR B N 1
ATOM 2973 C CA . THR B 2 212 ? 53.781 72.681 -5.288 1.00 16.05 212 THR B CA 1
ATOM 2974 C C . THR B 2 212 ? 53.772 71.203 -5.607 1.00 20.01 212 THR B C 1
ATOM 2975 O O . THR B 2 212 ? 52.895 70.402 -5.109 1.00 18.76 212 THR B O 1
ATOM 2979 N N . GLU B 2 213 ? 54.738 70.798 -6.465 1.00 21.92 213 GLU B N 1
ATOM 2980 C CA . GLU B 2 213 ? 54.831 69.406 -6.918 1.00 25.50 213 GLU B CA 1
ATOM 2981 C C . GLU B 2 213 ? 54.985 68.403 -5.753 1.00 23.30 213 GLU B C 1
ATOM 2982 O O . GLU B 2 213 ? 54.534 67.260 -5.847 1.00 25.78 213 GLU B O 1
ATOM 2988 N N . ASN B 2 214 ? 55.607 68.822 -4.667 1.00 22.21 214 ASN B N 1
ATOM 2989 C CA . ASN B 2 214 ? 55.803 67.924 -3.531 1.00 22.98 214 ASN B CA 1
ATOM 2990 C C . ASN B 2 214 ? 54.816 68.238 -2.349 1.00 20.34 214 ASN B C 1
ATOM 2991 O O . ASN B 2 214 ? 55.150 68.050 -1.208 1.00 22.91 214 ASN B O 1
ATOM 2996 N N . ALA B 2 215 ? 53.710 68.847 -2.687 1.00 14.86 215 ALA B N 1
ATOM 2997 C CA . ALA B 2 215 ? 52.608 69.057 -1.673 1.00 13.60 215 ALA B CA 1
ATOM 2998 C C . ALA B 2 215 ? 52.335 67.799 -0.873 1.00 13.64 215 ALA B C 1
ATOM 2999 O O . ALA B 2 215 ? 52.235 66.700 -1.440 1.00 13.75 215 ALA B O 1
ATOM 3001 N N . LEU B 2 216 ? 52.169 67.955 0.441 1.00 12.45 216 LEU B N 1
ATOM 3002 C CA . LEU B 2 216 ? 51.594 66.855 1.286 1.00 10.71 216 LEU B CA 1
ATOM 3003 C C . LEU B 2 216 ? 50.042 66.838 1.265 1.00 9.73 216 LEU B C 1
ATOM 3004 O O . LEU B 2 216 ? 49.449 65.911 1.800 1.00 10.98 216 LEU B O 1
ATOM 3009 N N . ILE B 2 217 ? 49.443 67.933 0.820 1.00 9.32 217 ILE B N 1
ATOM 3010 C CA . ILE B 2 217 ? 47.996 68.047 0.710 1.00 9.41 217 ILE B CA 1
ATOM 3011 C C . ILE B 2 217 ? 47.652 68.563 -0.679 1.00 10.91 217 ILE B C 1
ATOM 3012 O O . ILE B 2 217 ? 48.233 69.601 -1.124 1.00 8.96 217 ILE B O 1
ATOM 3017 N N . GLU B 2 218 ? 46.689 67.892 -1.269 1.00 10.79 218 GLU B N 1
ATOM 3018 C CA . GLU B 2 218 ? 46.011 68.420 -2.512 1.00 12.80 218 GLU B CA 1
ATOM 3019 C C . GLU B 2 218 ? 44.545 68.595 -2.195 1.00 12.42 218 GLU B C 1
ATOM 3020 O O . GLU B 2 218 ? 44.005 67.784 -1.436 1.00 12.28 218 GLU B O 1
ATOM 3026 N N . TRP B 2 219 ? 43.895 69.585 -2.789 1.00 10.39 219 TRP B N 1
ATOM 3027 C CA . TRP B 2 219 ? 42.479 69.722 -2.663 1.00 11.85 219 TRP B CA 1
ATOM 3028 C C . TRP B 2 219 ? 41.826 69.882 -3.979 1.00 10.60 219 TRP B C 1
ATOM 3029 O O . TRP B 2 219 ? 42.310 70.701 -4.817 1.00 12.93 219 TRP B O 1
ATOM 3040 N N . HIS B 2 220 ? 40.807 69.030 -4.277 1.00 10.00 220 HIS B N 1
ATOM 3041 C CA . HIS B 2 220 ? 40.124 69.110 -5.582 1.00 12.39 220 HIS B CA 1
ATOM 3042 C C . HIS B 2 220 ? 38.716 69.533 -5.348 1.00 12.42 220 HIS B C 1
ATOM 3043 O O . HIS B 2 220 ? 38.010 68.849 -4.640 1.00 11.11 220 HIS B O 1
ATOM 3050 N N . PRO B 2 221 ? 38.221 70.614 -5.993 1.00 12.79 221 PRO B N 1
ATOM 3051 C CA . PRO B 2 221 ? 36.854 71.008 -5.735 1.00 13.50 221 PRO B CA 1
ATOM 3052 C C . PRO B 2 221 ? 35.767 70.220 -6.314 1.00 10.65 221 PRO B C 1
ATOM 3053 O O . PRO B 2 221 ? 35.939 69.504 -7.348 1.00 13.67 221 PRO B O 1
ATOM 3057 N N . GLY B 2 222 ? 34.622 70.261 -5.629 1.00 8.99 222 GLY B N 1
ATOM 3058 C CA . GLY B 2 222 ? 33.381 69.814 -6.249 1.00 12.57 222 GLY B CA 1
ATOM 3059 C C . GLY B 2 222 ? 32.882 70.866 -7.209 1.00 15.35 222 GLY B C 1
ATOM 3060 O O . GLY B 2 222 ? 33.396 72.044 -7.233 1.00 16.07 222 GLY B O 1
ATOM 3061 N N . PRO B 2 223 ? 31.898 70.482 -8.018 1.00 16.72 223 PRO B N 1
ATOM 3062 C CA . PRO B 2 223 ? 31.309 69.140 -7.892 1.00 14.55 223 PRO B CA 1
ATOM 3063 C C . PRO B 2 223 ? 32.033 68.004 -8.637 1.00 15.40 223 PRO B C 1
ATOM 3064 O O . PRO B 2 223 ? 31.731 66.846 -8.357 1.00 13.80 223 PRO B O 1
ATOM 3068 N N . ASP B 2 224 ? 33.003 68.289 -9.504 1.00 17.10 224 ASP B N 1
ATOM 3069 C CA . ASP B 2 224 ? 33.739 67.257 -10.257 1.00 15.99 224 ASP B CA 1
ATOM 3070 C C . ASP B 2 224 ? 34.394 66.196 -9.396 1.00 14.24 224 ASP B C 1
ATOM 3071 O O . ASP B 2 224 ? 34.376 65.055 -9.729 1.00 14.23 224 ASP B O 1
ATOM 3076 N N . ALA B 2 225 ? 34.934 66.608 -8.272 1.00 12.40 225 ALA B N 1
ATOM 3077 C CA . ALA B 2 225 ? 35.712 65.669 -7.431 1.00 12.13 225 ALA B CA 1
ATOM 3078 C C . ALA B 2 225 ? 34.884 64.855 -6.462 1.00 13.16 225 ALA B C 1
ATOM 3079 O O . ALA B 2 225 ? 35.443 64.021 -5.712 1.00 13.52 225 ALA B O 1
ATOM 3081 N N . ALA B 2 226 ? 33.544 64.997 -6.475 1.00 10.05 226 ALA B N 1
ATOM 3082 C CA . ALA B 2 226 ? 32.788 64.297 -5.455 1.00 11.88 226 ALA B CA 1
ATOM 3083 C C . ALA B 2 226 ? 32.975 62.802 -5.585 1.00 11.40 226 ALA B C 1
ATOM 3084 O O . ALA B 2 226 ? 32.797 62.240 -6.704 1.00 11.49 226 ALA B O 1
ATOM 3086 N N . VAL B 2 227 ? 33.198 62.112 -4.473 1.00 10.44 227 VAL B N 1
ATOM 3087 C CA . VAL B 2 227 ? 33.331 60.627 -4.586 1.00 10.81 227 VAL B CA 1
ATOM 3088 C C . VAL B 2 227 ? 31.969 60.006 -4.704 1.00 12.21 227 VAL B C 1
ATOM 3089 O O . VAL B 2 227 ? 31.126 60.176 -3.840 1.00 12.05 227 VAL B O 1
ATOM 3093 N N . VAL B 2 228 ? 31.754 59.305 -5.821 1.00 11.57 228 VAL B N 1
ATOM 3094 C CA . VAL B 2 228 ? 30.470 58.628 -6.071 1.00 12.80 228 VAL B CA 1
ATOM 3095 C C . VAL B 2 228 ? 30.492 57.088 -5.992 1.00 11.80 228 VAL B C 1
ATOM 3096 O O . VAL B 2 228 ? 29.434 56.490 -5.789 1.00 12.83 228 VAL B O 1
ATOM 3100 N N . LYS B 2 229 ? 31.701 56.505 -6.085 1.00 12.71 229 LYS B N 1
ATOM 3101 C CA . LYS B 2 229 ? 31.879 55.038 -6.058 1.00 15.20 229 LYS B CA 1
ATOM 3102 C C . LYS B 2 229 ? 33.197 54.735 -5.345 1.00 12.72 229 LYS B C 1
ATOM 3103 O O . LYS B 2 229 ? 34.137 55.542 -5.397 1.00 13.94 229 LYS B O 1
ATOM 3109 N N . THR B 2 230 ? 33.255 53.548 -4.731 1.00 10.93 230 THR B N 1
ATOM 3110 C CA . THR B 2 230 ? 34.541 52.962 -4.260 1.00 12.42 230 THR B CA 1
ATOM 3111 C C . THR B 2 230 ? 34.582 51.460 -4.551 1.00 14.05 230 THR B C 1
ATOM 3112 O O . THR B 2 230 ? 33.565 50.800 -4.669 1.00 12.20 230 THR B O 1
ATOM 3116 N N . ASP B 2 231 ? 35.792 50.911 -4.573 1.00 14.22 231 ASP B N 1
ATOM 3117 C CA . ASP B 2 231 ? 35.926 49.437 -4.595 1.00 15.47 231 ASP B CA 1
ATOM 3118 C C . ASP B 2 231 ? 36.885 49.175 -3.487 1.00 13.39 231 ASP B C 1
ATOM 3119 O O . ASP B 2 231 ? 38.066 49.591 -3.544 1.00 14.46 231 ASP B O 1
ATOM 3124 N N . THR B 2 232 ? 36.373 48.640 -2.418 1.00 12.78 232 THR B N 1
ATOM 3125 C CA . THR B 2 232 ? 37.149 48.500 -1.227 1.00 15.08 232 THR B CA 1
ATOM 3126 C C . THR B 2 232 ? 38.216 47.473 -1.291 1.00 16.72 232 THR B C 1
ATOM 3127 O O . THR B 2 232 ? 39.181 47.548 -0.498 1.00 20.78 232 THR B O 1
ATOM 3131 N N . GLU B 2 233 ? 38.045 46.517 -2.196 1.00 16.68 233 GLU B N 1
ATOM 3132 C CA . GLU B 2 233 ? 39.146 45.549 -2.432 1.00 20.91 233 GLU B CA 1
ATOM 3133 C C . GLU B 2 233 ? 40.271 46.144 -3.287 1.00 15.79 233 GLU B C 1
ATOM 3134 O O . GLU B 2 233 ? 41.454 46.010 -2.949 1.00 18.04 233 GLU B O 1
ATOM 3140 N N . ALA B 2 234 ? 39.970 46.866 -4.326 1.00 14.61 234 ALA B N 1
ATOM 3141 C CA . ALA B 2 234 ? 40.996 47.428 -5.124 1.00 14.63 234 ALA B CA 1
ATOM 3142 C C . ALA B 2 234 ? 41.603 48.696 -4.512 1.00 13.20 234 ALA B C 1
ATOM 3143 O O . ALA B 2 234 ? 42.596 49.205 -5.014 1.00 12.87 234 ALA B O 1
ATOM 3145 N N . MET B 2 235 ? 40.928 49.225 -3.481 1.00 12.80 235 MET B N 1
ATOM 3146 C CA . MET B 2 235 ? 41.373 50.471 -2.790 1.00 11.68 235 MET B CA 1
ATOM 3147 C C . MET B 2 235 ? 41.403 51.651 -3.797 1.00 10.08 235 MET B C 1
ATOM 3148 O O . MET B 2 235 ? 42.314 52.436 -3.856 1.00 14.35 235 MET B O 1
ATOM 3153 N N . THR B 2 236 ? 40.275 51.838 -4.489 1.00 10.89 236 THR B N 1
ATOM 3154 C CA . THR B 2 236 ? 40.065 52.953 -5.362 1.00 11.14 236 THR B CA 1
ATOM 3155 C C . THR B 2 236 ? 38.773 53.702 -5.002 1.00 11.73 236 THR B C 1
ATOM 3156 O O . THR B 2 236 ? 37.814 53.106 -4.466 1.00 12.72 236 THR B O 1
ATOM 3160 N N . VAL B 2 237 ? 38.759 54.959 -5.455 1.00 12.64 237 VAL B N 1
ATOM 3161 C CA . VAL B 2 237 ? 37.500 55.640 -5.515 1.00 12.97 237 VAL B CA 1
ATOM 3162 C C . VAL B 2 237 ? 37.290 56.220 -6.895 1.00 14.78 237 VAL B C 1
ATOM 3163 O O . VAL B 2 237 ? 38.279 56.413 -7.673 1.00 13.34 237 VAL B O 1
ATOM 3167 N N . GLU B 2 238 ? 36.062 56.559 -7.213 1.00 13.00 238 GLU B N 1
ATOM 3168 C CA . GLU B 2 238 ? 35.832 57.276 -8.485 1.00 14.72 238 GLU B CA 1
ATOM 3169 C C . GLU B 2 238 ? 35.056 58.553 -8.271 1.00 13.57 238 GLU B C 1
ATOM 3170 O O . GLU B 2 238 ? 34.048 58.529 -7.503 1.00 13.30 238 GLU B O 1
ATOM 3176 N N . THR B 2 239 ? 35.411 59.627 -8.988 1.00 11.48 239 THR B N 1
ATOM 3177 C CA . THR B 2 239 ? 34.752 60.892 -8.736 1.00 14.21 239 THR B CA 1
ATOM 3178 C C . THR B 2 239 ? 33.572 61.097 -9.677 1.00 14.35 239 THR B C 1
ATOM 3179 O O . THR B 2 239 ? 33.381 60.364 -10.673 1.00 16.53 239 THR B O 1
ATOM 3183 N N . SER B 2 240 ? 32.763 62.097 -9.405 1.00 15.35 240 SER B N 1
ATOM 3184 C CA . SER B 2 240 ? 31.657 62.347 -10.319 1.00 14.56 240 SER B CA 1
ATOM 3185 C C . SER B 2 240 ? 32.134 62.681 -11.781 1.00 17.39 240 SER B C 1
ATOM 3186 O O . SER B 2 240 ? 31.389 62.397 -12.740 1.00 18.81 240 SER B O 1
ATOM 3189 N N . PHE B 2 241 ? 33.298 63.327 -11.898 1.00 16.46 241 PHE B N 1
ATOM 3190 C CA . PHE B 2 241 ? 33.933 63.636 -13.194 1.00 20.20 241 PHE B CA 1
ATOM 3191 C C . PHE B 2 241 ? 34.329 62.346 -13.982 1.00 22.56 241 PHE B C 1
ATOM 3192 O O . PHE B 2 241 ? 34.571 62.442 -15.220 1.00 22.37 241 PHE B O 1
ATOM 3200 N N . GLY B 2 242 ? 34.458 61.187 -13.291 1.00 20.96 242 GLY B N 1
ATOM 3201 C CA . GLY B 2 242 ? 34.881 59.892 -13.872 1.00 19.61 242 GLY B CA 1
ATOM 3202 C C . GLY B 2 242 ? 36.344 59.589 -13.642 1.00 20.62 242 GLY B C 1
ATOM 3203 O O . GLY B 2 242 ? 36.917 58.729 -14.312 1.00 19.15 242 GLY B O 1
ATOM 3204 N N . GLU B 2 243 ? 36.988 60.251 -12.675 1.00 20.47 243 GLU B N 1
ATOM 3205 C CA . GLU B 2 243 ? 38.384 59.992 -12.428 1.00 17.43 243 GLU B CA 1
ATOM 3206 C C . GLU B 2 243 ? 38.520 58.942 -11.325 1.00 18.91 243 GLU B C 1
ATOM 3207 O O . GLU B 2 243 ? 37.761 58.974 -10.336 1.00 19.48 243 GLU B O 1
ATOM 3213 N N . THR B 2 244 ? 39.483 58.012 -11.486 1.00 20.25 244 THR B N 1
ATOM 3214 C CA . THR B 2 244 ? 39.715 57.020 -10.492 1.00 18.67 244 THR B CA 1
ATOM 3215 C C . THR B 2 244 ? 40.938 57.579 -9.696 1.00 20.74 244 THR B C 1
ATOM 3216 O O . THR B 2 244 ? 41.804 58.217 -10.266 1.00 18.03 244 THR B O 1
ATOM 3220 N N . PHE B 2 245 ? 40.973 57.340 -8.385 1.00 17.54 245 PHE B N 1
ATOM 3221 C CA . PHE B 2 245 ? 42.127 57.562 -7.555 1.00 16.37 245 PHE B CA 1
ATOM 3222 C C . PHE B 2 245 ? 42.359 56.238 -6.796 1.00 17.08 245 PHE B C 1
ATOM 3223 O O . PHE B 2 245 ? 41.408 55.689 -6.194 1.00 15.30 245 PHE B O 1
ATOM 3231 N N . LYS B 2 246 ? 43.605 55.726 -6.764 1.00 18.90 246 LYS B N 1
ATOM 3232 C CA . LYS B 2 246 ? 44.024 54.560 -5.953 1.00 16.61 246 LYS B CA 1
ATOM 3233 C C . LYS B 2 246 ? 44.657 55.126 -4.683 1.00 15.60 246 LYS B C 1
ATOM 3234 O O . LYS B 2 246 ? 45.357 56.142 -4.767 1.00 16.86 246 LYS B O 1
ATOM 3240 N N . ALA B 2 247 ? 44.403 54.479 -3.523 1.00 12.12 247 ALA B N 1
ATOM 3241 C CA . ALA B 2 247 ? 45.037 55.038 -2.333 1.00 9.48 247 ALA B CA 1
ATOM 3242 C C . ALA B 2 247 ? 45.392 53.951 -1.423 1.00 9.82 247 ALA B C 1
ATOM 3243 O O . ALA B 2 247 ? 44.831 52.877 -1.487 1.00 12.49 247 ALA B O 1
ATOM 3245 N N . ALA B 2 248 ? 46.279 54.222 -0.483 1.00 9.65 248 ALA B N 1
ATOM 3246 C CA . ALA B 2 248 ? 46.601 53.222 0.528 1.00 9.92 248 ALA B CA 1
ATOM 3247 C C . ALA B 2 248 ? 45.689 53.282 1.735 1.00 9.91 248 ALA B C 1
ATOM 3248 O O . ALA B 2 248 ? 45.444 52.268 2.439 1.00 10.92 248 ALA B O 1
ATOM 3250 N N . VAL B 2 249 ? 45.116 54.458 1.963 1.00 9.01 249 VAL B N 1
ATOM 3251 C CA . VAL B 2 249 ? 44.167 54.623 3.110 1.00 7.86 249 VAL B CA 1
ATOM 3252 C C . VAL B 2 249 ? 43.053 55.548 2.533 1.00 8.05 249 VAL B C 1
ATOM 3253 O O . VAL B 2 249 ? 43.374 56.600 1.885 1.00 8.95 249 VAL B O 1
ATOM 3257 N N . ILE B 2 250 ? 41.798 55.136 2.738 1.00 7.47 250 ILE B N 1
ATOM 3258 C CA . ILE B 2 250 ? 40.735 55.946 2.184 1.00 7.44 250 ILE B CA 1
ATOM 3259 C C . ILE B 2 250 ? 39.710 56.248 3.294 1.00 7.00 250 ILE B C 1
ATOM 3260 O O . ILE B 2 250 ? 39.063 55.338 3.917 1.00 8.21 250 ILE B O 1
ATOM 3265 N N . ASN B 2 251 ? 39.552 57.541 3.574 1.00 7.07 251 ASN B N 1
ATOM 3266 C CA . ASN B 2 251 ? 38.578 58.003 4.619 1.00 6.83 251 ASN B CA 1
ATOM 3267 C C . ASN B 2 251 ? 37.390 58.590 3.866 1.00 6.26 251 ASN B C 1
ATOM 3268 O O . ASN B 2 251 ? 37.477 59.724 3.377 1.00 6.17 251 ASN B O 1
ATOM 3273 N N . LEU B 2 252 ? 36.329 57.751 3.758 1.00 6.76 252 LEU B N 1
ATOM 3274 C CA . LEU B 2 252 ? 35.081 58.254 3.145 1.00 8.38 252 LEU B CA 1
ATOM 3275 C C . LEU B 2 252 ? 34.213 58.813 4.249 1.00 8.85 252 LEU B C 1
ATOM 3276 O O . LEU B 2 252 ? 34.004 58.187 5.294 1.00 9.83 252 LEU B O 1
ATOM 3281 N N . ILE B 2 253 ? 33.708 60.043 4.013 1.00 8.30 253 ILE B N 1
ATOM 3282 C CA . ILE B 2 253 ? 32.784 60.660 5.013 1.00 8.64 253 ILE B CA 1
ATOM 3283 C C . ILE B 2 253 ? 31.421 60.693 4.237 1.00 9.09 253 ILE B C 1
ATOM 3284 O O . ILE B 2 253 ? 31.189 61.631 3.467 1.00 9.08 253 ILE B O 1
ATOM 3289 N N . PRO B 2 254 ? 30.492 59.760 4.545 1.00 7.48 254 PRO B N 1
ATOM 3290 C CA . PRO B 2 254 ? 29.253 59.666 3.764 1.00 8.05 254 PRO B CA 1
ATOM 3291 C C . PRO B 2 254 ? 28.330 60.840 4.102 1.00 7.94 254 PRO B C 1
ATOM 3292 O O . PRO B 2 254 ? 28.449 61.501 5.134 1.00 8.04 254 PRO B O 1
ATOM 3296 N N . PRO B 2 255 ? 27.408 61.149 3.212 1.00 9.05 255 PRO B N 1
ATOM 3297 C CA . PRO B 2 255 ? 26.336 62.120 3.599 1.00 9.75 255 PRO B CA 1
ATOM 3298 C C . PRO B 2 255 ? 25.591 61.697 4.778 1.00 9.55 255 PRO B C 1
ATOM 3299 O O . PRO B 2 255 ? 25.612 60.514 5.219 1.00 8.41 255 PRO B O 1
ATOM 3303 N N . GLN B 2 256 ? 24.899 62.688 5.374 1.00 8.54 256 GLN B N 1
ATOM 3304 C CA . GLN B 2 256 ? 24.344 62.468 6.716 1.00 8.02 256 GLN B CA 1
ATOM 3305 C C . GLN B 2 256 ? 22.927 63.016 6.818 1.00 8.04 256 GLN B C 1
ATOM 3306 O O . GLN B 2 256 ? 22.555 63.924 6.052 1.00 9.34 256 GLN B O 1
ATOM 3312 N N . ARG B 2 257 ? 22.179 62.448 7.749 1.00 8.27 257 ARG B N 1
ATOM 3313 C CA . ARG B 2 257 ? 20.924 63.118 8.190 1.00 9.33 257 ARG B CA 1
ATOM 3314 C C . ARG B 2 257 ? 20.742 62.895 9.679 1.00 8.62 257 ARG B C 1
ATOM 3315 O O . ARG B 2 257 ? 21.694 62.426 10.345 1.00 7.69 257 ARG B O 1
ATOM 3323 N N . ALA B 2 258 ? 19.600 63.318 10.252 1.00 7.94 258 ALA B N 1
ATOM 3324 C CA . ALA B 2 258 ? 19.441 63.146 11.690 1.00 8.02 258 ALA B CA 1
ATOM 3325 C C . ALA B 2 258 ? 19.503 61.676 12.062 1.00 7.61 258 ALA B C 1
ATOM 3326 O O . ALA B 2 258 ? 19.070 60.772 11.278 1.00 8.48 258 ALA B O 1
ATOM 3328 N N . GLY B 2 259 ? 19.871 61.395 13.272 1.00 7.24 259 GLY B N 1
ATOM 3329 C CA . GLY B 2 259 ? 19.943 59.955 13.675 1.00 7.69 259 GLY B CA 1
ATOM 3330 C C . GLY B 2 259 ? 18.642 59.180 13.511 1.00 9.50 259 GLY B C 1
ATOM 3331 O O . GLY B 2 259 ? 17.536 59.766 13.513 1.00 8.55 259 GLY B O 1
ATOM 3332 N N . LYS B 2 260 ? 18.748 57.867 13.324 1.00 8.97 260 LYS B N 1
ATOM 3333 C CA . LYS B 2 260 ? 17.611 57.013 12.963 1.00 10.14 260 LYS B CA 1
ATOM 3334 C C . LYS B 2 260 ? 16.421 57.200 13.898 1.00 9.84 260 LYS B C 1
ATOM 3335 O O . LYS B 2 260 ? 15.303 57.198 13.410 1.00 10.75 260 LYS B O 1
ATOM 3341 N N . ILE B 2 261 ? 16.649 57.339 15.214 1.00 8.29 261 ILE B N 1
ATOM 3342 C CA . ILE B 2 261 ? 15.458 57.454 16.146 1.00 7.99 261 ILE B CA 1
ATOM 3343 C C . ILE B 2 261 ? 14.640 58.697 15.808 1.00 8.52 261 ILE B C 1
ATOM 3344 O O . ILE B 2 261 ? 13.386 58.746 15.963 1.00 8.79 261 ILE B O 1
ATOM 3349 N N . ALA B 2 262 ? 15.344 59.776 15.403 1.00 7.55 262 ALA B N 1
ATOM 3350 C CA . ALA B 2 262 ? 14.550 60.965 15.030 1.00 8.16 262 ALA B CA 1
ATOM 3351 C C . ALA B 2 262 ? 13.750 60.698 13.772 1.00 9.07 262 ALA B C 1
ATOM 3352 O O . ALA B 2 262 ? 12.606 61.242 13.591 1.00 9.35 262 ALA B O 1
ATOM 3354 N N . GLN B 2 263 ? 14.287 59.936 12.821 1.00 9.75 263 GLN B N 1
ATOM 3355 C CA . GLN B 2 263 ? 13.572 59.596 11.552 1.00 10.30 263 GLN B CA 1
ATOM 3356 C C . GLN B 2 263 ? 12.383 58.733 12.001 1.00 11.05 263 GLN B C 1
ATOM 3357 O O . GLN B 2 263 ? 11.227 59.023 11.615 1.00 11.60 263 GLN B O 1
ATOM 3363 N N . SER B 2 264 ? 12.604 57.679 12.781 1.00 10.27 264 SER B N 1
ATOM 3364 C CA . SER B 2 264 ? 11.496 56.693 12.989 1.00 12.54 264 SER B CA 1
ATOM 3365 C C . SER B 2 264 ? 10.425 57.261 13.968 1.00 13.80 264 SER B C 1
ATOM 3366 O O . SER B 2 264 ? 9.246 56.896 13.842 1.00 14.64 264 SER B O 1
ATOM 3369 N N . ALA B 2 265 ? 10.822 58.244 14.794 1.00 10.19 265 ALA B N 1
ATOM 3370 C CA . ALA B 2 265 ? 9.849 59.006 15.637 1.00 9.61 265 ALA B CA 1
ATOM 3371 C C . ALA B 2 265 ? 9.119 60.137 14.927 1.00 9.39 265 ALA B C 1
ATOM 3372 O O . ALA B 2 265 ? 8.468 60.971 15.607 1.00 9.95 265 ALA B O 1
ATOM 3374 N N . SER B 2 266 ? 9.273 60.280 13.623 1.00 9.35 266 SER B N 1
ATOM 3375 C CA . SER B 2 266 ? 8.517 61.266 12.838 1.00 8.66 266 SER B CA 1
ATOM 3376 C C . SER B 2 266 ? 8.887 62.711 13.313 1.00 9.04 266 SER B C 1
ATOM 3377 O O . SER B 2 266 ? 8.021 63.611 13.422 1.00 8.43 266 SER B O 1
ATOM 3380 N N . LEU B 2 267 ? 10.175 62.913 13.500 1.00 8.12 267 LEU B N 1
ATOM 3381 C CA . LEU B 2 267 ? 10.642 64.270 13.899 1.00 7.20 267 LEU B CA 1
ATOM 3382 C C . LEU B 2 267 ? 11.340 64.963 12.763 1.00 8.54 267 LEU B C 1
ATOM 3383 O O . LEU B 2 267 ? 11.733 66.149 12.958 1.00 8.06 267 LEU B O 1
ATOM 3388 N N . THR B 2 268 ? 11.579 64.333 11.606 1.00 8.75 268 THR B N 1
ATOM 3389 C CA . THR B 2 268 ? 12.288 64.972 10.564 1.00 7.62 268 THR B CA 1
ATOM 3390 C C . THR B 2 268 ? 11.304 65.512 9.446 1.00 8.67 268 THR B C 1
ATOM 3391 O O . THR B 2 268 ? 10.101 65.140 9.375 1.00 10.03 268 THR B O 1
ATOM 3395 N N . ASN B 2 269 ? 11.833 66.377 8.604 1.00 8.37 269 ASN B N 1
ATOM 3396 C CA . ASN B 2 269 ? 11.084 66.773 7.404 1.00 9.32 269 ASN B CA 1
ATOM 3397 C C . ASN B 2 269 ? 11.915 66.398 6.187 1.00 10.10 269 ASN B C 1
ATOM 3398 O O . ASN B 2 269 ? 12.854 65.561 6.286 1.00 10.82 269 ASN B O 1
ATOM 3403 N N . ASP B 2 270 ? 11.582 66.980 5.005 1.00 11.19 270 ASP B N 1
ATOM 3404 C CA . ASP B 2 270 ? 12.197 66.481 3.746 1.00 12.95 270 ASP B CA 1
ATOM 3405 C C . ASP B 2 270 ? 13.659 66.849 3.589 1.00 11.73 270 ASP B C 1
ATOM 3406 O O . ASP B 2 270 ? 14.295 66.338 2.710 1.00 13.09 270 ASP B O 1
ATOM 3411 N N . SER B 2 271 ? 14.190 67.718 4.481 1.00 11.11 271 SER B N 1
ATOM 3412 C CA . SER B 2 271 ? 15.654 67.947 4.532 1.00 11.51 271 SER B CA 1
ATOM 3413 C C . SER B 2 271 ? 16.410 66.820 5.149 1.00 10.56 271 SER B C 1
ATOM 3414 O O . SER B 2 271 ? 17.653 66.844 4.990 1.00 11.81 271 SER B O 1
ATOM 3417 N N . GLY B 2 272 ? 15.717 65.897 5.866 1.00 10.57 272 GLY B N 1
ATOM 3418 C CA . GLY B 2 272 ? 16.327 64.785 6.642 1.00 11.73 272 GLY B CA 1
ATOM 3419 C C . GLY B 2 272 ? 16.794 65.205 8.019 1.00 8.24 272 GLY B C 1
ATOM 3420 O O . GLY B 2 272 ? 17.340 64.366 8.795 1.00 9.74 272 GLY B O 1
ATOM 3421 N N . TRP B 2 273 ? 16.505 66.488 8.358 1.00 7.72 273 TRP B N 1
ATOM 3422 C CA . TRP B 2 273 ? 16.814 66.992 9.726 1.00 7.87 273 TRP B CA 1
ATOM 3423 C C . TRP B 2 273 ? 15.531 67.415 10.452 1.00 7.71 273 TRP B C 1
ATOM 3424 O O . TRP B 2 273 ? 14.493 67.359 9.847 1.00 8.39 273 TRP B O 1
ATOM 3435 N N . CYS B 2 274 ? 15.608 67.847 11.731 1.00 6.76 274 CYS B N 1
ATOM 3436 C CA . CYS B 2 274 ? 14.367 68.012 12.512 1.00 7.33 274 CYS B CA 1
ATOM 3437 C C . CYS B 2 274 ? 14.042 69.491 12.669 1.00 8.07 274 CYS B C 1
ATOM 3438 O O . CYS B 2 274 ? 14.820 70.255 13.248 1.00 7.83 274 CYS B O 1
ATOM 3441 N N . PRO B 2 275 ? 12.853 69.955 12.220 1.00 7.56 275 PRO B N 1
ATOM 3442 C CA . PRO B 2 275 ? 12.447 71.302 12.413 1.00 7.89 275 PRO B CA 1
ATOM 3443 C C . PRO B 2 275 ? 11.948 71.573 13.833 1.00 7.77 275 PRO B C 1
ATOM 3444 O O . PRO B 2 275 ? 11.282 70.708 14.415 1.00 7.59 275 PRO B O 1
ATOM 3448 N N . VAL B 2 276 ? 12.308 72.721 14.383 1.00 7.51 276 VAL B N 1
ATOM 3449 C CA . VAL B 2 276 ? 12.064 73.049 15.769 1.00 8.32 276 VAL B CA 1
ATOM 3450 C C . VAL B 2 276 ? 11.607 74.531 15.870 1.00 7.78 276 VAL B C 1
ATOM 3451 O O . VAL B 2 276 ? 11.973 75.324 14.987 1.00 9.64 276 VAL B O 1
ATOM 3455 N N . ASP B 2 277 ? 10.984 74.861 16.974 1.00 8.23 277 ASP B N 1
ATOM 3456 C CA . ASP B 2 277 ? 10.849 76.326 17.345 1.00 9.31 277 ASP B CA 1
ATOM 3457 C C . ASP B 2 277 ? 12.197 76.664 18.007 1.00 9.48 277 ASP B C 1
ATOM 3458 O O . ASP B 2 277 ? 12.611 76.055 18.992 1.00 9.40 277 ASP B O 1
ATOM 3463 N N . ILE B 2 278 ? 12.855 77.687 17.438 1.00 8.61 278 ILE B N 1
ATOM 3464 C CA . ILE B 2 278 ? 14.199 78.004 17.899 1.00 9.66 278 ILE B CA 1
ATOM 3465 C C . ILE B 2 278 ? 14.187 78.686 19.257 1.00 8.73 278 ILE B C 1
ATOM 3466 O O . ILE B 2 278 ? 15.304 78.852 19.826 1.00 8.55 278 ILE B O 1
ATOM 3471 N N . ARG B 2 279 ? 13.034 79.087 19.804 1.00 8.34 279 ARG B N 1
ATOM 3472 C CA . ARG B 2 279 ? 13.091 79.629 21.173 1.00 9.60 279 ARG B CA 1
ATOM 3473 C C . ARG B 2 279 ? 13.224 78.579 22.249 1.00 8.26 279 ARG B C 1
ATOM 3474 O O . ARG B 2 279 ? 13.691 78.869 23.289 1.00 10.21 279 ARG B O 1
ATOM 3482 N N . THR B 2 280 ? 12.752 77.355 21.962 1.00 8.56 280 THR B N 1
ATOM 3483 C CA . THR B 2 280 ? 12.656 76.302 22.913 1.00 8.52 280 THR B CA 1
ATOM 3484 C C . THR B 2 280 ? 13.213 74.919 22.490 1.00 7.07 280 THR B C 1
ATOM 3485 O O . THR B 2 280 ? 13.322 74.008 23.322 1.00 8.10 280 THR B O 1
ATOM 3489 N N . PHE B 2 281 ? 13.505 74.843 21.201 1.00 7.93 281 PHE B N 1
ATOM 3490 C CA . PHE B 2 281 ? 13.873 73.563 20.491 1.00 6.97 281 PHE B CA 1
ATOM 3491 C C . PHE B 2 281 ? 12.730 72.541 20.551 1.00 7.63 281 PHE B C 1
ATOM 3492 O O . PHE B 2 281 ? 13.004 71.394 20.306 1.00 8.08 281 PHE B O 1
ATOM 3500 N N . GLU B 2 282 ? 11.522 72.984 20.883 1.00 8.30 282 GLU B N 1
ATOM 3501 C CA . GLU B 2 282 ? 10.419 72.023 20.768 1.00 8.68 282 GLU B CA 1
ATOM 3502 C C . GLU B 2 282 ? 10.224 71.656 19.261 1.00 7.22 282 GLU B C 1
ATOM 3503 O O . GLU B 2 282 ? 10.181 72.578 18.405 1.00 8.86 282 GLU B O 1
ATOM 3509 N N . SER B 2 283 ? 10.035 70.359 18.937 1.00 7.16 283 SER B N 1
ATOM 3510 C CA . SER B 2 283 ? 9.694 69.944 17.584 1.00 7.19 283 SER B CA 1
ATOM 3511 C C . SER B 2 283 ? 8.496 70.658 17.023 1.00 9.23 283 SER B C 1
ATOM 3512 O O . SER B 2 283 ? 7.483 70.792 17.761 1.00 8.94 283 SER B O 1
ATOM 3515 N N . SER B 2 284 ? 8.647 71.072 15.797 1.00 9.01 284 SER B N 1
ATOM 3516 C CA . SER B 2 284 ? 7.502 71.685 15.024 1.00 11.46 284 SER B CA 1
ATOM 3517 C C . SER B 2 284 ? 6.480 70.641 14.609 1.00 11.07 284 SER B C 1
ATOM 3518 O O . SER B 2 284 ? 5.391 71.028 14.143 1.00 11.93 284 SER B O 1
ATOM 3521 N N . LEU B 2 285 ? 6.756 69.359 14.843 1.00 9.70 285 LEU B N 1
ATOM 3522 C CA . LEU B 2 285 ? 5.945 68.222 14.301 1.00 10.79 285 LEU B CA 1
ATOM 3523 C C . LEU B 2 285 ? 5.284 67.491 15.474 1.00 12.48 285 LEU B C 1
ATOM 3524 O O . LEU B 2 285 ? 4.192 66.955 15.282 1.00 12.67 285 LEU B O 1
ATOM 3529 N N . GLN B 2 286 ? 6.007 67.267 16.584 1.00 10.16 286 GLN B N 1
ATOM 3530 C CA . GLN B 2 286 ? 5.493 66.521 17.762 1.00 11.42 286 GLN B CA 1
ATOM 3531 C C . GLN B 2 286 ? 5.599 67.340 19.064 1.00 12.49 286 GLN B C 1
ATOM 3532 O O . GLN B 2 286 ? 6.654 67.372 19.696 1.00 13.30 286 GLN B O 1
ATOM 3538 N N . PRO B 2 287 ? 4.489 67.901 19.576 1.00 12.09 287 PRO B N 1
ATOM 3539 C CA . PRO B 2 287 ? 4.550 68.664 20.751 1.00 12.40 287 PRO B CA 1
ATOM 3540 C C . PRO B 2 287 ? 5.021 67.791 21.928 1.00 10.11 287 PRO B C 1
ATOM 3541 O O . PRO B 2 287 ? 4.730 66.568 21.990 1.00 13.31 287 PRO B O 1
ATOM 3545 N N . GLY B 2 288 ? 5.806 68.432 22.815 1.00 10.13 288 GLY B N 1
ATOM 3546 C CA . GLY B 2 288 ? 6.313 67.750 24.027 1.00 8.69 288 GLY B CA 1
ATOM 3547 C C . GLY B 2 288 ? 7.700 67.075 23.811 1.00 8.58 288 GLY B C 1
ATOM 3548 O O . GLY B 2 288 ? 8.317 66.726 24.826 1.00 9.52 288 GLY B O 1
ATOM 3549 N N . ILE B 2 289 ? 8.150 67.085 22.560 1.00 7.85 289 ILE B N 1
ATOM 3550 C CA . ILE B 2 289 ? 9.487 66.519 22.284 1.00 7.57 289 ILE B CA 1
ATOM 3551 C C . ILE B 2 289 ? 10.383 67.704 21.746 1.00 7.46 289 ILE B C 1
ATOM 3552 O O . ILE B 2 289 ? 9.880 68.464 20.911 1.00 8.78 289 ILE B O 1
ATOM 3557 N N . HIS B 2 290 ? 11.582 67.836 22.342 1.00 8.67 290 HIS B N 1
ATOM 3558 C CA . HIS B 2 290 ? 12.529 68.893 21.966 1.00 7.14 290 HIS B CA 1
ATOM 3559 C C . HIS B 2 290 ? 13.687 68.243 21.280 1.00 7.64 290 HIS B C 1
ATOM 3560 O O . HIS B 2 290 ? 14.094 67.147 21.691 1.00 8.62 290 HIS B O 1
ATOM 3567 N N . VAL B 2 291 ? 14.139 68.790 20.184 1.00 6.86 291 VAL B N 1
ATOM 3568 C CA . VAL B 2 291 ? 15.251 68.145 19.408 1.00 6.90 291 VAL B CA 1
ATOM 3569 C C . VAL B 2 291 ? 16.425 69.106 19.411 1.00 6.90 291 VAL B C 1
ATOM 3570 O O . VAL B 2 291 ? 16.226 70.332 19.104 1.00 6.94 291 VAL B O 1
ATOM 3574 N N . ILE B 2 292 ? 17.642 68.633 19.701 1.00 5.72 292 ILE B N 1
ATOM 3575 C CA . ILE B 2 292 ? 18.829 69.551 19.808 1.00 5.66 292 ILE B CA 1
ATOM 3576 C C . ILE B 2 292 ? 20.040 68.806 19.169 1.00 5.43 292 ILE B C 1
ATOM 3577 O O . ILE B 2 292 ? 19.945 67.549 18.919 1.00 6.25 292 ILE B O 1
ATOM 3582 N N . GLY B 2 293 ? 21.067 69.631 18.886 1.00 4.95 293 GLY B N 1
ATOM 3583 C CA . GLY B 2 293 ? 22.371 68.995 18.461 1.00 4.84 293 GLY B CA 1
ATOM 3584 C C . GLY B 2 293 ? 22.290 68.771 16.958 1.00 5.25 293 GLY B C 1
ATOM 3585 O O . GLY B 2 293 ? 21.545 69.424 16.184 1.00 5.46 293 GLY B O 1
ATOM 3586 N N . ASP B 2 294 ? 23.139 67.905 16.459 1.00 5.00 294 ASP B N 1
ATOM 3587 C CA . ASP B 2 294 ? 23.224 67.713 15.005 1.00 5.13 294 ASP B CA 1
ATOM 3588 C C . ASP B 2 294 ? 21.863 67.415 14.285 1.00 5.34 294 ASP B C 1
ATOM 3589 O O . ASP B 2 294 ? 21.682 67.667 13.110 1.00 5.24 294 ASP B O 1
ATOM 3594 N N . ALA B 2 295 ? 21.055 66.716 15.078 1.00 6.13 295 ALA B N 1
ATOM 3595 C CA . ALA B 2 295 ? 19.778 66.277 14.507 1.00 6.75 295 ALA B CA 1
ATOM 3596 C C . ALA B 2 295 ? 18.805 67.424 14.138 1.00 8.28 295 ALA B C 1
ATOM 3597 O O . ALA B 2 295 ? 17.978 67.222 13.227 1.00 7.98 295 ALA B O 1
ATOM 3599 N N . CYS B 2 296 ? 18.991 68.610 14.741 1.00 8.04 296 CYS B N 1
ATOM 3600 C CA . CYS B 2 296 ? 17.989 69.665 14.535 1.00 7.25 296 CYS B CA 1
ATOM 3601 C C . CYS B 2 296 ? 18.403 70.613 13.436 1.00 7.37 296 CYS B C 1
ATOM 3602 O O . CYS B 2 296 ? 19.555 70.684 13.082 1.00 8.56 296 CYS B O 1
ATOM 3605 N N . ASN B 2 297 ? 17.425 71.376 12.873 1.00 8.54 297 ASN B N 1
ATOM 3606 C CA . ASN B 2 297 ? 17.774 72.407 11.939 1.00 9.16 297 ASN B CA 1
ATOM 3607 C C . ASN B 2 297 ? 17.809 73.701 12.753 1.00 9.19 297 ASN B C 1
ATOM 3608 O O . ASN B 2 297 ? 16.819 74.277 13.167 1.00 11.21 297 ASN B O 1
ATOM 3613 N N . ALA B 2 298 ? 18.993 74.254 12.891 1.00 7.59 298 ALA B N 1
ATOM 3614 C CA . ALA B 2 298 ? 19.199 75.509 13.684 1.00 8.70 298 ALA B CA 1
ATOM 3615 C C . ALA B 2 298 ? 20.113 76.401 12.892 1.00 8.82 298 ALA B C 1
ATOM 3616 O O . ALA B 2 298 ? 20.917 77.191 13.451 1.00 8.36 298 ALA B O 1
ATOM 3618 N N . ALA B 2 299 ? 19.880 76.390 11.571 1.00 10.81 299 ALA B N 1
ATOM 3619 C CA . ALA B 2 299 ? 20.784 77.229 10.689 1.00 10.69 299 ALA B CA 1
ATOM 3620 C C . ALA B 2 299 ? 20.614 78.691 11.106 1.00 9.84 299 ALA B C 1
ATOM 3621 O O . ALA B 2 299 ? 19.497 79.154 11.469 1.00 11.54 299 ALA B O 1
ATOM 3623 N N . PRO B 2 300 ? 21.636 79.499 11.127 1.00 8.13 300 PRO B N 1
ATOM 3624 C CA . PRO B 2 300 ? 22.918 79.177 10.584 1.00 7.87 300 PRO B CA 1
ATOM 3625 C C . PRO B 2 300 ? 23.893 78.478 11.563 1.00 7.25 300 PRO B C 1
ATOM 3626 O O . PRO B 2 300 ? 25.104 78.432 11.231 1.00 8.15 300 PRO B O 1
ATOM 3630 N N . MET B 2 301 ? 23.420 78.070 12.743 1.00 7.73 301 MET B N 1
ATOM 3631 C CA . MET B 2 301 ? 24.412 77.324 13.647 1.00 6.98 301 MET B CA 1
ATOM 3632 C C . MET B 2 301 ? 24.923 76.073 12.929 1.00 7.03 301 MET B C 1
ATOM 3633 O O . MET B 2 301 ? 24.089 75.363 12.299 1.00 6.63 301 MET B O 1
ATOM 3638 N N . PRO B 2 302 ? 26.232 75.837 12.997 1.00 6.72 302 PRO B N 1
ATOM 3639 C CA . PRO B 2 302 ? 26.764 74.601 12.392 1.00 6.43 302 PRO B CA 1
ATOM 3640 C C . PRO B 2 302 ? 26.500 73.375 13.265 1.00 5.93 302 PRO B C 1
ATOM 3641 O O . PRO B 2 302 ? 26.093 73.534 14.410 1.00 6.81 302 PRO B O 1
ATOM 3645 N N . LYS B 2 303 ? 26.647 72.202 12.648 1.00 5.19 303 LYS B N 1
ATOM 3646 C CA . LYS B 2 303 ? 26.490 70.971 13.437 1.00 5.03 303 LYS B CA 1
ATOM 3647 C C . LYS B 2 303 ? 27.780 70.678 14.152 1.00 6.05 303 LYS B C 1
ATOM 3648 O O . LYS B 2 303 ? 28.706 70.018 13.629 1.00 7.64 303 LYS B O 1
ATOM 3654 N N . SER B 2 304 ? 27.869 71.232 15.326 1.00 5.28 304 SER B N 1
ATOM 3655 C CA . SER B 2 304 ? 29.098 71.137 16.122 1.00 4.89 304 SER B CA 1
ATOM 3656 C C . SER B 2 304 ? 28.771 70.793 17.614 1.00 4.96 304 SER B C 1
ATOM 3657 O O . SER B 2 304 ? 27.632 70.984 18.067 1.00 5.32 304 SER B O 1
ATOM 3660 N N . ALA B 2 305 ? 29.776 70.388 18.409 1.00 4.63 305 ALA B N 1
ATOM 3661 C CA . ALA B 2 305 ? 29.543 70.193 19.825 1.00 5.17 305 ALA B CA 1
ATOM 3662 C C . ALA B 2 305 ? 29.226 71.533 20.500 1.00 4.96 305 ALA B C 1
ATOM 3663 O O . ALA B 2 305 ? 28.397 71.592 21.347 1.00 5.08 305 ALA B O 1
ATOM 3665 N N . TYR B 2 306 ? 29.927 72.646 20.145 1.00 5.36 306 TYR B N 1
ATOM 3666 C CA . TYR B 2 306 ? 29.614 73.908 20.872 1.00 4.83 306 TYR B CA 1
ATOM 3667 C C . TYR B 2 306 ? 28.137 74.275 20.580 1.00 5.21 306 TYR B C 1
ATOM 3668 O O . TYR B 2 306 ? 27.411 74.663 21.483 1.00 5.96 306 TYR B O 1
ATOM 3677 N N . SER B 2 307 ? 27.733 74.078 19.322 1.00 4.71 307 SER B N 1
ATOM 3678 C CA . SER B 2 307 ? 26.307 74.439 19.023 1.00 5.40 307 SER B CA 1
ATOM 3679 C C . SER B 2 307 ? 25.358 73.490 19.796 1.00 5.36 307 SER B C 1
ATOM 3680 O O . SER B 2 307 ? 24.308 73.983 20.362 1.00 5.75 307 SER B O 1
ATOM 3683 N N . ALA B 2 308 ? 25.701 72.202 19.830 1.00 6.36 308 ALA B N 1
ATOM 3684 C CA . ALA B 2 308 ? 24.800 71.267 20.548 1.00 5.11 308 ALA B CA 1
ATOM 3685 C C . ALA B 2 308 ? 24.697 71.635 22.032 1.00 5.34 308 ALA B C 1
ATOM 3686 O O . ALA B 2 308 ? 23.629 71.534 22.619 1.00 5.25 308 ALA B O 1
ATOM 3688 N N . ASN B 2 309 ? 25.847 71.936 22.636 1.00 5.12 309 ASN B N 1
ATOM 3689 C CA . ASN B 2 309 ? 25.857 72.345 24.061 1.00 5.67 309 ASN B CA 1
ATOM 3690 C C . ASN B 2 309 ? 25.053 73.673 24.223 1.00 5.82 309 ASN B C 1
ATOM 3691 O O . ASN B 2 309 ? 24.234 73.790 25.199 1.00 5.69 309 ASN B O 1
ATOM 3696 N N . SER B 2 310 ? 25.199 74.625 23.345 1.00 4.94 310 SER B N 1
ATOM 3697 C CA . SER B 2 310 ? 24.458 75.921 23.459 1.00 5.38 310 SER B CA 1
ATOM 3698 C C . SER B 2 310 ? 22.964 75.684 23.287 1.00 5.93 310 SER B C 1
ATOM 3699 O O . SER B 2 310 ? 22.154 76.221 24.093 1.00 5.56 310 SER B O 1
ATOM 3702 N N . GLN B 2 311 ? 22.596 74.879 22.271 1.00 5.39 311 GLN B N 1
ATOM 3703 C CA . GLN B 2 311 ? 21.143 74.531 22.062 1.00 5.63 311 GLN B CA 1
ATOM 3704 C C . GLN B 2 311 ? 20.603 73.792 23.257 1.00 5.99 311 GLN B C 1
ATOM 3705 O O . GLN B 2 311 ? 19.512 74.093 23.723 1.00 5.40 311 GLN B O 1
ATOM 3711 N N . ALA B 2 312 ? 21.361 72.865 23.810 1.00 5.47 312 ALA B N 1
ATOM 3712 C CA . ALA B 2 312 ? 20.911 72.150 25.017 1.00 5.41 312 ALA B CA 1
ATOM 3713 C C . ALA B 2 312 ? 20.558 73.070 26.159 1.00 6.04 312 ALA B C 1
ATOM 3714 O O . ALA B 2 312 ? 19.622 72.796 26.934 1.00 6.41 312 ALA B O 1
ATOM 3716 N N . LYS B 2 313 ? 21.377 74.140 26.320 1.00 5.55 313 LYS B N 1
ATOM 3717 C CA . LYS B 2 313 ? 21.047 75.070 27.461 1.00 6.49 313 LYS B CA 1
ATOM 3718 C C . LYS B 2 313 ? 19.739 75.822 27.186 1.00 7.07 313 LYS B C 1
ATOM 3719 O O . LYS B 2 313 ? 18.991 75.979 28.164 1.00 6.46 313 LYS B O 1
ATOM 3725 N N . VAL B 2 314 ? 19.491 76.211 25.927 1.00 6.30 314 VAL B N 1
ATOM 3726 C CA . VAL B 2 314 ? 18.202 76.850 25.610 1.00 6.53 314 VAL B CA 1
ATOM 3727 C C . VAL B 2 314 ? 17.078 75.829 25.930 1.00 7.68 314 VAL B C 1
ATOM 3728 O O . VAL B 2 314 ? 16.060 76.186 26.571 1.00 7.82 314 VAL B O 1
ATOM 3732 N N . ALA B 2 315 ? 17.261 74.613 25.428 1.00 6.82 315 ALA B N 1
ATOM 3733 C CA . ALA B 2 315 ? 16.210 73.604 25.513 1.00 6.57 315 ALA B CA 1
ATOM 3734 C C . ALA B 2 315 ? 16.019 73.302 26.976 1.00 6.92 315 ALA B C 1
ATOM 3735 O O . ALA B 2 315 ? 14.834 73.161 27.426 1.00 6.89 315 ALA B O 1
ATOM 3737 N N . ALA B 2 316 ? 17.099 73.143 27.754 1.00 5.59 316 ALA B N 1
ATOM 3738 C CA . ALA B 2 316 ? 16.885 72.844 29.184 1.00 7.24 316 ALA B CA 1
ATOM 3739 C C . ALA B 2 316 ? 16.145 73.917 29.949 1.00 6.87 316 ALA B C 1
ATOM 3740 O O . ALA B 2 316 ? 15.212 73.555 30.705 1.00 7.78 316 ALA B O 1
ATOM 3742 N N . A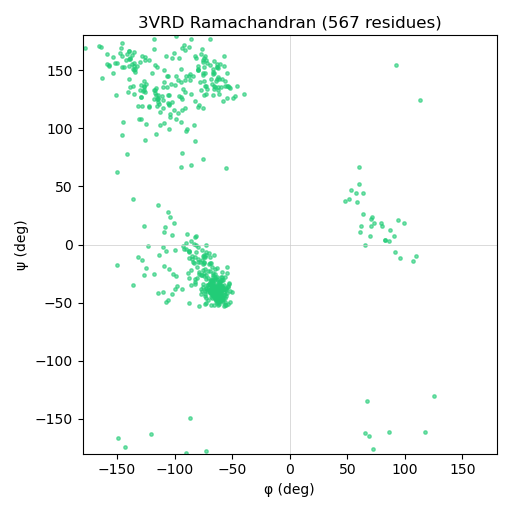LA B 2 317 ? 16.490 75.173 29.681 1.00 6.79 317 ALA B N 1
ATOM 3743 C CA . ALA B 2 317 ? 15.797 76.226 30.441 1.00 6.96 317 ALA B CA 1
ATOM 3744 C C . ALA B 2 317 ? 14.360 76.273 29.995 1.00 7.61 317 ALA B C 1
ATOM 3745 O O . ALA B 2 317 ? 13.443 76.489 30.844 1.00 7.24 317 ALA B O 1
ATOM 3747 N N . ALA B 2 318 ? 14.063 75.980 28.745 1.00 6.70 318 ALA B N 1
ATOM 3748 C CA . ALA B 2 318 ? 12.694 76.073 28.240 1.00 7.07 318 ALA B CA 1
ATOM 3749 C C . ALA B 2 318 ? 11.929 74.855 28.776 1.00 7.02 318 ALA B C 1
ATOM 3750 O O . ALA B 2 318 ? 10.695 75.039 29.169 1.00 6.66 318 ALA B O 1
ATOM 3752 N N . VAL B 2 319 ? 12.522 73.678 28.820 1.00 7.11 319 VAL B N 1
ATOM 3753 C CA . VAL B 2 319 ? 11.764 72.529 29.309 1.00 8.19 319 VAL B CA 1
ATOM 3754 C C . VAL B 2 319 ? 11.413 72.759 30.808 1.00 8.71 319 VAL B C 1
ATOM 3755 O O . VAL B 2 319 ? 10.246 72.431 31.247 1.00 10.77 319 VAL B O 1
ATOM 3759 N N . VAL B 2 320 ? 12.389 73.202 31.615 1.00 8.40 320 VAL B N 1
ATOM 3760 C CA . VAL B 2 320 ? 12.185 73.455 33.031 1.00 8.60 320 VAL B CA 1
ATOM 3761 C C . VAL B 2 320 ? 11.029 74.481 33.138 1.00 8.95 320 VAL B C 1
ATOM 3762 O O . VAL B 2 320 ? 10.140 74.345 34.075 1.00 10.65 320 VAL B O 1
ATOM 3766 N N . ALA B 2 321 ? 11.127 75.626 32.440 1.00 8.72 321 ALA B N 1
ATOM 3767 C CA . ALA B 2 321 ? 10.026 76.667 32.602 1.00 8.66 321 ALA B CA 1
ATOM 3768 C C . ALA B 2 321 ? 8.660 75.986 32.246 1.00 9.29 321 ALA B C 1
ATOM 3769 O O . ALA B 2 321 ? 7.663 76.234 32.911 1.00 9.55 321 ALA B O 1
ATOM 3771 N N . LEU B 2 322 ? 8.601 75.349 31.082 1.00 8.62 322 LEU B N 1
ATOM 3772 C CA . LEU B 2 322 ? 7.324 74.829 30.573 1.00 9.38 322 LEU B CA 1
ATOM 3773 C C . LEU B 2 322 ? 6.793 73.758 31.571 1.00 9.78 322 LEU B C 1
ATOM 3774 O O . LEU B 2 322 ? 5.543 73.712 31.833 1.00 10.31 322 LEU B O 1
ATOM 3779 N N . LEU B 2 323 ? 7.656 72.962 32.172 1.00 10.35 323 LEU B N 1
ATOM 3780 C CA . LEU B 2 323 ? 7.129 71.962 33.112 1.00 11.09 323 LEU B CA 1
ATOM 3781 C C . LEU B 2 323 ? 6.535 72.642 34.331 1.00 12.49 323 LEU B C 1
ATOM 3782 O O . LEU B 2 323 ? 5.570 72.069 34.916 1.00 14.22 323 LEU B O 1
ATOM 3787 N N . LYS B 2 324 ? 7.091 73.809 34.681 1.00 11.20 324 LYS B N 1
ATOM 3788 C CA . LYS B 2 324 ? 6.683 74.597 35.870 1.00 11.47 324 LYS B CA 1
ATOM 3789 C C . LYS B 2 324 ? 5.478 75.458 35.537 1.00 12.17 324 LYS B C 1
ATOM 3790 O O . LYS B 2 324 ? 4.853 75.953 36.501 1.00 12.74 324 LYS B O 1
ATOM 3796 N N . GLY B 2 325 ? 5.130 75.651 34.257 1.00 10.29 325 GLY B N 1
ATOM 3797 C CA . GLY B 2 325 ? 3.963 76.544 33.831 1.00 9.09 325 GLY B CA 1
ATOM 3798 C C . GLY B 2 325 ? 4.473 77.978 33.686 1.00 10.63 325 GLY B C 1
ATOM 3799 O O . GLY B 2 325 ? 3.657 78.948 33.615 1.00 11.10 325 GLY B O 1
ATOM 3800 N N . GLU B 2 326 ? 5.808 78.145 33.685 1.00 10.19 326 GLU B N 1
ATOM 3801 C CA . GLU B 2 326 ? 6.407 79.469 33.355 1.00 10.10 326 GLU B CA 1
ATOM 3802 C C . GLU B 2 326 ? 6.648 79.720 31.857 1.00 11.05 326 GLU B C 1
ATOM 3803 O O . GLU B 2 326 ? 6.507 78.822 31.024 1.00 10.61 326 GLU B O 1
ATOM 3809 N N . GLU B 2 327 ? 6.992 80.986 31.544 1.00 11.50 327 GLU B N 1
ATOM 3810 C CA . GLU B 2 327 ? 7.250 81.312 30.147 1.00 11.86 327 GLU B CA 1
ATOM 3811 C C . GLU B 2 327 ? 8.774 81.192 29.872 1.00 9.62 327 GLU B C 1
ATOM 3812 O O . GLU B 2 327 ? 9.597 81.759 30.594 1.00 10.14 327 GLU B O 1
ATOM 3818 N N . PRO B 2 328 ? 9.163 80.423 28.847 1.00 10.08 328 PRO B N 1
ATOM 3819 C CA . PRO B 2 328 ? 10.630 80.402 28.544 1.00 9.27 328 PRO B CA 1
ATOM 3820 C C . PRO B 2 328 ? 11.124 81.802 28.222 1.00 8.65 328 PRO B C 1
ATOM 3821 O O . PRO B 2 328 ? 10.336 82.610 27.577 1.00 9.01 328 PRO B O 1
ATOM 3825 N N . GLY B 2 329 ? 12.314 82.077 28.675 1.00 8.67 329 GLY B N 1
ATOM 3826 C CA . GLY B 2 329 ? 12.994 83.426 28.318 1.00 8.55 329 GLY B CA 1
ATOM 3827 C C . GLY B 2 329 ? 13.494 83.581 26.872 1.00 8.68 329 GLY B C 1
ATOM 3828 O O . GLY B 2 329 ? 13.403 82.695 26.020 1.00 8.57 329 GLY B O 1
ATOM 3829 N N . THR B 2 330 ? 14.102 84.712 26.634 1.00 8.57 330 THR B N 1
ATOM 3830 C CA . THR B 2 330 ? 14.698 84.951 25.414 1.00 7.84 330 THR B CA 1
ATOM 3831 C C . THR B 2 330 ? 16.031 84.124 25.311 1.00 7.04 330 THR B C 1
ATOM 3832 O O . THR B 2 330 ? 16.833 84.112 26.218 1.00 8.69 330 THR B O 1
ATOM 3836 N N . PRO B 2 331 ? 16.167 83.371 24.202 1.00 7.56 331 PRO B N 1
ATOM 3837 C CA . PRO B 2 331 ? 17.383 82.547 24.003 1.00 7.50 331 PRO B CA 1
ATOM 3838 C C . PRO B 2 331 ? 18.556 83.427 23.615 1.00 7.92 331 PRO B C 1
ATOM 3839 O O . PRO B 2 331 ? 18.479 84.519 23.010 1.00 7.28 331 PRO B O 1
ATOM 3843 N N . SER B 2 332 ? 19.738 82.835 23.865 1.00 6.84 332 SER B N 1
ATOM 3844 C CA . SER B 2 332 ? 21.057 83.341 23.356 1.00 6.69 332 SER B CA 1
ATOM 3845 C C . SER B 2 332 ? 21.851 82.125 22.944 1.00 6.99 332 SER B C 1
ATOM 3846 O O . SER B 2 332 ? 21.720 81.067 23.603 1.00 7.23 332 SER B O 1
ATOM 3849 N N . TYR B 2 333 ? 22.598 82.224 21.887 1.00 6.42 333 TYR B N 1
ATOM 3850 C CA . TYR B 2 333 ? 23.345 81.007 21.408 1.00 5.68 333 TYR B CA 1
ATOM 3851 C C . TYR B 2 333 ? 24.718 81.364 20.961 1.00 5.67 333 TYR B C 1
ATOM 3852 O O . TYR B 2 333 ? 24.966 82.510 20.578 1.00 5.84 333 TYR B O 1
ATOM 3861 N N . LEU B 2 334 ? 25.611 80.360 20.908 1.00 6.03 334 LEU B N 1
ATOM 3862 C CA . LEU B 2 334 ? 26.994 80.699 20.534 1.00 6.23 334 LEU B CA 1
ATOM 3863 C C . LEU B 2 334 ? 27.670 79.472 19.900 1.00 6.32 334 LEU B C 1
ATOM 3864 O O . LEU B 2 334 ? 27.301 78.350 20.314 1.00 6.16 334 LEU B O 1
ATOM 3869 N N . ASN B 2 335 ? 28.566 79.694 18.977 1.00 6.24 335 ASN B N 1
ATOM 3870 C CA . ASN B 2 335 ? 29.378 78.558 18.452 1.00 6.12 335 ASN B CA 1
ATOM 3871 C C . ASN B 2 335 ? 30.802 79.017 18.397 1.00 5.78 335 ASN B C 1
ATOM 3872 O O . ASN B 2 335 ? 31.088 80.175 18.027 1.00 6.43 335 ASN B O 1
ATOM 3877 N N . THR B 2 336 ? 31.709 78.051 18.551 1.00 5.62 336 THR B N 1
ATOM 3878 C CA . THR B 2 336 ? 33.071 78.220 18.007 1.00 5.71 336 THR B CA 1
ATOM 3879 C C . THR B 2 336 ? 33.621 76.857 17.608 1.00 6.15 336 THR B C 1
ATOM 3880 O O . THR B 2 336 ? 33.447 75.917 18.339 1.00 6.74 336 THR B O 1
ATOM 3891 N N . TYR B 2 338 ? 37.240 75.305 16.627 1.00 5.68 338 TYR B N 1
ATOM 3892 C CA . TYR B 2 338 ? 38.719 75.455 16.468 1.00 6.27 338 TYR B CA 1
ATOM 3893 C C . TYR B 2 338 ? 39.241 74.303 15.582 1.00 6.42 338 TYR B C 1
ATOM 3894 O O . TYR B 2 338 ? 38.779 73.140 15.658 1.00 7.03 338 TYR B O 1
ATOM 3903 N N . SER B 2 339 ? 40.200 74.648 14.776 1.00 6.73 339 SER B N 1
ATOM 3904 C CA . SER B 2 339 ? 40.945 73.618 13.902 1.00 6.31 339 SER B CA 1
ATOM 3905 C C . SER B 2 339 ? 42.431 73.765 14.191 1.00 6.91 339 SER B C 1
ATOM 3906 O O . SER B 2 339 ? 43.001 74.900 14.070 1.00 6.98 339 SER B O 1
ATOM 3909 N N . ILE B 2 340 ? 43.047 72.659 14.434 1.00 6.29 340 ILE B N 1
ATOM 3910 C CA . ILE B 2 340 ? 44.515 72.656 14.743 1.00 6.83 340 ILE B CA 1
ATOM 3911 C C . ILE B 2 340 ? 45.233 72.163 13.467 1.00 7.05 340 ILE B C 1
ATOM 3912 O O . ILE B 2 340 ? 45.045 70.955 13.086 1.00 6.96 340 ILE B O 1
ATOM 3917 N N . LEU B 2 341 ? 45.998 73.037 12.813 1.00 6.17 341 LEU B N 1
ATOM 3918 C CA . LEU B 2 341 ? 46.697 72.603 11.594 1.00 6.75 341 LEU B CA 1
ATOM 3919 C C . LEU B 2 341 ? 48.051 71.952 11.890 1.00 7.66 341 LEU B C 1
ATOM 3920 O O . LEU B 2 341 ? 48.507 71.089 11.112 1.00 8.29 341 LEU B O 1
ATOM 3925 N N . ALA B 2 342 ? 48.608 72.238 13.035 1.00 7.46 342 ALA B N 1
ATOM 3926 C CA . ALA B 2 342 ? 49.943 71.729 13.469 1.00 8.79 342 ALA B CA 1
ATOM 3927 C C . ALA B 2 342 ? 50.100 72.302 14.879 1.00 8.08 342 ALA B C 1
ATOM 3928 O O . ALA B 2 342 ? 49.272 73.087 15.340 1.00 7.54 342 ALA B O 1
ATOM 3930 N N . PRO B 2 343 ? 51.097 71.846 15.625 1.00 8.41 343 PRO B N 1
ATOM 3931 C CA . PRO B 2 343 ? 51.161 72.169 17.032 1.00 9.21 343 PRO B CA 1
ATOM 3932 C C . PRO B 2 343 ? 51.241 73.660 17.318 1.00 9.58 343 PRO B C 1
ATOM 3933 O O . PRO B 2 343 ? 50.790 74.055 18.418 1.00 9.98 343 PRO B O 1
ATOM 3937 N N . GLY B 2 344 ? 51.790 74.415 16.418 1.00 9.25 344 GLY B N 1
ATOM 3938 C CA . GLY B 2 344 ? 51.913 75.872 16.585 1.00 9.11 344 GLY B CA 1
ATOM 3939 C C . GLY B 2 344 ? 50.970 76.660 15.683 1.00 8.31 344 GLY B C 1
ATOM 3940 O O . GLY B 2 344 ? 51.257 77.836 15.413 1.00 8.86 344 GLY B O 1
ATOM 3941 N N . TYR B 2 345 ? 49.939 76.018 15.086 1.00 7.58 345 TYR B N 1
ATOM 3942 C CA . TYR B 2 345 ? 49.185 76.736 14.069 1.00 7.93 345 TYR B CA 1
ATOM 3943 C C . TYR B 2 345 ? 47.720 76.349 14.134 1.00 8.18 345 TYR B C 1
ATOM 3944 O O . TYR B 2 345 ? 47.307 75.214 13.718 1.00 8.32 345 TYR B O 1
ATOM 3953 N N . GLY B 2 346 ? 46.904 77.250 14.656 1.00 6.37 346 GLY B N 1
ATOM 3954 C CA . GLY B 2 346 ? 45.474 76.985 14.850 1.00 5.62 346 GLY B CA 1
ATOM 3955 C C . GLY B 2 346 ? 44.623 78.140 14.332 1.00 6.35 346 GLY B C 1
ATOM 3956 O O . GLY B 2 346 ? 45.094 79.272 14.242 1.00 5.77 346 GLY B O 1
ATOM 3957 N N . ILE B 2 347 ? 43.405 77.823 13.949 1.00 5.78 347 ILE B N 1
ATOM 3958 C CA . ILE B 2 347 ? 42.479 78.859 13.423 1.00 6.36 347 ILE B CA 1
ATOM 3959 C C . ILE B 2 347 ? 41.125 78.551 14.006 1.00 6.44 347 ILE B C 1
ATOM 3960 O O . ILE B 2 347 ? 40.858 77.407 14.419 1.00 8.53 347 ILE B O 1
ATOM 3965 N N . SER B 2 348 ? 40.168 79.502 13.902 1.00 6.27 348 SER B N 1
ATOM 3966 C CA . SER B 2 348 ? 38.823 79.236 14.531 1.00 6.69 348 SER B CA 1
ATOM 3967 C C . SER B 2 348 ? 37.816 80.004 13.753 1.00 7.05 348 SER B C 1
ATOM 3968 O O . SER B 2 348 ? 38.083 81.040 13.175 1.00 5.82 348 SER B O 1
ATOM 3971 N N . ILE B 2 349 ? 36.538 79.491 13.835 1.00 6.42 349 ILE B N 1
ATOM 3972 C CA . ILE B 2 349 ? 35.380 80.279 13.335 1.00 7.26 349 ILE B CA 1
ATOM 3973 C C . ILE B 2 349 ? 34.366 80.355 14.451 1.00 7.19 349 ILE B C 1
ATOM 3974 O O . ILE B 2 349 ? 34.119 79.389 15.152 1.00 8.13 349 ILE B O 1
ATOM 3979 N N . ALA B 2 350 ? 33.815 81.545 14.652 1.00 7.42 350 ALA B N 1
ATOM 3980 C CA . ALA B 2 350 ? 33.048 81.818 15.902 1.00 7.93 350 ALA B CA 1
ATOM 3981 C C . ALA B 2 350 ? 31.764 82.567 15.421 1.00 7.11 350 ALA B C 1
ATOM 3982 O O . ALA B 2 350 ? 31.780 83.353 14.426 1.00 8.65 350 ALA B O 1
ATOM 3984 N N . ALA B 2 351 ? 30.741 82.428 16.221 1.00 6.74 351 ALA B N 1
ATOM 3985 C CA . ALA B 2 351 ? 29.615 83.344 16.050 1.00 7.61 351 ALA B CA 1
ATOM 3986 C C . ALA B 2 351 ? 28.830 83.433 17.301 1.00 7.57 351 ALA B C 1
ATOM 3987 O O . ALA B 2 351 ? 28.719 82.462 18.026 1.00 7.82 351 ALA B O 1
ATOM 3989 N N . VAL B 2 352 ? 28.144 84.573 17.486 1.00 5.63 352 VAL B N 1
ATOM 3990 C CA . VAL B 2 352 ? 27.162 84.754 18.582 1.00 5.89 352 VAL B CA 1
ATOM 3991 C C . VAL B 2 352 ? 25.851 85.002 17.880 1.00 5.31 352 VAL B C 1
ATOM 3992 O O . VAL B 2 352 ? 25.797 85.684 16.813 1.00 6.75 352 VAL B O 1
ATOM 3996 N N . TYR B 2 353 ? 24.774 84.285 18.342 1.00 5.53 353 TYR B N 1
ATOM 3997 C CA . TYR B 2 353 ? 23.504 84.293 17.597 1.00 5.76 353 TYR B CA 1
ATOM 3998 C C . TYR B 2 353 ? 22.406 84.794 18.547 1.00 6.25 353 TYR B C 1
ATOM 3999 O O . TYR B 2 353 ? 22.531 84.756 19.825 1.00 7.74 353 TYR B O 1
ATOM 4008 N N . ARG B 2 354 ? 21.350 85.257 17.912 1.00 7.29 354 ARG B N 1
ATOM 4009 C CA . ARG B 2 354 ? 20.137 85.762 18.610 1.00 7.59 354 ARG B CA 1
ATOM 4010 C C . ARG B 2 354 ? 18.948 85.279 17.827 1.00 7.55 354 ARG B C 1
ATOM 4011 O O . ARG B 2 354 ? 19.066 84.950 16.644 1.00 7.09 354 ARG B O 1
ATOM 4019 N N . PRO B 2 355 ? 17.829 85.142 18.503 1.00 7.35 355 PRO B N 1
ATOM 4020 C CA . PRO B 2 355 ? 16.610 84.926 17.671 1.00 7.68 355 PRO B CA 1
ATOM 4021 C C . PRO B 2 355 ? 16.351 86.197 16.848 1.00 8.00 355 PRO B C 1
ATOM 4022 O O . PRO B 2 355 ? 16.638 87.351 17.331 1.00 8.97 355 PRO B O 1
ATOM 4026 N N . ASN B 2 356 ? 15.786 86.021 15.615 1.00 8.60 356 ASN B N 1
ATOM 4027 C CA . ASN B 2 356 ? 15.399 87.216 14.871 1.00 10.52 356 ASN B CA 1
ATOM 4028 C C . ASN B 2 356 ? 14.211 87.908 15.520 1.00 11.82 356 ASN B C 1
ATOM 4029 O O . ASN B 2 356 ? 13.706 87.480 16.533 1.00 11.74 356 ASN B O 1
ATOM 4034 N N . ALA B 2 357 ? 13.860 89.036 14.925 1.00 13.91 357 ALA B N 1
ATOM 4035 C CA . ALA B 2 357 ? 12.918 89.938 15.556 1.00 15.88 357 ALA B CA 1
ATOM 4036 C C . ALA B 2 357 ? 11.555 89.284 15.811 1.00 16.60 357 ALA B C 1
ATOM 4037 O O . ALA B 2 357 ? 10.862 89.663 16.798 1.00 18.95 357 ALA B O 1
ATOM 4039 N N . GLU B 2 358 ? 11.149 88.335 14.970 1.00 15.48 358 GLU B N 1
ATOM 4040 C CA . GLU B 2 358 ? 9.896 87.618 15.155 1.00 14.55 358 GLU B CA 1
ATOM 4041 C C . GLU B 2 358 ? 10.002 86.303 15.935 1.00 15.55 358 GLU B C 1
ATOM 4042 O O . GLU B 2 358 ? 9.063 85.526 16.112 1.00 15.28 358 GLU B O 1
ATOM 4048 N N . GLY B 2 359 ? 11.218 85.948 16.342 1.00 11.88 359 GLY B N 1
ATOM 4049 C CA . GLY B 2 359 ? 11.419 84.674 17.063 1.00 14.98 359 GLY B CA 1
ATOM 4050 C C . GLY B 2 359 ? 11.266 83.411 16.186 1.00 13.18 359 GLY B C 1
ATOM 4051 O O . GLY B 2 359 ? 10.915 82.296 16.696 1.00 13.85 359 GLY B O 1
ATOM 4052 N N . LYS B 2 360 ? 11.449 83.535 14.864 1.00 14.19 360 LYS B N 1
ATOM 4053 C CA . LYS B 2 360 ? 11.156 82.463 13.961 1.00 14.03 360 LYS B CA 1
ATOM 4054 C C . LYS B 2 360 ? 12.415 81.778 13.451 1.00 10.63 360 LYS B C 1
ATOM 4055 O O . LYS B 2 360 ? 12.302 80.656 12.912 1.00 13.43 360 LYS B O 1
ATOM 4061 N N . ALA B 2 361 ? 13.546 82.480 13.519 1.00 11.48 361 ALA B N 1
ATOM 4062 C CA . ALA B 2 361 ? 14.750 81.825 12.997 1.00 10.28 361 ALA B CA 1
ATOM 4063 C C . ALA B 2 361 ? 15.880 82.405 13.818 1.00 9.65 361 ALA B C 1
ATOM 4064 O O . ALA B 2 361 ? 15.774 83.494 14.360 1.00 9.16 361 ALA B O 1
ATOM 4066 N N . ILE B 2 362 ? 16.986 81.639 13.886 1.00 8.15 362 ILE B N 1
ATOM 4067 C CA . ILE B 2 362 ? 18.201 82.151 14.534 1.00 8.00 362 ILE B CA 1
ATOM 4068 C C . ILE B 2 362 ? 18.959 82.954 13.534 1.00 7.48 362 ILE B C 1
ATOM 4069 O O . ILE B 2 362 ? 18.913 82.657 12.332 1.00 9.11 362 ILE B O 1
ATOM 4074 N N . GLU B 2 363 ? 19.623 84.053 13.984 1.00 7.99 363 GLU B N 1
ATOM 4075 C CA . GLU B 2 363 ? 20.552 84.790 13.057 1.00 8.22 363 GLU B CA 1
ATOM 4076 C C . GLU B 2 363 ? 21.809 85.098 13.813 1.00 8.09 363 GLU B C 1
ATOM 4077 O O . GLU B 2 363 ? 21.780 85.308 14.992 1.00 9.10 363 GLU B O 1
ATOM 4083 N N . ALA B 2 364 ? 22.892 85.279 13.073 1.00 7.28 364 ALA B N 1
ATOM 4084 C CA . ALA B 2 364 ? 24.127 85.798 13.700 1.00 7.80 364 ALA B CA 1
ATOM 4085 C C . ALA B 2 364 ? 23.886 87.257 14.109 1.00 8.25 364 ALA B C 1
ATOM 4086 O O . ALA B 2 364 ? 23.143 88.061 13.414 1.00 10.18 364 ALA B O 1
ATOM 4088 N N . VAL B 2 365 ? 24.452 87.643 15.265 1.00 7.78 365 VAL B N 1
ATOM 4089 C CA . VAL B 2 365 ? 24.370 89.042 15.675 1.00 9.21 365 VAL B CA 1
ATOM 4090 C C . VAL B 2 365 ? 25.208 89.841 14.669 1.00 10.53 365 VAL B C 1
ATOM 4091 O O . VAL B 2 365 ? 26.364 89.439 14.320 1.00 11.02 365 VAL B O 1
ATOM 4095 N N . PRO B 2 366 ? 24.614 90.911 14.100 1.00 11.27 366 PRO B N 1
ATOM 4096 C CA . PRO B 2 366 ? 25.411 91.740 13.095 1.00 10.50 366 PRO B CA 1
ATOM 4097 C C . PRO B 2 366 ? 26.733 92.234 13.616 1.00 10.93 366 PRO B C 1
ATOM 4098 O O . PRO B 2 366 ? 26.897 92.494 14.813 1.00 8.45 366 PRO B O 1
ATOM 4102 N N . ASP B 2 367 ? 27.685 92.331 12.675 1.00 11.96 367 ASP B N 1
ATOM 4103 C CA . ASP B 2 367 ? 29.040 92.905 12.997 1.00 13.28 367 ASP B CA 1
ATOM 4104 C C . ASP B 2 367 ? 29.652 92.215 14.179 1.00 13.15 367 ASP B C 1
ATOM 4105 O O . ASP B 2 367 ? 30.047 92.868 15.160 1.00 12.36 367 ASP B O 1
ATOM 4110 N N . SER B 2 368 ? 29.602 90.873 14.160 1.00 11.00 368 SER B N 1
ATOM 4111 C CA . SER B 2 368 ? 30.245 90.079 15.212 1.00 10.35 368 SER B CA 1
ATOM 4112 C C . SER B 2 368 ? 30.793 88.759 14.618 1.00 9.38 368 SER B C 1
ATOM 4113 O O . SER B 2 368 ? 30.448 88.431 13.507 1.00 8.67 368 SER B O 1
ATOM 4116 N N . GLY B 2 369 ? 31.517 87.998 15.427 1.00 8.86 369 GLY B N 1
ATOM 4117 C CA . GLY B 2 369 ? 31.922 86.619 14.963 1.00 8.41 369 GLY B CA 1
ATOM 4118 C C . GLY B 2 369 ? 32.947 86.693 13.818 1.00 7.97 369 GLY B C 1
ATOM 4119 O O . GLY B 2 369 ? 33.502 87.809 13.489 1.00 9.19 369 GLY B O 1
ATOM 4120 N N . GLY B 2 370 ? 33.096 85.575 13.174 1.00 6.62 370 GLY B N 1
ATOM 4121 C CA . GLY B 2 370 ? 33.929 85.458 11.941 1.00 6.71 370 GLY B CA 1
ATOM 4122 C C . GLY B 2 370 ? 35.094 84.486 12.209 1.00 7.22 370 GLY B C 1
ATOM 4123 O O . GLY B 2 370 ? 35.101 83.705 13.161 1.00 6.69 370 GLY B O 1
ATOM 4124 N N . ILE B 2 371 ? 36.076 84.616 11.344 1.00 6.33 371 ILE B N 1
ATOM 4125 C CA . ILE B 2 371 ? 37.143 83.589 11.318 1.00 7.52 371 ILE B CA 1
ATOM 4126 C C . ILE B 2 371 ? 38.456 84.232 11.737 1.00 7.97 371 ILE B C 1
ATOM 4127 O O . ILE B 2 371 ? 38.679 85.448 11.461 1.00 9.53 371 ILE B O 1
ATOM 4132 N N . THR B 2 372 ? 39.398 83.462 12.307 1.00 7.98 372 THR B N 1
ATOM 4133 C CA . THR B 2 372 ? 40.800 83.991 12.361 1.00 7.43 372 THR B CA 1
ATOM 4134 C C . THR B 2 372 ? 41.170 84.723 11.060 1.00 7.90 372 THR B C 1
ATOM 4135 O O . THR B 2 372 ? 40.984 84.175 9.992 1.00 8.15 372 THR B O 1
ATOM 4139 N N . PRO B 2 373 ? 41.697 85.953 11.136 1.00 8.61 373 PRO B N 1
ATOM 4140 C CA . PRO B 2 373 ? 41.898 86.635 9.897 1.00 8.75 373 PRO B CA 1
ATOM 4141 C C . PRO B 2 373 ? 42.882 85.944 8.988 1.00 9.44 373 PRO B C 1
ATOM 4142 O O . PRO B 2 373 ? 43.828 85.299 9.427 1.00 9.03 373 PRO B O 1
ATOM 4146 N N . VAL B 2 374 ? 42.700 86.171 7.676 1.00 12.20 374 VAL B N 1
ATOM 4147 C CA . VAL B 2 374 ? 43.609 85.557 6.714 1.00 13.63 374 VAL B CA 1
ATOM 4148 C C . VAL B 2 374 ? 45.060 86.048 6.885 1.00 12.61 374 VAL B C 1
ATOM 4149 O O . VAL B 2 374 ? 45.985 85.258 6.573 1.00 16.78 374 VAL B O 1
ATOM 4153 N N . ASP B 2 375 ? 45.202 87.279 7.392 1.00 13.52 375 ASP B N 1
ATOM 4154 C CA . ASP B 2 375 ? 46.551 87.746 7.630 1.00 13.82 375 ASP B CA 1
ATOM 4155 C C . ASP B 2 375 ? 46.905 87.751 9.117 1.00 10.65 375 ASP B C 1
ATOM 4156 O O . ASP B 2 375 ? 47.843 88.502 9.619 1.00 10.35 375 ASP B O 1
ATOM 4161 N N . ALA B 2 376 ? 46.268 86.842 9.895 1.00 9.25 376 ALA B N 1
ATOM 4162 C CA . ALA B 2 376 ? 46.682 86.709 11.320 1.00 8.36 376 ALA B CA 1
ATOM 4163 C C . ALA B 2 376 ? 48.136 86.406 11.578 1.00 7.69 376 ALA B C 1
ATOM 4164 O O . ALA B 2 376 ? 48.757 85.669 10.836 1.00 7.57 376 ALA B O 1
ATOM 4166 N N . PRO B 2 377 ? 48.741 87.090 12.559 1.00 7.52 377 PRO B N 1
ATOM 4167 C CA . PRO B 2 377 ? 50.153 86.940 12.887 1.00 8.04 377 PRO B CA 1
ATOM 4168 C C . PRO B 2 377 ? 50.440 85.650 13.625 1.00 7.97 377 PRO B C 1
ATOM 4169 O O . PRO B 2 377 ? 49.507 85.011 14.115 1.00 7.49 377 PRO B O 1
ATOM 4173 N N . ASP B 2 378 ? 51.682 85.229 13.611 1.00 8.29 378 ASP B N 1
ATOM 4174 C CA . ASP B 2 378 ? 52.023 83.987 14.201 1.00 8.94 378 ASP B CA 1
ATOM 4175 C C . ASP B 2 378 ? 51.698 83.861 15.679 1.00 9.03 378 ASP B C 1
ATOM 4176 O O . ASP B 2 378 ? 51.370 82.745 16.173 1.00 8.67 378 ASP B O 1
ATOM 4181 N N . TRP B 2 379 ? 51.747 84.982 16.405 1.00 7.26 379 TRP B N 1
ATOM 4182 C CA . TRP B 2 379 ? 51.397 84.871 17.882 1.00 8.14 379 TRP B CA 1
ATOM 4183 C C . TRP B 2 379 ? 49.928 84.425 17.979 1.00 7.92 379 TRP B C 1
ATOM 4184 O O . TRP B 2 379 ? 49.580 83.632 18.908 1.00 8.61 379 TRP B O 1
ATOM 4195 N N . VAL B 2 380 ? 49.067 84.885 17.076 1.00 6.90 380 VAL B N 1
ATOM 4196 C CA . VAL B 2 380 ? 47.622 84.458 17.124 1.00 6.68 380 VAL B CA 1
ATOM 4197 C C . VAL B 2 380 ? 47.538 82.949 16.787 1.00 6.74 380 VAL B C 1
ATOM 4198 O O . VAL B 2 380 ? 46.893 82.145 17.561 1.00 7.22 380 VAL B O 1
ATOM 4202 N N . LEU B 2 381 ? 48.246 82.558 15.752 1.00 7.31 381 LEU B N 1
ATOM 4203 C CA . LEU B 2 381 ? 48.132 81.148 15.264 1.00 7.80 381 LEU B CA 1
ATOM 4204 C C . LEU B 2 381 ? 48.666 80.159 16.284 1.00 7.23 381 LEU B C 1
ATOM 4205 O O . LEU B 2 381 ? 48.077 79.082 16.552 1.00 6.60 381 LEU B O 1
ATOM 4210 N N . GLU B 2 382 ? 49.742 80.586 17.006 1.00 6.90 382 GLU B N 1
ATOM 4211 C CA . GLU B 2 382 ? 50.273 79.677 18.010 1.00 7.57 382 GLU B CA 1
ATOM 4212 C C . GLU B 2 382 ? 49.318 79.610 19.237 1.00 7.14 382 GLU B C 1
ATOM 4213 O O . GLU B 2 382 ? 49.108 78.492 19.838 1.00 8.59 382 GLU B O 1
ATOM 4219 N N . ARG B 2 383 ? 48.833 80.758 19.677 1.00 5.74 383 ARG B N 1
ATOM 4220 C CA . ARG B 2 383 ? 48.006 80.705 20.909 1.00 5.62 383 ARG B CA 1
ATOM 4221 C C . ARG B 2 383 ? 46.696 79.959 20.631 1.00 5.45 383 ARG B C 1
ATOM 4222 O O . ARG B 2 383 ? 46.186 79.271 21.535 1.00 5.93 383 ARG B O 1
ATOM 4230 N N . GLU B 2 384 ? 46.193 80.089 19.388 1.00 6.70 384 GLU B N 1
ATOM 4231 C CA . GLU B 2 384 ? 44.897 79.388 19.056 1.00 7.20 384 GLU B CA 1
ATOM 4232 C C . GLU B 2 384 ? 44.959 77.910 19.388 1.00 6.84 384 GLU B C 1
ATOM 4233 O O . GLU B 2 384 ? 43.974 77.411 19.800 1.00 6.99 384 GLU B O 1
ATOM 4239 N N . VAL B 2 385 ? 46.085 77.208 19.210 1.00 6.41 385 VAL B N 1
ATOM 4240 C CA . VAL B 2 385 ? 46.086 75.773 19.516 1.00 6.38 385 VAL B CA 1
ATOM 4241 C C . VAL B 2 385 ? 45.950 75.571 21.029 1.00 6.53 385 VAL B C 1
ATOM 4242 O O . VAL B 2 385 ? 45.240 74.651 21.478 1.00 6.45 385 VAL B O 1
ATOM 4246 N N . GLN B 2 386 ? 46.619 76.413 21.848 1.00 6.72 386 GLN B N 1
ATOM 4247 C CA . GLN B 2 386 ? 46.458 76.283 23.290 1.00 6.90 386 GLN B CA 1
ATOM 4248 C C . GLN B 2 386 ? 45.017 76.586 23.725 1.00 6.94 386 GLN B C 1
ATOM 4249 O O . GLN B 2 386 ? 44.506 75.967 24.632 1.00 6.66 386 GLN B O 1
ATOM 4255 N N . TYR B 2 387 ? 44.422 77.639 23.149 1.00 6.27 387 TYR B N 1
ATOM 4256 C CA . TYR B 2 387 ? 42.993 77.918 23.459 1.00 6.06 387 TYR B CA 1
ATOM 4257 C C . TYR B 2 387 ? 42.031 76.774 22.956 1.00 5.74 387 TYR B C 1
ATOM 4258 O O . TYR B 2 387 ? 41.016 76.557 23.574 1.00 6.65 387 TYR B O 1
ATOM 4267 N N . ALA B 2 388 ? 42.475 76.127 21.844 1.00 6.47 388 ALA B N 1
ATOM 4268 C CA . ALA B 2 388 ? 41.628 75.005 21.305 1.00 6.24 388 ALA B CA 1
ATOM 4269 C C . ALA B 2 388 ? 41.689 73.879 22.337 1.00 6.86 388 ALA B C 1
ATOM 4270 O O . ALA B 2 388 ? 40.667 73.253 22.700 1.00 6.98 388 ALA B O 1
ATOM 4272 N N . HIS B 2 389 ? 42.875 73.578 22.892 1.00 5.22 389 HIS B N 1
ATOM 4273 C CA . HIS B 2 389 ? 42.939 72.517 23.918 1.00 5.46 389 HIS B CA 1
ATOM 4274 C C . HIS B 2 389 ? 42.147 72.903 25.122 1.00 5.86 389 HIS B C 1
ATOM 4275 O O . HIS B 2 389 ? 41.599 71.990 25.777 1.00 5.85 389 HIS B O 1
ATOM 4282 N N . SER B 2 390 ? 42.149 74.194 25.489 1.00 5.83 390 SER B N 1
ATOM 4283 C CA . SER B 2 390 ? 41.438 74.661 26.654 1.00 6.40 390 SER B CA 1
ATOM 4284 C C . SER B 2 390 ? 39.929 74.551 26.389 1.00 6.03 390 SER B C 1
ATOM 4285 O O . SER B 2 390 ? 39.170 74.168 27.306 1.00 7.71 390 SER B O 1
ATOM 4288 N N . TRP B 2 391 ? 39.452 74.895 25.189 1.00 6.98 391 TRP B N 1
ATOM 4289 C CA . TRP B 2 391 ? 38.018 74.694 24.835 1.00 6.05 391 TRP B CA 1
ATOM 4290 C C . TRP B 2 391 ? 37.648 73.215 25.020 1.00 6.11 391 TRP B C 1
ATOM 4291 O O . TRP B 2 391 ? 36.643 72.867 25.628 1.00 5.79 391 TRP B O 1
ATOM 4302 N N . TYR B 2 392 ? 38.559 72.341 24.566 1.00 5.67 392 TYR B N 1
ATOM 4303 C CA . TYR B 2 392 ? 38.218 70.919 24.654 1.00 5.68 392 TYR B CA 1
ATOM 4304 C C . TYR B 2 392 ? 38.031 70.539 26.160 1.00 5.89 392 TYR B C 1
ATOM 4305 O O . TYR B 2 392 ? 37.010 69.891 26.505 1.00 6.82 392 TYR B O 1
ATOM 4314 N N . ASN B 2 393 ? 39.017 70.871 27.006 1.00 6.11 393 ASN B N 1
ATOM 4315 C CA . ASN B 2 393 ? 38.823 70.524 28.419 1.00 6.29 393 ASN B CA 1
ATOM 4316 C C . ASN B 2 393 ? 37.638 71.138 29.110 1.00 6.30 393 ASN B C 1
ATOM 4317 O O . ASN B 2 393 ? 36.893 70.466 29.868 1.00 7.67 393 ASN B O 1
ATOM 4322 N N . ASN B 2 394 ? 37.379 72.381 28.731 1.00 5.53 394 ASN B N 1
ATOM 4323 C CA . ASN B 2 394 ? 36.215 73.045 29.349 1.00 6.17 394 ASN B CA 1
ATOM 4324 C C . ASN B 2 394 ? 34.875 72.543 28.838 1.00 6.79 394 ASN B C 1
ATOM 4325 O O . ASN B 2 394 ? 33.981 72.423 29.681 1.00 6.82 394 ASN B O 1
ATOM 4330 N N . ILE B 2 395 ? 34.712 72.327 27.520 1.00 5.83 395 ILE B N 1
ATOM 4331 C CA . ILE B 2 395 ? 33.386 71.922 27.041 1.00 6.53 395 ILE B CA 1
ATOM 4332 C C . ILE B 2 395 ? 33.113 70.484 27.541 1.00 5.98 395 ILE B C 1
ATOM 4333 O O . ILE B 2 395 ? 31.987 70.195 27.858 1.00 5.69 395 ILE B O 1
ATOM 4338 N N . VAL B 2 396 ? 34.162 69.684 27.619 1.00 6.43 396 VAL B N 1
ATOM 4339 C CA . VAL B 2 396 ? 33.928 68.306 28.122 1.00 6.48 396 VAL B CA 1
ATOM 4340 C C . VAL B 2 396 ? 33.439 68.328 29.585 1.00 6.90 396 VAL B C 1
ATOM 4341 O O . VAL B 2 396 ? 32.454 67.639 29.953 1.00 6.56 396 VAL B O 1
ATOM 4345 N N . HIS B 2 397 ? 34.059 69.107 30.469 1.00 5.83 397 HIS B N 1
ATOM 4346 C CA . HIS B 2 397 ? 33.565 69.171 31.799 1.00 6.75 397 HIS B CA 1
ATOM 4347 C C . HIS B 2 397 ? 32.211 69.822 31.904 1.00 6.07 397 HIS B C 1
ATOM 4348 O O . HIS B 2 397 ? 31.359 69.376 32.723 1.00 5.91 397 HIS B O 1
ATOM 4355 N N . ASP B 2 398 ? 31.959 70.855 31.091 1.00 6.90 398 ASP B N 1
ATOM 4356 C CA . ASP B 2 398 ? 30.704 71.539 31.250 1.00 7.59 398 ASP B CA 1
ATOM 4357 C C . ASP B 2 398 ? 29.538 70.585 30.824 1.00 7.17 398 ASP B C 1
ATOM 4358 O O . ASP B 2 398 ? 28.450 70.618 31.377 1.00 7.67 398 ASP B O 1
ATOM 4363 N N . THR B 2 399 ? 29.805 69.778 29.786 1.00 6.73 399 THR B N 1
ATOM 4364 C CA . THR B 2 399 ? 28.803 68.845 29.250 1.00 6.40 399 THR B CA 1
ATOM 4365 C C . THR B 2 399 ? 28.589 67.692 30.162 1.00 6.66 399 THR B C 1
ATOM 4366 O O . THR B 2 399 ? 27.430 67.228 30.332 1.00 8.42 399 THR B O 1
ATOM 4370 N N . PHE B 2 400 ? 29.691 67.039 30.584 1.00 6.96 400 PHE B N 1
ATOM 4371 C CA . PHE B 2 400 ? 29.562 65.735 31.250 1.00 8.85 400 PHE B CA 1
ATOM 4372 C C . PHE B 2 400 ? 29.962 65.732 32.697 1.00 9.12 400 PHE B C 1
ATOM 4373 O O . PHE B 2 400 ? 29.747 64.720 33.372 1.00 10.96 400 PHE B O 1
ATOM 4381 N N . GLY B 2 401 ? 30.564 66.806 33.205 1.00 9.41 401 GLY B N 1
ATOM 4382 C CA . GLY B 2 401 ? 31.216 66.770 34.525 1.00 11.28 401 GLY B CA 1
ATOM 4383 C C . GLY B 2 401 ? 30.285 67.131 35.636 1.00 12.11 401 GLY B C 1
ATOM 4384 O O . GLY B 2 401 ? 29.221 67.745 35.361 1.00 10.97 401 GLY B O 1
#